Protein AF-A0AAD5SE31-F1 (afdb_monomer_lite)

pLDDT: mean 75.0, std 24.52, range [23.8, 98.38]

Foldseek 3Di:
DDDDDPVVPLLFPQDDDDPDPDPVLLVVVVVVLVVVQDPVLLDLCVLCPVLPPPADVVLVVVLVVLLVVLLVVVCVLPVVCSVLSVSLSSQLSVLSSLLVVLLVVLPDSVLNSLLSSFLLNSLLSSLLSSVLSCVSVVPPSDDSVNSCVVSVHQLLLNLLSLVCSLPSPDDDPPSSNSVSSVSSLVSLFAVNLQDPLSLVLLVLPPPPDPPVAPLVRSSDDRSSLLSSQRSVVVVVPVPDDDDDDSNCRSVVVSLVVSLVSLLSLLVQLCVVVVHDVQLSVQLSLLLVVCSNCCSPQVLRRNAGSVLSSLLSSQVSCVPPHPHDDSVSSVVSLVSGSPDDPCRAAFGDDDPPDGGHGSLVCSQPRVVVSSVVVVVVPPPDDDDDDDRDDDPDDDPDPPDPPDDPPPPPPDPPDDPDDDDDDDDDDDDDDDDDDDDDDDDDDDDDDDDDDDD

Radius of gyration: 29.25 Å; chains: 1; bounding box: 99×76×72 Å

Organism: NCBI:txid64517

Sequence (451 aa):
MPATPITARNLTARKTTVPAVKAEEFVMVQKKLDALLTPESDDVAKCVAPLGSDINKTVITAMNYRLQSTITSLSEMDKSQKATWTLASKLYNLIMENMLKAGQGRTSKKHLVLLISDGQFHRCLLASAFEIVRYAFEIRTVQFEQLRHLLDVRAFELCMIIELILKNEIWLPWIIVKRLTEIEERLLESEIWKDSTFYKFLESQGKEVDESRPPLARPTESAVATFYAEVAVMAEATKGGAPPRQGDKSLQLLCKRISRLANLRLKLLCQDLSLQPGVQEKAWSCIEWALTAESTHRLLCNRHIDVLIMCALYLAARMEGPPRTFSEITKQYRRQPQCLEDTFQHIFVEDGQPKVGLVKFYNIIFLPAIRPFLKQGQSSMENPLPPFAQEGPPISDKGFTSLQHRATHNLWRQNQNQSSTSATPLRLSTMTPTTKKLYAFESPLKARPIE

Secondary structure (DSSP, 8-state):
-PPPPGGGTTTTTTSSSPPPPPHHHHHHHHHHHHHH--GGGG-HHHHHGGGGGGS-HHHHHHHHHHHHHHHHHHHHH-GGGHHHHHHHHHHHHHHHHHHHHHHBTTB-HHHHHHHHH-HHHHHHHHHHHHHHHHHHTT--SS-HHHHHHHTT--HHHHHHHHHHHHHTT----HHHHHHHHHHHHHIIIIIGGG-HHHHHHHHHTTS---TTS-GGGSTT--HHHHHHHHHHHHHHGGG--PPPPTTTHHHHHHHHHHHHHHHHHHHHHHHHTT--HHHHHHHHHHHHHHHHTHHHH-SSTTS-HHHHHHHHHHHHHHHHSS---HHHHHHHHTTSTT--THHHHSB--STTSPPB-HHHHIIIIIHHHTHHHHHHT-SS--SPPPPPPP-SS----------SS-SSS-SSS--------------------------------------

Structure (mmCIF, N/CA/C/O backbone):
data_AF-A0AAD5SE31-F1
#
_entry.id   AF-A0AAD5SE31-F1
#
loop_
_atom_site.group_PDB
_atom_site.id
_atom_site.type_symbol
_atom_site.label_atom_id
_atom_site.label_alt_id
_atom_site.label_comp_id
_atom_site.label_asym_id
_atom_site.label_entity_id
_atom_site.label_seq_id
_atom_site.pdbx_PDB_ins_code
_atom_site.Cartn_x
_atom_site.Cartn_y
_atom_site.Cartn_z
_atom_site.occupancy
_atom_site.B_iso_or_equiv
_atom_site.auth_seq_id
_atom_site.auth_comp_id
_atom_site.auth_asym_id
_atom_site.auth_atom_id
_atom_site.pdbx_PDB_model_num
ATOM 1 N N . MET A 1 1 ? 6.102 28.803 14.236 1.00 25.19 1 MET A N 1
ATOM 2 C CA . MET A 1 1 ? 5.139 27.966 13.487 1.00 25.19 1 MET A CA 1
ATOM 3 C C . MET A 1 1 ? 5.821 27.472 12.213 1.00 25.19 1 MET A C 1
ATOM 5 O O . MET A 1 1 ? 5.900 28.248 11.269 1.00 25.19 1 MET A O 1
ATOM 9 N N . PRO A 1 2 ? 6.413 26.268 12.169 1.00 27.28 2 PRO A N 1
ATOM 10 C CA . PRO A 1 2 ? 6.992 25.768 10.928 1.00 27.28 2 PRO A CA 1
ATOM 11 C C . PRO A 1 2 ? 5.873 25.264 10.009 1.00 27.28 2 PRO A C 1
ATOM 13 O O . PRO A 1 2 ? 4.999 24.511 10.436 1.00 27.28 2 PRO A O 1
ATOM 16 N N . ALA A 1 3 ? 5.892 25.725 8.759 1.00 25.39 3 ALA A N 1
ATOM 17 C CA . ALA A 1 3 ? 4.927 25.377 7.728 1.00 25.39 3 ALA A CA 1
ATOM 18 C C . ALA A 1 3 ? 4.889 23.859 7.490 1.00 25.39 3 ALA A C 1
ATOM 20 O O . ALA A 1 3 ? 5.915 23.212 7.274 1.00 25.39 3 ALA A O 1
ATOM 21 N N . THR A 1 4 ? 3.686 23.295 7.527 1.00 29.00 4 THR A N 1
ATOM 22 C CA . THR A 1 4 ? 3.408 21.906 7.164 1.00 29.00 4 THR A CA 1
ATOM 23 C C . THR A 1 4 ? 3.806 21.686 5.700 1.00 29.00 4 THR A C 1
ATOM 25 O O . THR A 1 4 ? 3.362 22.454 4.842 1.00 29.00 4 THR A O 1
ATOM 28 N N . PRO A 1 5 ? 4.629 20.675 5.372 1.00 29.66 5 PRO A N 1
ATOM 29 C CA . PRO A 1 5 ? 5.019 20.432 3.992 1.00 29.66 5 PRO A CA 1
ATOM 30 C C . PRO A 1 5 ? 3.797 20.057 3.143 1.00 29.66 5 PRO A C 1
ATOM 32 O O . PRO A 1 5 ? 2.870 19.377 3.592 1.00 29.66 5 PRO A O 1
ATOM 35 N N . ILE A 1 6 ? 3.831 20.523 1.895 1.00 32.44 6 ILE A N 1
ATOM 36 C CA . ILE A 1 6 ? 2.787 20.477 0.855 1.00 32.44 6 ILE A CA 1
ATOM 37 C C . ILE A 1 6 ? 2.243 19.051 0.595 1.00 32.44 6 ILE A C 1
ATOM 39 O O . ILE A 1 6 ? 1.150 18.881 0.060 1.00 32.44 6 ILE A O 1
ATOM 43 N N . THR A 1 7 ? 2.940 18.018 1.070 1.00 33.19 7 THR A N 1
ATOM 44 C CA . THR A 1 7 ? 2.596 16.593 0.975 1.00 33.19 7 THR A CA 1
ATOM 45 C C . THR A 1 7 ? 1.312 16.187 1.708 1.00 33.19 7 THR A C 1
ATOM 47 O O . THR A 1 7 ? 0.696 15.198 1.329 1.00 33.19 7 THR A O 1
ATOM 50 N N . ALA A 1 8 ? 0.859 16.936 2.721 1.00 32.72 8 ALA A N 1
ATOM 51 C CA . ALA A 1 8 ? -0.341 16.568 3.486 1.00 32.72 8 ALA A CA 1
ATOM 52 C C . ALA A 1 8 ? -1.671 16.898 2.776 1.00 32.72 8 ALA A C 1
ATOM 54 O O . ALA A 1 8 ? -2.704 16.325 3.114 1.00 32.72 8 ALA A O 1
ATOM 55 N N . ARG A 1 9 ? -1.668 17.816 1.797 1.00 32.97 9 ARG A N 1
ATOM 56 C CA . ARG A 1 9 ? -2.901 18.309 1.151 1.00 32.97 9 ARG A CA 1
ATOM 57 C C . ARG A 1 9 ? -3.448 17.400 0.047 1.00 32.97 9 ARG A C 1
ATOM 59 O O . ARG A 1 9 ? -4.607 17.549 -0.314 1.00 32.97 9 ARG A O 1
ATOM 66 N N . ASN A 1 10 ? -2.651 16.456 -0.454 1.00 37.03 10 ASN A N 1
ATOM 67 C CA . ASN A 1 10 ? -3.007 15.642 -1.624 1.00 37.03 10 ASN A CA 1
ATOM 68 C C . ASN A 1 10 ? -3.499 14.221 -1.284 1.00 37.03 10 ASN A C 1
ATOM 70 O O . ASN A 1 10 ? -3.830 13.466 -2.193 1.00 37.03 10 ASN A O 1
ATOM 74 N N . LEU A 1 11 ? -3.605 13.877 0.004 1.00 39.34 11 LEU A N 1
ATOM 75 C CA . LEU A 1 11 ? -4.009 12.554 0.512 1.00 39.34 11 LEU A CA 1
ATOM 76 C C . LEU A 1 11 ? -5.533 12.285 0.438 1.00 39.34 11 LEU A C 1
ATOM 78 O O . LEU A 1 11 ? -6.025 11.318 1.002 1.00 39.34 11 LEU A O 1
ATOM 82 N N . THR A 1 12 ? -6.320 13.156 -0.206 1.00 38.03 12 THR A N 1
ATOM 83 C CA . THR A 1 12 ? -7.797 13.152 -0.097 1.00 38.03 12 THR A CA 1
ATOM 84 C C . THR A 1 12 ? -8.559 13.044 -1.424 1.00 38.03 12 THR A C 1
ATOM 86 O O . THR A 1 12 ? -9.780 13.189 -1.473 1.00 38.03 12 THR A O 1
ATOM 89 N N . ALA A 1 13 ? -7.897 12.739 -2.536 1.00 36.16 13 ALA A N 1
ATOM 90 C CA . ALA A 1 13 ? -8.471 12.947 -3.866 1.00 36.16 13 ALA A CA 1
ATOM 91 C C . ALA A 1 13 ? -9.142 11.714 -4.508 1.00 36.16 13 ALA A C 1
ATOM 93 O O . ALA A 1 13 ? -8.889 11.439 -5.683 1.00 36.16 13 ALA A O 1
ATOM 94 N N . ARG A 1 14 ? -10.018 10.983 -3.806 1.00 44.72 14 ARG A N 1
ATOM 95 C CA . ARG A 1 14 ? -10.738 9.837 -4.416 1.00 44.72 14 ARG A CA 1
ATOM 96 C C . ARG A 1 14 ? -12.271 9.902 -4.438 1.00 44.72 14 ARG A C 1
ATOM 98 O O . ARG A 1 14 ? -12.837 9.162 -5.232 1.00 44.72 14 ARG A O 1
ATOM 105 N N . LYS A 1 15 ? -12.934 10.846 -3.748 1.00 39.75 15 LYS A N 1
ATOM 106 C CA . LYS A 1 15 ? -14.238 11.424 -4.170 1.00 39.75 15 LYS A CA 1
ATOM 107 C C . LYS A 1 15 ? -14.768 12.480 -3.192 1.00 39.75 15 LYS A C 1
ATOM 109 O O . LYS A 1 15 ? -15.428 12.153 -2.223 1.00 39.75 15 LYS A O 1
ATOM 114 N N . THR A 1 16 ? -14.549 13.740 -3.550 1.00 37.06 16 THR A N 1
ATOM 115 C CA . THR A 1 16 ? -15.555 14.814 -3.641 1.00 37.06 16 THR A CA 1
ATOM 116 C C . THR A 1 16 ? -14.877 15.928 -4.441 1.00 37.06 16 THR A C 1
ATOM 118 O O . THR A 1 16 ? -13.797 16.374 -4.071 1.00 37.06 16 THR A O 1
ATOM 121 N N . THR A 1 17 ? -15.443 16.282 -5.599 1.00 40.69 17 THR A N 1
ATOM 122 C CA . THR A 1 17 ? -15.065 17.452 -6.425 1.00 40.69 17 THR A CA 1
ATOM 123 C C . THR A 1 17 ? -13.605 17.571 -6.893 1.00 40.69 17 THR A C 1
ATOM 125 O O . THR A 1 17 ? -13.098 18.681 -7.021 1.00 40.69 17 THR A O 1
ATOM 128 N N . VAL A 1 18 ? -12.918 16.470 -7.209 1.00 46.16 18 VAL A N 1
ATOM 129 C CA . VAL A 1 18 ? -11.724 16.563 -8.071 1.00 46.16 18 VAL A CA 1
ATOM 130 C C . VAL A 1 18 ? -12.223 16.457 -9.511 1.00 46.16 18 VAL A C 1
ATOM 132 O O . VAL A 1 18 ? -12.893 15.464 -9.812 1.00 46.16 18 VAL A O 1
ATOM 135 N N . PRO A 1 19 ? -11.971 17.451 -10.384 1.00 50.06 19 PRO A N 1
ATOM 136 C CA . PRO A 1 19 ? -12.303 17.335 -11.797 1.00 50.06 19 PRO A CA 1
ATOM 137 C C . PRO A 1 19 ? -11.753 16.012 -12.328 1.00 50.06 19 PRO A C 1
ATOM 139 O O . PRO A 1 19 ? -10.635 15.625 -11.977 1.00 50.06 19 PRO A O 1
ATOM 142 N N . ALA A 1 20 ? -12.538 15.300 -13.139 1.00 60.41 20 ALA A N 1
ATOM 143 C CA . ALA A 1 20 ? -11.993 14.179 -13.891 1.00 60.41 20 ALA A CA 1
ATOM 144 C C . ALA A 1 20 ? -10.733 14.674 -14.607 1.00 60.41 20 ALA A C 1
ATOM 146 O O . ALA A 1 20 ? -10.750 15.763 -15.190 1.00 60.41 20 ALA A O 1
ATOM 147 N N . VAL A 1 21 ? -9.638 13.920 -14.493 1.00 70.00 21 VAL A N 1
ATOM 148 C CA . VAL A 1 21 ? -8.381 14.313 -15.127 1.00 70.00 21 VAL A CA 1
ATOM 149 C C . VAL A 1 21 ? -8.661 14.460 -16.616 1.00 70.00 21 VAL A C 1
ATOM 151 O O . VAL A 1 21 ? -9.204 13.549 -17.244 1.00 70.00 21 VAL A O 1
ATOM 154 N N . LYS A 1 22 ? -8.372 15.644 -17.154 1.00 79.31 22 LYS A N 1
ATOM 155 C CA . LYS A 1 22 ? -8.658 15.957 -18.550 1.00 79.31 22 LYS A CA 1
ATOM 156 C C . LYS A 1 22 ? -7.795 15.076 -19.449 1.00 79.31 22 LYS A C 1
ATOM 158 O O . LYS A 1 22 ? -6.622 14.860 -19.158 1.00 79.31 22 LYS A O 1
ATOM 163 N N . ALA A 1 23 ? -8.349 14.635 -20.577 1.00 81.94 23 ALA A N 1
ATOM 164 C CA . ALA A 1 23 ? -7.611 13.855 -21.576 1.00 81.94 23 ALA A CA 1
ATOM 165 C C . ALA A 1 23 ? -6.316 14.562 -22.035 1.00 81.94 23 ALA A C 1
ATOM 167 O O . ALA A 1 23 ? -5.298 13.923 -22.279 1.00 81.94 23 ALA A O 1
ATOM 168 N N . GLU A 1 24 ? -6.330 15.896 -22.072 1.00 84.69 24 GLU A N 1
ATOM 169 C CA . GLU A 1 24 ? -5.172 16.743 -22.383 1.00 84.69 24 GLU A CA 1
ATOM 170 C C . GLU A 1 24 ? -3.978 16.507 -21.443 1.00 84.69 24 GLU A C 1
ATOM 172 O O . GLU A 1 24 ? -2.830 16.526 -21.890 1.00 84.69 24 GLU A O 1
ATOM 177 N N . GLU A 1 25 ? -4.231 16.249 -20.153 1.00 84.75 25 GLU A N 1
ATOM 178 C CA . GLU A 1 25 ? -3.172 15.971 -19.181 1.00 84.75 25 GLU A CA 1
ATOM 179 C C . GLU A 1 25 ? -2.492 14.638 -19.499 1.00 84.75 25 GLU A C 1
ATOM 181 O O . GLU A 1 25 ? -1.265 14.584 -19.543 1.00 84.75 25 GLU A O 1
ATOM 186 N N . PHE A 1 26 ? -3.257 13.586 -19.812 1.00 88.06 26 PHE A N 1
ATOM 187 C CA . PHE A 1 26 ? -2.698 12.291 -20.216 1.00 88.06 26 PHE A CA 1
ATOM 188 C C . PHE A 1 26 ? -1.838 12.406 -21.475 1.00 88.06 26 PHE A C 1
ATOM 190 O O . PHE A 1 26 ? -0.711 11.915 -21.488 1.00 88.06 26 PHE A O 1
ATOM 197 N N . VAL A 1 27 ? -2.309 13.128 -22.496 1.00 88.38 27 VAL A N 1
ATOM 198 C CA . VAL A 1 27 ? -1.545 13.352 -23.736 1.00 88.38 27 VAL A CA 1
ATOM 199 C C . VAL A 1 27 ? -0.228 14.084 -23.458 1.00 88.38 27 VAL A C 1
ATOM 201 O O . VAL A 1 27 ? 0.807 13.750 -24.039 1.00 88.38 27 VAL A O 1
ATOM 204 N N . MET A 1 28 ? -0.229 15.068 -22.555 1.00 87.38 28 MET A N 1
ATOM 205 C CA . MET A 1 28 ? 0.994 15.767 -22.150 1.00 87.38 28 MET A CA 1
ATOM 206 C C . MET A 1 28 ? 1.978 14.827 -21.443 1.00 87.38 28 MET A C 1
ATOM 208 O O . MET A 1 28 ? 3.180 14.875 -21.719 1.00 87.38 28 MET A O 1
ATOM 212 N N . VAL A 1 29 ? 1.478 13.961 -20.556 1.00 87.50 29 VAL A N 1
ATOM 213 C CA . VAL A 1 29 ? 2.302 12.960 -19.866 1.00 87.50 29 VAL A CA 1
ATOM 214 C C . VAL A 1 29 ? 2.903 11.963 -20.850 1.00 87.50 29 VAL A C 1
ATOM 216 O O . VAL A 1 29 ? 4.106 11.726 -20.785 1.00 87.50 29 VAL A O 1
ATOM 219 N N . GLN A 1 30 ? 2.107 11.429 -21.778 1.00 90.94 30 GLN A N 1
ATOM 220 C CA . GLN A 1 30 ? 2.557 10.479 -22.802 1.00 90.94 30 GLN A CA 1
ATOM 221 C C . GLN A 1 30 ? 3.690 11.071 -23.646 1.00 90.94 30 GLN A C 1
ATOM 223 O O . GLN A 1 30 ? 4.781 10.510 -23.684 1.00 90.94 30 GLN A O 1
ATOM 228 N N . LYS A 1 31 ? 3.488 12.272 -24.208 1.00 87.50 31 LYS A N 1
ATOM 229 C CA . LYS A 1 31 ? 4.516 12.962 -25.007 1.00 87.50 31 LYS A CA 1
ATOM 230 C C . LYS A 1 31 ? 5.811 13.181 -24.236 1.00 87.50 31 LYS A C 1
ATOM 232 O O . LYS A 1 31 ? 6.895 13.087 -24.804 1.00 87.50 31 LYS A O 1
ATOM 237 N N . LYS A 1 32 ? 5.713 13.512 -22.947 1.00 84.94 32 LYS A N 1
ATOM 238 C CA . LYS A 1 32 ? 6.902 13.748 -22.132 1.00 84.94 32 LYS A CA 1
ATOM 239 C C . LYS A 1 32 ? 7.591 12.451 -21.711 1.00 84.94 32 LYS A C 1
ATOM 241 O O . LYS A 1 32 ? 8.814 12.443 -21.656 1.00 84.94 32 LYS A O 1
ATOM 246 N N . LEU A 1 33 ? 6.849 11.372 -21.463 1.00 86.44 33 LEU A N 1
ATOM 247 C CA . LEU A 1 33 ? 7.434 10.040 -21.286 1.00 86.44 33 LEU A CA 1
ATOM 248 C C . LEU A 1 33 ? 8.202 9.626 -22.545 1.00 86.44 33 LEU A C 1
ATOM 250 O O . LEU A 1 33 ? 9.362 9.248 -22.431 1.00 86.44 33 LEU A O 1
ATOM 254 N N . ASP A 1 34 ? 7.621 9.804 -23.731 1.00 84.12 34 ASP A N 1
ATOM 255 C CA . ASP A 1 34 ? 8.306 9.514 -24.996 1.00 84.12 34 ASP A CA 1
ATOM 256 C C . ASP A 1 34 ? 9.565 10.376 -25.188 1.00 84.12 34 ASP A C 1
ATOM 258 O O . ASP A 1 34 ? 10.603 9.874 -25.613 1.00 84.12 34 ASP A O 1
ATOM 262 N N . ALA A 1 35 ? 9.511 11.663 -24.824 1.00 83.31 35 ALA A N 1
ATOM 263 C CA . ALA A 1 35 ? 10.648 12.578 -24.948 1.00 83.31 35 ALA A CA 1
ATOM 264 C C . ALA A 1 35 ? 11.783 12.305 -23.943 1.00 83.31 35 ALA A C 1
ATOM 266 O O . ALA A 1 35 ? 12.946 12.559 -24.251 1.00 83.31 35 ALA A O 1
ATOM 267 N N . LEU A 1 36 ? 11.461 11.823 -22.738 1.00 76.31 36 LEU A N 1
ATOM 268 C CA . LEU A 1 36 ? 12.449 11.515 -21.695 1.00 76.31 36 LEU A CA 1
ATOM 269 C C . LEU A 1 36 ? 13.219 10.219 -21.976 1.00 76.31 36 LEU A C 1
ATOM 271 O O . LEU A 1 36 ? 14.319 10.039 -21.459 1.00 76.31 36 LEU A O 1
ATOM 275 N N . LEU A 1 37 ? 12.646 9.315 -22.769 1.00 78.69 37 LEU A N 1
ATOM 276 C CA . LEU A 1 37 ? 13.158 7.963 -22.965 1.00 78.69 37 LEU A CA 1
ATOM 277 C C . LEU A 1 37 ? 13.982 7.883 -24.258 1.00 78.69 37 LEU A C 1
ATOM 279 O O . LEU A 1 37 ? 13.526 7.409 -25.301 1.00 78.69 37 LEU A O 1
ATOM 283 N N . THR A 1 38 ? 15.226 8.360 -24.168 1.00 68.25 38 THR A N 1
ATOM 284 C CA . THR A 1 38 ? 16.223 8.314 -25.250 1.00 68.25 38 THR A CA 1
ATOM 285 C C . THR A 1 38 ? 16.659 6.871 -25.567 1.00 68.25 38 THR A C 1
ATOM 287 O O . THR A 1 38 ? 16.514 5.988 -24.718 1.00 68.25 38 THR A O 1
ATOM 290 N N . PRO A 1 39 ? 17.257 6.599 -26.746 1.00 62.88 39 PRO A N 1
ATOM 291 C CA . PRO A 1 39 ? 17.854 5.291 -27.056 1.00 62.88 39 PRO A CA 1
ATOM 292 C C . PRO A 1 39 ? 18.946 4.857 -26.063 1.00 62.88 39 PRO A C 1
ATOM 294 O O . PRO A 1 39 ? 19.259 3.680 -25.946 1.00 62.88 39 PRO A O 1
ATOM 297 N N . GLU A 1 40 ? 19.539 5.795 -25.320 1.00 57.16 40 GLU A N 1
ATOM 298 C CA . GLU A 1 40 ? 20.521 5.482 -24.276 1.00 57.16 40 GLU A CA 1
ATOM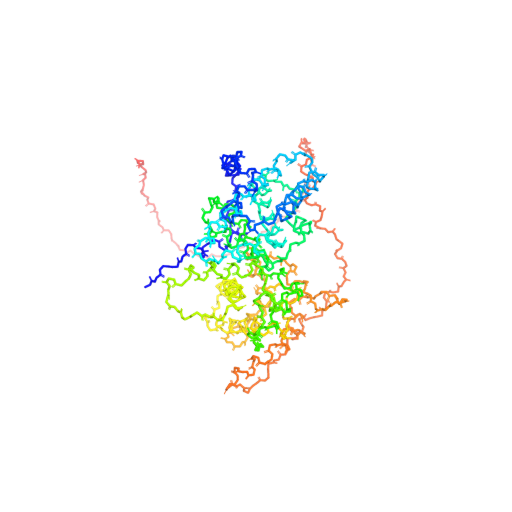 299 C C . GLU A 1 40 ? 19.888 4.806 -23.052 1.00 57.16 40 GLU A C 1
ATOM 301 O O . GLU A 1 40 ? 20.569 4.053 -22.361 1.00 57.16 40 GLU A O 1
ATOM 306 N N . SER A 1 41 ? 18.581 4.999 -22.837 1.00 61.16 41 SER A N 1
ATOM 307 C CA . SER A 1 41 ? 17.804 4.353 -21.767 1.00 61.16 41 SER A CA 1
ATOM 308 C C . SER A 1 41 ? 17.542 2.860 -22.025 1.00 61.16 41 SER A C 1
ATOM 310 O O . SER A 1 41 ? 16.986 2.176 -21.163 1.00 61.16 41 SER A O 1
ATOM 312 N N . ASP A 1 42 ? 17.918 2.338 -23.198 1.00 64.00 42 ASP A N 1
ATOM 313 C CA . ASP A 1 42 ? 17.772 0.919 -23.548 1.00 64.00 42 ASP A CA 1
ATOM 314 C C . ASP A 1 42 ? 18.869 0.036 -22.927 1.00 64.00 42 ASP A C 1
ATOM 316 O O . ASP A 1 42 ? 18.675 -1.171 -22.761 1.00 64.00 42 ASP A O 1
ATOM 320 N N . ASP A 1 43 ? 20.017 0.613 -22.555 1.00 71.06 43 ASP A N 1
ATOM 321 C CA . ASP A 1 43 ? 21.189 -0.165 -22.155 1.00 71.06 43 ASP A CA 1
ATOM 322 C C . ASP A 1 43 ? 21.314 -0.317 -20.631 1.00 71.06 43 ASP A C 1
ATOM 324 O O . ASP A 1 43 ? 21.936 0.486 -19.930 1.00 71.06 43 ASP A O 1
ATOM 328 N N . VAL A 1 44 ? 20.774 -1.428 -20.127 1.00 70.88 44 VAL A N 1
ATOM 329 C CA . VAL A 1 44 ? 20.888 -1.856 -18.724 1.00 70.88 44 VAL A CA 1
ATOM 330 C C . VAL A 1 44 ? 22.341 -1.887 -18.241 1.00 70.88 44 VAL A C 1
ATOM 332 O O . VAL A 1 44 ? 22.606 -1.582 -17.076 1.00 70.88 44 VAL A O 1
ATOM 335 N N . ALA A 1 45 ? 23.294 -2.238 -19.113 1.00 70.62 45 ALA A N 1
ATOM 336 C CA . ALA A 1 45 ? 24.702 -2.322 -18.741 1.00 70.62 45 ALA A CA 1
ATOM 337 C C . ALA A 1 45 ? 25.293 -0.934 -18.451 1.00 70.62 45 ALA A C 1
ATOM 339 O O . ALA A 1 45 ? 26.129 -0.807 -17.556 1.00 70.62 45 ALA A O 1
ATOM 340 N N . LYS A 1 46 ? 24.816 0.118 -19.131 1.00 73.12 46 LYS A N 1
ATOM 341 C CA . LYS A 1 46 ? 25.211 1.506 -18.840 1.00 73.12 46 LYS A CA 1
ATOM 342 C C . LYS A 1 46 ? 24.658 1.993 -17.508 1.00 73.12 46 LYS A C 1
ATOM 344 O O . LYS A 1 46 ? 25.407 2.600 -16.746 1.00 73.12 46 LYS A O 1
ATOM 349 N N . CYS A 1 47 ? 23.405 1.670 -17.178 1.00 70.81 47 CYS A N 1
ATOM 350 C CA . CYS A 1 47 ? 22.794 2.077 -15.904 1.00 70.81 47 CYS A CA 1
ATOM 351 C C . CYS A 1 47 ? 23.571 1.553 -14.687 1.00 70.81 47 CYS A C 1
ATOM 353 O O . CYS A 1 47 ? 23.596 2.189 -13.634 1.00 70.81 47 CYS A O 1
ATOM 355 N N . VAL A 1 48 ? 24.220 0.395 -14.833 1.00 76.38 48 VAL A N 1
ATOM 356 C CA . VAL A 1 48 ? 24.988 -0.246 -13.761 1.00 76.38 48 VAL A CA 1
ATOM 357 C C . VAL A 1 48 ? 26.505 -0.053 -13.886 1.00 76.38 48 VAL A C 1
ATOM 359 O O . VAL A 1 48 ? 27.243 -0.399 -12.963 1.00 76.38 48 VAL A O 1
ATOM 362 N N . ALA A 1 49 ? 26.982 0.571 -14.969 1.00 73.31 49 ALA A N 1
ATOM 363 C CA . ALA A 1 49 ? 28.398 0.856 -15.209 1.00 73.31 49 ALA A CA 1
ATOM 364 C C . ALA A 1 49 ? 29.106 1.620 -14.068 1.00 73.31 49 ALA A C 1
ATOM 366 O O . ALA A 1 49 ? 30.256 1.281 -13.775 1.00 73.31 49 ALA A O 1
ATOM 367 N N . PRO A 1 50 ? 28.464 2.573 -13.351 1.00 69.44 50 PRO A N 1
ATOM 368 C CA . PRO A 1 50 ? 29.093 3.255 -12.214 1.00 69.44 50 PRO A CA 1
ATOM 369 C C . PRO A 1 50 ? 29.495 2.326 -11.058 1.00 69.44 50 PRO A C 1
ATOM 371 O O . PRO A 1 50 ? 30.286 2.707 -10.197 1.00 69.44 50 PRO A O 1
ATOM 374 N N . LEU A 1 51 ? 28.960 1.104 -11.015 1.00 71.62 51 LEU A N 1
ATOM 375 C CA . LEU A 1 51 ? 29.293 0.102 -10.003 1.00 71.62 51 LEU A CA 1
ATOM 376 C C . LEU A 1 51 ? 30.487 -0.778 -10.419 1.00 71.62 51 LEU A C 1
ATOM 378 O O . LEU A 1 51 ? 30.980 -1.562 -9.609 1.00 71.62 51 LEU A O 1
ATOM 382 N N . GLY A 1 52 ? 31.040 -0.575 -11.619 1.00 66.50 52 GLY A N 1
ATOM 383 C CA . GLY A 1 52 ? 32.263 -1.219 -12.103 1.00 66.50 52 GLY A CA 1
ATOM 384 C C . GLY A 1 52 ? 32.117 -2.719 -12.387 1.00 66.50 52 GLY A C 1
ATOM 385 O O . GLY A 1 52 ? 31.015 -3.242 -12.533 1.00 66.50 52 GLY A O 1
ATOM 386 N N . SER A 1 53 ? 33.251 -3.425 -12.446 1.00 61.97 53 SER A N 1
ATOM 387 C CA . SER A 1 53 ? 33.349 -4.868 -12.737 1.00 61.97 53 SER A CA 1
ATOM 388 C C . SER A 1 53 ? 32.733 -5.794 -11.679 1.00 61.97 53 SER A C 1
ATOM 390 O O . SER A 1 53 ? 32.722 -7.007 -11.872 1.00 61.97 53 SER A O 1
ATOM 392 N N . ASP A 1 54 ? 32.239 -5.247 -10.565 1.00 61.31 54 ASP A N 1
ATOM 393 C CA . ASP A 1 54 ? 31.714 -6.018 -9.430 1.00 61.31 54 ASP A CA 1
ATOM 394 C C . ASP A 1 54 ? 30.328 -6.618 -9.709 1.00 61.31 54 ASP A C 1
ATOM 396 O O . ASP A 1 54 ? 29.859 -7.490 -8.975 1.00 61.31 54 ASP A O 1
ATOM 400 N N . ILE A 1 55 ? 29.659 -6.177 -10.778 1.00 69.56 55 ILE A N 1
ATOM 401 C CA . ILE A 1 55 ? 28.371 -6.733 -11.184 1.00 69.56 55 ILE A CA 1
ATOM 402 C C . ILE A 1 55 ? 28.603 -7.934 -12.087 1.00 69.56 55 ILE A C 1
ATOM 404 O O . ILE A 1 55 ? 29.062 -7.835 -13.225 1.00 69.56 55 ILE A O 1
ATOM 408 N N . ASN A 1 56 ? 28.235 -9.096 -11.559 1.00 71.31 56 ASN A N 1
ATOM 409 C CA . ASN A 1 56 ? 28.282 -10.351 -12.285 1.00 71.31 56 ASN A CA 1
ATOM 410 C C . ASN A 1 56 ? 27.376 -10.267 -13.529 1.00 71.31 56 ASN A C 1
ATOM 412 O O . ASN A 1 56 ? 26.202 -9.909 -13.419 1.00 71.31 56 ASN A O 1
ATOM 416 N N . LYS A 1 57 ? 27.890 -10.667 -14.701 1.00 78.69 57 LYS A N 1
ATOM 417 C CA . LYS A 1 57 ? 27.113 -10.778 -15.953 1.00 78.69 57 LYS A CA 1
ATOM 418 C C . LYS A 1 57 ? 25.793 -11.531 -15.749 1.00 78.69 57 LYS A C 1
ATOM 420 O O . LYS A 1 57 ? 24.786 -11.166 -16.339 1.00 78.69 57 LYS A O 1
ATOM 425 N N . THR A 1 58 ? 25.784 -12.510 -14.845 1.00 80.69 58 THR A N 1
ATOM 426 C CA . THR A 1 58 ? 24.598 -13.282 -14.443 1.00 80.69 58 THR A CA 1
ATOM 427 C C . THR A 1 58 ? 23.462 -12.399 -13.915 1.00 80.69 58 THR A C 1
ATOM 429 O O . THR A 1 58 ? 22.301 -12.652 -14.227 1.00 80.69 58 THR A O 1
ATOM 432 N N . VAL A 1 59 ? 23.776 -11.348 -13.150 1.00 82.88 59 VAL A N 1
ATOM 433 C CA . VAL A 1 59 ? 22.777 -10.411 -12.610 1.00 82.88 59 VAL A CA 1
ATOM 434 C C . VAL A 1 59 ? 22.138 -9.622 -13.748 1.00 82.88 59 VAL A C 1
ATOM 436 O O . VAL A 1 59 ? 20.916 -9.613 -13.867 1.00 82.88 59 VAL A O 1
ATOM 439 N N . ILE A 1 60 ? 22.950 -9.067 -14.652 1.00 84.06 60 ILE A N 1
ATOM 440 C CA . ILE A 1 60 ? 22.470 -8.338 -15.838 1.00 84.06 60 ILE A CA 1
ATOM 441 C C . ILE A 1 60 ? 21.615 -9.254 -16.727 1.00 84.06 60 ILE A C 1
ATOM 443 O O . ILE A 1 60 ? 20.529 -8.866 -17.158 1.00 84.06 60 ILE A O 1
ATOM 447 N N . THR A 1 61 ? 22.048 -10.497 -16.961 1.00 87.38 61 THR A N 1
ATOM 448 C CA . THR A 1 61 ? 21.264 -11.493 -17.705 1.00 87.38 61 THR A CA 1
ATOM 449 C C . THR A 1 61 ? 19.925 -11.775 -17.025 1.00 87.38 61 THR A C 1
ATOM 451 O O . THR A 1 61 ? 18.894 -11.783 -17.694 1.00 87.38 61 THR A O 1
ATOM 454 N N . ALA A 1 62 ? 19.904 -11.952 -15.702 1.00 88.62 62 ALA A N 1
ATOM 455 C CA . ALA A 1 62 ? 18.676 -12.205 -14.954 1.00 88.62 62 ALA A CA 1
ATOM 456 C C . ALA A 1 62 ? 17.728 -10.991 -14.941 1.00 88.62 62 ALA A C 1
ATOM 458 O O . ALA A 1 62 ? 16.508 -11.162 -14.950 1.00 88.62 62 ALA A O 1
ATOM 459 N N . MET A 1 63 ? 18.261 -9.768 -14.922 1.00 89.12 63 MET A N 1
ATOM 460 C CA . MET A 1 63 ? 17.482 -8.533 -15.063 1.00 89.12 63 MET A CA 1
ATOM 461 C C . MET A 1 63 ? 16.823 -8.457 -16.441 1.00 89.12 63 MET A C 1
ATOM 463 O O . MET A 1 63 ? 15.603 -8.322 -16.530 1.00 89.12 63 MET A O 1
ATOM 467 N N . ASN A 1 64 ? 17.615 -8.622 -17.504 1.00 88.69 64 ASN A N 1
ATOM 468 C CA . ASN A 1 64 ? 17.129 -8.607 -18.883 1.00 88.69 64 ASN A CA 1
ATOM 469 C C . ASN A 1 64 ? 16.092 -9.702 -19.131 1.00 88.69 64 ASN A C 1
ATOM 471 O O . ASN A 1 64 ? 15.067 -9.446 -19.756 1.00 88.69 64 ASN A O 1
ATOM 475 N N . TYR A 1 65 ? 16.318 -10.902 -18.592 1.00 91.69 65 TYR A N 1
ATOM 476 C CA . TYR A 1 65 ? 15.356 -11.993 -18.685 1.00 91.69 65 TYR A CA 1
ATOM 477 C C . TYR A 1 65 ? 14.007 -11.615 -18.061 1.00 91.69 65 TYR A C 1
ATOM 479 O O . TYR A 1 65 ? 12.986 -11.752 -18.725 1.00 91.69 65 TYR A O 1
ATOM 487 N N . ARG A 1 66 ? 13.991 -11.073 -16.832 1.00 92.19 66 ARG A N 1
ATOM 488 C CA . ARG A 1 66 ? 12.745 -10.638 -16.166 1.00 92.19 66 ARG A CA 1
ATOM 489 C C . ARG A 1 66 ? 12.026 -9.536 -16.938 1.00 92.19 66 ARG A C 1
ATOM 491 O O . ARG A 1 66 ? 10.802 -9.550 -17.039 1.00 92.19 66 ARG A O 1
ATOM 498 N N . LEU A 1 67 ? 12.782 -8.583 -17.474 1.00 92.00 67 LEU A N 1
ATOM 499 C CA . LEU A 1 67 ? 12.251 -7.489 -18.279 1.00 92.00 67 LEU A CA 1
ATOM 500 C C . LEU A 1 67 ? 11.544 -8.031 -19.531 1.00 92.00 67 LEU A C 1
ATOM 502 O O . LEU A 1 67 ? 10.367 -7.749 -19.754 1.00 92.00 67 LEU A O 1
ATOM 506 N N . GLN A 1 68 ? 12.237 -8.872 -20.303 1.00 92.06 68 GLN A N 1
ATOM 507 C CA . GLN A 1 68 ? 11.712 -9.444 -21.544 1.00 92.06 68 GLN A CA 1
ATOM 508 C C . GLN A 1 68 ? 10.572 -10.435 -21.300 1.00 92.06 68 GLN A C 1
ATOM 510 O O . GLN A 1 68 ? 9.591 -10.425 -22.045 1.00 92.06 68 GLN A O 1
ATOM 515 N N . SER A 1 69 ? 10.642 -11.247 -20.240 1.00 93.69 69 SER A N 1
ATOM 516 C CA . SER A 1 69 ? 9.550 -12.155 -19.876 1.00 93.69 69 SER A CA 1
ATOM 517 C C . SER A 1 69 ? 8.284 -11.374 -19.524 1.00 93.69 69 SER A C 1
ATOM 519 O O . SER A 1 69 ? 7.207 -11.721 -19.994 1.00 93.69 69 SER A O 1
ATOM 521 N N . THR A 1 70 ? 8.415 -10.271 -18.778 1.00 93.75 70 THR A N 1
ATOM 522 C CA . THR A 1 70 ? 7.284 -9.400 -18.415 1.00 93.75 70 THR A CA 1
ATOM 523 C C . THR A 1 70 ? 6.640 -8.777 -19.651 1.00 93.75 70 THR A C 1
ATOM 525 O O . THR A 1 70 ? 5.423 -8.848 -19.810 1.00 93.75 70 THR A O 1
ATOM 528 N N . ILE A 1 71 ? 7.443 -8.210 -20.560 1.00 92.44 71 ILE A N 1
ATOM 529 C CA . ILE A 1 71 ? 6.937 -7.642 -21.819 1.00 92.44 71 ILE A CA 1
ATOM 530 C C . ILE A 1 71 ? 6.228 -8.717 -22.641 1.00 92.44 71 ILE A C 1
ATOM 532 O O . ILE A 1 71 ? 5.157 -8.450 -23.182 1.00 92.44 71 ILE A O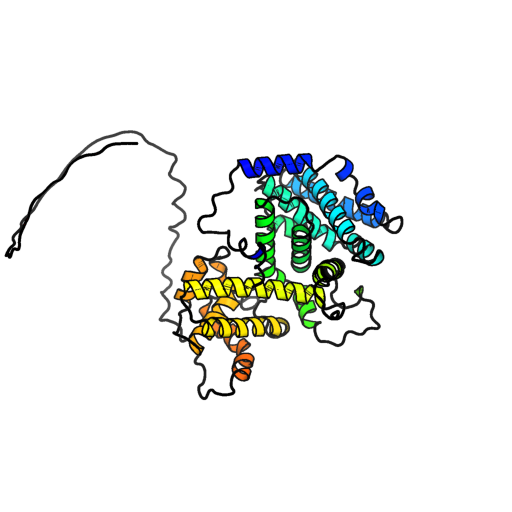 1
ATOM 536 N N . THR A 1 72 ? 6.808 -9.915 -22.735 1.00 93.88 72 THR A N 1
ATOM 537 C CA . THR A 1 72 ? 6.241 -11.026 -23.510 1.00 93.88 72 THR A CA 1
ATOM 538 C C . THR A 1 72 ? 4.878 -11.425 -22.956 1.00 93.88 72 THR A C 1
ATOM 540 O O . THR A 1 72 ? 3.898 -11.350 -23.691 1.00 93.88 72 THR A O 1
ATOM 543 N N . SER A 1 73 ? 4.777 -11.712 -21.654 1.00 93.38 73 SER A N 1
ATOM 544 C CA . SER A 1 73 ? 3.507 -12.083 -21.017 1.00 93.38 73 SER A CA 1
ATOM 545 C C . SER A 1 73 ? 2.438 -10.992 -21.142 1.00 93.38 73 SER A C 1
ATOM 547 O O . SER A 1 73 ? 1.286 -11.285 -21.447 1.00 93.38 73 SER A O 1
ATOM 549 N N . LEU A 1 74 ? 2.797 -9.715 -20.973 1.00 92.31 74 LEU A N 1
ATOM 550 C CA . LEU A 1 74 ? 1.840 -8.612 -21.127 1.00 92.31 74 LEU A CA 1
ATOM 551 C C . LEU A 1 74 ? 1.440 -8.370 -22.591 1.00 92.31 74 LEU A C 1
ATOM 553 O O . LEU A 1 74 ? 0.304 -7.988 -22.868 1.00 92.31 74 LEU A O 1
ATOM 557 N N . SER A 1 75 ? 2.349 -8.612 -23.537 1.00 91.31 75 SER A N 1
ATOM 558 C CA . SER A 1 75 ? 2.063 -8.507 -24.974 1.00 91.31 75 SER A CA 1
ATOM 559 C C . SER A 1 75 ? 1.222 -9.677 -25.484 1.00 91.31 75 SER A C 1
ATOM 561 O O . SER A 1 75 ? 0.502 -9.529 -26.467 1.00 91.31 75 SER A O 1
ATOM 563 N N . GLU A 1 76 ? 1.296 -10.841 -24.839 1.00 90.50 76 GLU A N 1
ATOM 564 C CA . GLU A 1 76 ? 0.395 -11.966 -25.105 1.00 90.50 76 GLU A CA 1
ATOM 565 C C . GLU A 1 76 ? -1.039 -11.647 -24.674 1.00 90.50 76 GLU A C 1
ATOM 567 O O . GLU A 1 76 ? -1.978 -12.006 -25.385 1.00 90.50 76 GLU A O 1
ATOM 572 N N . MET A 1 77 ? -1.206 -10.918 -23.563 1.00 87.06 77 MET A N 1
ATOM 573 C CA . MET A 1 77 ? -2.513 -10.428 -23.112 1.00 87.06 77 MET A CA 1
ATOM 574 C C . MET A 1 77 ? -3.080 -9.345 -24.040 1.00 87.06 77 MET A C 1
ATOM 576 O O . MET A 1 77 ? -4.281 -9.331 -24.301 1.00 87.06 77 MET A O 1
ATOM 580 N N . ASP A 1 78 ? -2.229 -8.445 -24.543 1.00 85.50 78 ASP A N 1
ATOM 581 C CA . ASP A 1 78 ? -2.630 -7.377 -25.461 1.00 85.50 78 ASP A CA 1
ATOM 582 C C . ASP A 1 78 ? -1.507 -7.018 -26.449 1.00 85.50 78 ASP A C 1
ATOM 584 O O . ASP A 1 78 ? -0.624 -6.196 -26.179 1.00 85.50 78 ASP A O 1
ATOM 588 N N . LYS A 1 79 ? -1.572 -7.619 -27.644 1.00 86.75 79 LYS A N 1
ATOM 589 C CA . LYS A 1 79 ? -0.565 -7.434 -28.702 1.00 86.75 79 LYS A CA 1
ATOM 590 C C . LYS A 1 79 ? -0.468 -5.987 -29.184 1.00 86.75 79 LYS A C 1
ATOM 592 O O . LYS A 1 79 ? 0.595 -5.583 -29.656 1.00 86.75 79 LYS A O 1
ATOM 597 N N . SER A 1 80 ? -1.550 -5.210 -29.066 1.00 87.94 80 SER A N 1
ATOM 598 C CA . SER A 1 80 ? -1.584 -3.815 -29.523 1.00 87.94 80 SER A CA 1
ATOM 599 C C . SER A 1 80 ? -0.675 -2.906 -28.691 1.00 87.94 80 SER A C 1
ATOM 601 O O . SER A 1 80 ? -0.192 -1.894 -29.192 1.00 87.94 80 SER A O 1
ATOM 603 N N . GLN A 1 81 ? -0.372 -3.302 -27.450 1.00 89.81 81 GLN A N 1
ATOM 604 C CA . GLN A 1 81 ? 0.368 -2.491 -26.481 1.00 89.81 81 GLN A CA 1
ATOM 605 C C . GLN A 1 81 ? 1.863 -2.822 -26.405 1.00 89.81 81 GLN A C 1
ATOM 607 O O . GLN A 1 81 ? 2.567 -2.285 -25.554 1.00 89.81 81 GLN A O 1
ATOM 612 N N . LYS A 1 82 ? 2.393 -3.671 -27.297 1.00 88.12 82 LYS A N 1
ATOM 613 C CA . LYS A 1 82 ? 3.806 -4.096 -27.264 1.00 88.12 82 LYS A CA 1
ATOM 614 C C . LYS A 1 82 ? 4.795 -2.919 -27.271 1.00 88.12 82 LYS A C 1
ATOM 616 O O . LYS A 1 82 ? 5.784 -2.938 -26.534 1.00 88.12 82 LYS A O 1
ATOM 621 N N . ALA A 1 83 ? 4.535 -1.887 -28.077 1.00 88.12 83 ALA A N 1
ATOM 622 C CA . ALA A 1 83 ? 5.368 -0.681 -28.108 1.00 88.12 83 ALA A CA 1
ATOM 623 C C . ALA A 1 83 ? 5.325 0.068 -26.763 1.00 88.12 83 ALA A C 1
ATOM 625 O O . ALA A 1 83 ? 6.366 0.443 -26.227 1.00 88.12 83 ALA A O 1
ATOM 626 N N . THR A 1 84 ? 4.139 0.183 -26.166 1.00 91.19 84 THR A N 1
ATOM 627 C CA . THR A 1 84 ? 3.917 0.800 -24.853 1.00 91.19 84 THR A CA 1
ATOM 628 C C . THR A 1 84 ? 4.618 0.026 -23.730 1.00 91.19 84 THR A C 1
ATOM 630 O O . THR A 1 84 ? 5.261 0.617 -22.866 1.00 91.19 84 THR A O 1
ATOM 633 N N . TRP A 1 85 ? 4.607 -1.310 -23.763 1.00 92.19 85 TRP A N 1
ATOM 634 C CA . TRP A 1 85 ? 5.372 -2.129 -22.811 1.00 92.19 85 TRP A CA 1
ATOM 635 C C . TRP A 1 85 ? 6.885 -2.009 -22.992 1.00 92.19 85 TRP A C 1
ATOM 637 O O . TRP A 1 85 ? 7.634 -2.054 -22.017 1.00 92.19 85 TRP A O 1
ATOM 647 N N . THR A 1 86 ? 7.343 -1.773 -24.221 1.00 89.75 86 THR A N 1
ATOM 648 C CA . THR A 1 86 ? 8.751 -1.444 -24.478 1.00 89.75 86 THR A CA 1
ATOM 649 C C . THR A 1 86 ? 9.108 -0.085 -23.867 1.00 89.75 86 THR A C 1
ATOM 651 O O . THR A 1 86 ? 10.157 0.046 -23.242 1.00 89.75 86 THR A O 1
ATOM 654 N N . LEU A 1 87 ? 8.218 0.909 -23.933 1.00 90.44 87 LEU A N 1
ATOM 655 C CA . LEU A 1 87 ? 8.406 2.194 -23.250 1.00 90.44 87 LEU A CA 1
ATOM 656 C C . LEU A 1 87 ? 8.537 2.029 -21.724 1.00 90.44 87 LEU A C 1
ATOM 658 O O . LEU A 1 87 ? 9.422 2.620 -21.106 1.00 90.44 87 LEU A O 1
ATOM 662 N N . ALA A 1 88 ? 7.714 1.169 -21.115 1.00 92.94 88 ALA A N 1
ATOM 663 C CA . ALA A 1 88 ? 7.798 0.853 -19.685 1.00 92.94 88 ALA A CA 1
ATOM 664 C C . ALA A 1 88 ? 9.152 0.248 -19.284 1.00 92.94 88 ALA A C 1
ATOM 666 O O . ALA A 1 88 ? 9.651 0.509 -18.188 1.00 92.94 88 ALA A O 1
ATOM 667 N N . SER A 1 89 ? 9.775 -0.513 -20.186 1.00 91.19 89 SER A N 1
ATOM 668 C CA . SER A 1 89 ? 11.099 -1.099 -19.969 1.00 91.19 89 SER A CA 1
ATOM 669 C C . SER A 1 89 ? 12.208 -0.042 -19.901 1.00 91.19 89 SER A C 1
ATOM 671 O O . SER A 1 89 ? 13.059 -0.089 -19.012 1.00 91.19 89 SER A O 1
ATOM 673 N N . LYS A 1 90 ? 12.130 0.981 -20.762 1.00 90.19 90 LYS A N 1
ATOM 674 C CA . LYS A 1 90 ? 13.026 2.145 -20.732 1.00 90.19 90 LYS A CA 1
ATOM 675 C C . LYS A 1 90 ? 12.834 2.951 -19.451 1.00 90.19 90 LYS A C 1
ATOM 677 O O . LYS A 1 90 ? 13.806 3.349 -18.815 1.00 90.19 90 LYS A O 1
ATOM 682 N N . LEU A 1 91 ? 11.579 3.153 -19.035 1.00 91.62 91 LEU A N 1
ATOM 683 C CA . LEU A 1 91 ? 11.275 3.841 -17.780 1.00 91.62 91 LEU A CA 1
ATOM 684 C C . LEU A 1 91 ? 11.826 3.077 -16.569 1.00 91.62 91 LEU A C 1
ATOM 686 O O . LEU A 1 91 ? 12.367 3.693 -15.655 1.00 91.62 91 LEU A O 1
ATOM 690 N N . TYR A 1 92 ? 11.737 1.747 -16.569 1.00 93.25 92 TYR A N 1
ATOM 691 C CA . TYR A 1 92 ? 12.347 0.906 -15.541 1.00 93.25 92 TYR A CA 1
ATOM 692 C C . TYR A 1 92 ? 13.862 1.162 -15.420 1.00 93.25 92 TYR A C 1
ATOM 694 O O . TYR A 1 92 ? 14.346 1.391 -14.308 1.00 93.25 92 TYR A O 1
ATOM 702 N N . ASN A 1 93 ? 14.590 1.211 -16.541 1.00 90.00 93 ASN A N 1
ATOM 703 C CA . ASN A 1 93 ? 16.029 1.499 -16.551 1.00 90.00 93 ASN A CA 1
ATOM 704 C C . ASN A 1 93 ? 16.336 2.897 -16.007 1.00 90.00 93 ASN A C 1
ATOM 706 O O . ASN A 1 93 ? 17.200 3.047 -15.142 1.00 90.00 93 ASN A O 1
ATOM 710 N N . LEU A 1 94 ? 15.574 3.903 -16.445 1.00 88.94 94 LEU A N 1
ATOM 711 C CA . LEU A 1 94 ? 15.732 5.286 -16.001 1.00 88.94 94 LEU A CA 1
ATOM 712 C C . LEU A 1 94 ? 15.499 5.441 -14.490 1.00 88.94 94 LEU A C 1
ATOM 714 O O . LEU A 1 94 ? 16.286 6.087 -13.797 1.00 88.94 94 LEU A O 1
ATOM 718 N N . ILE A 1 95 ? 14.424 4.847 -13.957 1.00 91.12 95 ILE A N 1
ATOM 719 C CA . ILE A 1 95 ? 14.139 4.911 -12.518 1.00 91.12 95 ILE A CA 1
ATOM 720 C C . ILE A 1 95 ? 15.245 4.193 -11.736 1.00 91.12 95 ILE A C 1
ATOM 722 O O . ILE A 1 95 ? 15.711 4.724 -10.726 1.00 91.12 95 ILE A O 1
ATOM 726 N N . MET A 1 96 ? 15.697 3.028 -12.208 1.00 91.00 96 MET A N 1
ATOM 727 C CA . MET A 1 96 ? 16.791 2.285 -11.582 1.00 91.00 96 MET A CA 1
ATOM 728 C C . MET A 1 96 ? 18.067 3.125 -11.516 1.00 91.00 96 MET A C 1
ATOM 730 O O . MET A 1 96 ? 18.643 3.276 -10.442 1.00 91.00 96 MET A O 1
ATOM 734 N N . GLU A 1 97 ? 18.493 3.702 -12.638 1.00 88.06 97 GLU A N 1
ATOM 735 C CA . GLU A 1 97 ? 19.693 4.535 -12.710 1.00 88.06 97 GLU A CA 1
ATOM 736 C C . GLU A 1 97 ? 19.617 5.712 -11.733 1.00 88.06 97 GLU A C 1
ATOM 738 O O . GLU A 1 97 ? 20.558 5.960 -10.976 1.00 88.06 97 GLU A O 1
ATOM 743 N N . ASN A 1 98 ? 18.473 6.395 -11.682 1.00 87.19 98 ASN A N 1
ATOM 744 C CA . ASN A 1 98 ? 18.261 7.495 -10.747 1.00 87.19 98 ASN A CA 1
ATOM 745 C C . ASN A 1 98 ? 18.305 7.024 -9.290 1.00 87.19 98 ASN A C 1
ATOM 747 O O . ASN A 1 98 ? 18.854 7.727 -8.442 1.00 87.19 98 ASN A O 1
ATOM 751 N N . MET A 1 99 ? 17.755 5.849 -8.966 1.00 89.00 99 MET A N 1
ATOM 752 C CA . MET A 1 99 ? 17.858 5.284 -7.614 1.00 89.00 99 MET A CA 1
ATOM 753 C C . MET A 1 99 ? 19.310 4.976 -7.248 1.00 89.00 99 MET A C 1
ATOM 755 O O . MET A 1 99 ? 19.753 5.325 -6.156 1.00 89.00 99 MET A O 1
ATOM 759 N N . LEU A 1 100 ? 20.078 4.384 -8.163 1.00 87.94 100 LEU A N 1
ATOM 760 C CA . LEU A 1 100 ? 21.491 4.086 -7.927 1.00 87.94 100 LEU A CA 1
ATOM 761 C C . LEU A 1 100 ? 22.310 5.364 -7.728 1.00 87.94 100 LEU A C 1
ATOM 763 O O . LEU A 1 100 ? 23.094 5.429 -6.782 1.00 87.94 100 LEU A O 1
ATOM 767 N N . LYS A 1 101 ? 22.080 6.401 -8.543 1.00 85.94 101 LYS A N 1
ATOM 768 C CA . LYS A 1 101 ? 22.685 7.733 -8.365 1.00 85.94 101 LYS A CA 1
ATOM 769 C C . LYS A 1 101 ? 22.310 8.355 -7.021 1.00 85.94 101 LYS A C 1
ATOM 771 O O . LYS A 1 101 ? 23.175 8.895 -6.342 1.00 85.94 101 LYS A O 1
ATOM 776 N N . ALA A 1 102 ? 21.056 8.232 -6.588 1.00 84.12 102 ALA A N 1
ATOM 777 C CA . ALA A 1 102 ? 20.631 8.706 -5.270 1.00 84.12 102 ALA A CA 1
ATOM 778 C C . ALA A 1 102 ? 21.306 7.944 -4.117 1.00 84.12 102 ALA A 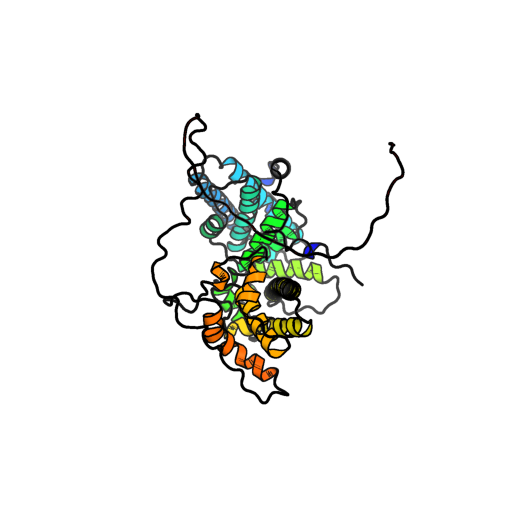C 1
ATOM 780 O O . ALA A 1 102 ? 21.535 8.511 -3.046 1.00 84.12 102 ALA A O 1
ATOM 781 N N . GLY A 1 103 ? 21.643 6.674 -4.342 1.00 84.12 103 GLY A N 1
ATOM 782 C CA . GLY A 1 103 ? 22.419 5.852 -3.421 1.00 84.12 103 GLY A CA 1
ATOM 783 C C . GLY A 1 103 ? 23.905 6.207 -3.358 1.00 84.12 103 GLY A C 1
ATOM 784 O O . GLY A 1 103 ? 24.532 6.003 -2.316 1.00 84.12 103 GLY A O 1
ATOM 785 N N . GLN A 1 104 ? 24.483 6.756 -4.432 1.00 83.19 104 GLN A N 1
ATOM 786 C CA . GLN A 1 104 ? 25.891 7.159 -4.458 1.00 83.19 104 GLN A CA 1
ATOM 787 C C . GLN A 1 104 ? 26.148 8.245 -3.404 1.00 83.19 104 GLN A C 1
ATOM 789 O O . GLN A 1 104 ? 25.509 9.293 -3.385 1.00 83.19 104 GLN A O 1
ATOM 794 N N . GLY A 1 105 ? 27.065 7.965 -2.477 1.00 77.88 105 GLY A N 1
ATOM 795 C CA . GLY A 1 105 ? 27.387 8.850 -1.352 1.00 77.88 105 GLY A CA 1
ATOM 796 C C . GLY A 1 105 ? 26.474 8.715 -0.126 1.00 77.88 105 GLY A C 1
ATOM 797 O O . GLY A 1 105 ? 26.820 9.241 0.927 1.00 77.88 105 GLY A O 1
ATOM 798 N N . ARG A 1 106 ? 25.352 7.984 -0.216 1.00 81.12 106 ARG A N 1
ATOM 799 C CA . ARG A 1 106 ? 24.457 7.690 0.928 1.00 81.12 106 ARG A CA 1
ATOM 800 C C . ARG A 1 106 ? 24.542 6.239 1.408 1.00 81.12 106 ARG A C 1
ATOM 802 O O . ARG A 1 106 ? 24.275 5.968 2.574 1.00 81.12 106 ARG A O 1
ATOM 809 N N . THR A 1 107 ? 24.943 5.338 0.517 1.00 82.25 107 THR A N 1
ATOM 810 C CA . THR A 1 107 ? 24.996 3.887 0.716 1.00 82.25 107 THR A CA 1
ATOM 811 C C . THR A 1 107 ? 26.352 3.337 0.259 1.00 82.25 107 THR A C 1
ATOM 813 O O . THR A 1 107 ? 27.001 3.890 -0.631 1.00 82.25 107 THR A O 1
ATOM 816 N N . SER A 1 108 ? 26.792 2.221 0.854 1.00 84.81 108 SER A N 1
ATOM 817 C CA . SER A 1 108 ? 28.035 1.547 0.452 1.00 84.81 108 SER A CA 1
ATOM 818 C C . SER A 1 108 ? 27.920 0.872 -0.925 1.00 84.81 108 SER A C 1
ATOM 820 O O . SER A 1 108 ? 26.875 0.328 -1.283 1.00 84.81 108 SER A O 1
ATOM 822 N N . LYS A 1 109 ? 29.025 0.801 -1.682 1.00 84.25 109 LYS A N 1
ATOM 823 C CA . LYS A 1 109 ? 29.058 0.104 -2.986 1.00 84.25 109 LYS A CA 1
ATOM 824 C C . LYS A 1 109 ? 28.563 -1.348 -2.888 1.00 84.25 109 LYS A C 1
ATOM 826 O O . LYS A 1 109 ? 27.816 -1.806 -3.746 1.00 84.25 109 LYS A O 1
ATOM 831 N N . LYS A 1 110 ? 28.916 -2.047 -1.801 1.00 84.56 110 LYS A N 1
ATOM 832 C CA . LYS A 1 110 ? 28.464 -3.417 -1.507 1.00 84.56 110 LYS A CA 1
ATOM 833 C C . LYS A 1 110 ? 26.937 -3.513 -1.419 1.00 84.56 110 LYS A C 1
ATOM 835 O O . LYS A 1 110 ? 26.354 -4.429 -1.986 1.00 84.56 110 LYS A O 1
ATOM 840 N N . HIS A 1 111 ? 26.291 -2.578 -0.727 1.00 85.44 111 HIS A N 1
ATOM 841 C CA . HIS A 1 111 ? 24.833 -2.548 -0.590 1.00 85.44 111 HIS A CA 1
ATOM 842 C C . HIS A 1 111 ? 24.130 -2.220 -1.916 1.00 85.44 111 HIS A C 1
ATOM 844 O O . HIS A 1 111 ? 23.095 -2.814 -2.203 1.00 85.44 111 HIS A O 1
ATOM 850 N N . LEU A 1 112 ? 24.715 -1.369 -2.770 1.00 87.38 112 LEU A N 1
ATOM 851 C CA . LEU A 1 112 ? 24.194 -1.138 -4.128 1.00 87.38 112 LEU A CA 1
ATOM 852 C C . LEU A 1 112 ? 24.264 -2.406 -4.992 1.00 87.38 112 LEU A C 1
ATOM 854 O O . LEU A 1 112 ? 23.302 -2.728 -5.685 1.00 87.38 112 LEU A O 1
ATOM 858 N N . VAL A 1 113 ? 25.364 -3.163 -4.918 1.00 86.94 113 VAL A N 1
ATOM 859 C CA . VAL A 1 113 ? 25.490 -4.449 -5.629 1.00 86.94 113 VAL A CA 1
ATOM 860 C C . VAL A 1 113 ? 24.465 -5.467 -5.118 1.00 86.94 113 VAL A C 1
ATOM 862 O O . VAL A 1 113 ? 23.864 -6.184 -5.918 1.00 86.94 113 VAL A O 1
ATOM 865 N N . LEU A 1 114 ? 24.214 -5.510 -3.806 1.00 87.94 114 LEU A N 1
ATOM 866 C CA . LEU A 1 114 ? 23.182 -6.367 -3.215 1.00 87.94 114 LEU A CA 1
ATOM 867 C C . LEU A 1 114 ? 21.772 -5.976 -3.668 1.00 87.94 114 LEU A C 1
ATOM 869 O O . LEU A 1 114 ? 20.986 -6.861 -3.985 1.00 87.94 114 LEU A O 1
ATOM 873 N N . LEU A 1 115 ? 21.472 -4.676 -3.751 1.00 90.38 115 LEU A N 1
ATOM 874 C CA . LEU A 1 115 ? 20.186 -4.172 -4.237 1.00 90.38 115 LEU A CA 1
ATOM 875 C C . LEU A 1 115 ? 19.917 -4.607 -5.682 1.00 90.38 115 LEU A C 1
ATOM 877 O O . LEU A 1 115 ? 18.843 -5.116 -5.976 1.00 90.38 115 LEU A O 1
ATOM 881 N N . ILE A 1 116 ? 20.901 -4.459 -6.571 1.00 90.12 116 ILE A N 1
ATOM 882 C CA . ILE A 1 116 ? 20.781 -4.881 -7.979 1.00 90.12 116 ILE A CA 1
ATOM 883 C C . ILE A 1 116 ? 20.787 -6.407 -8.113 1.00 90.12 116 ILE A C 1
ATOM 885 O O . ILE A 1 116 ? 20.286 -6.967 -9.076 1.00 90.12 116 ILE A O 1
ATOM 889 N N . SER A 1 117 ? 21.352 -7.127 -7.151 1.00 89.31 117 SER A N 1
ATOM 890 C CA . SER A 1 117 ? 21.262 -8.589 -7.153 1.00 89.31 117 SER A CA 1
ATOM 891 C C . SER A 1 117 ? 19.902 -9.085 -6.641 1.00 89.31 117 SER A C 1
ATOM 893 O O . SER A 1 117 ? 19.572 -10.260 -6.814 1.00 89.31 117 SER A O 1
ATOM 895 N N . ASP A 1 118 ? 19.100 -8.214 -6.019 1.00 91.06 118 ASP A N 1
ATOM 896 C CA . ASP A 1 118 ? 17.840 -8.581 -5.389 1.00 91.06 118 ASP A CA 1
ATOM 897 C C . ASP A 1 118 ? 16.702 -8.708 -6.412 1.00 91.06 118 ASP A C 1
ATOM 899 O O . ASP A 1 118 ? 16.307 -7.777 -7.115 1.00 91.06 118 ASP A O 1
ATOM 903 N N . GLY A 1 119 ? 16.120 -9.904 -6.490 1.00 92.12 119 GLY A N 1
ATOM 904 C CA . GLY A 1 119 ? 15.030 -10.167 -7.424 1.00 92.12 119 GLY A CA 1
ATOM 905 C C . GLY A 1 119 ? 13.735 -9.425 -7.082 1.00 92.12 119 GLY A C 1
ATOM 906 O O . GLY A 1 119 ? 12.939 -9.185 -7.986 1.00 92.12 119 GLY A O 1
ATOM 907 N N . GLN A 1 120 ? 13.493 -9.087 -5.813 1.00 92.62 120 GLN A N 1
ATOM 908 C CA . GLN A 1 120 ? 12.276 -8.397 -5.377 1.00 92.62 120 GLN A CA 1
ATOM 909 C C . GLN A 1 120 ? 12.356 -6.893 -5.657 1.00 92.62 120 GLN A C 1
ATOM 911 O O . GLN A 1 120 ? 11.354 -6.318 -6.080 1.00 92.62 120 GLN A O 1
ATOM 916 N N . PHE A 1 121 ? 13.546 -6.293 -5.566 1.00 94.75 121 PHE A N 1
ATOM 917 C CA . PHE A 1 121 ? 13.846 -4.952 -6.067 1.00 94.75 121 PHE A CA 1
ATOM 918 C C . PHE A 1 121 ? 13.398 -4.801 -7.523 1.00 94.75 121 PHE A C 1
ATOM 920 O O . PHE A 1 121 ? 12.558 -3.953 -7.828 1.00 94.75 121 PHE A O 1
ATOM 927 N N . HIS A 1 122 ? 13.873 -5.682 -8.409 1.00 94.62 122 HIS A N 1
ATOM 928 C CA . HIS A 1 122 ? 13.518 -5.619 -9.827 1.00 94.62 122 HIS A CA 1
ATOM 929 C C . HIS A 1 122 ? 12.028 -5.825 -10.076 1.00 94.62 122 HIS A C 1
ATOM 931 O O . HIS A 1 122 ? 11.446 -5.103 -10.878 1.00 94.62 122 HIS A O 1
ATOM 937 N N . ARG A 1 123 ? 11.387 -6.766 -9.376 1.00 96.12 123 ARG A N 1
ATOM 938 C CA . ARG A 1 123 ? 9.944 -7.007 -9.517 1.00 96.12 123 ARG A CA 1
ATOM 939 C C . ARG A 1 123 ? 9.112 -5.797 -9.080 1.00 96.12 123 ARG A C 1
ATOM 941 O O . ARG A 1 123 ? 8.209 -5.394 -9.808 1.00 96.12 123 ARG A O 1
ATOM 948 N N . CYS A 1 124 ? 9.444 -5.172 -7.949 1.00 97.06 124 CYS A N 1
ATOM 949 C CA . CYS A 1 124 ? 8.767 -3.959 -7.475 1.00 97.06 124 CYS A CA 1
ATOM 950 C C . CYS A 1 124 ? 8.988 -2.769 -8.418 1.00 97.06 124 CYS A C 1
ATOM 952 O O . CYS A 1 124 ? 8.063 -1.996 -8.683 1.00 97.06 124 CYS A O 1
ATOM 954 N N . LEU A 1 125 ? 10.210 -2.622 -8.937 1.00 96.12 125 LEU A N 1
ATOM 955 C CA . LEU A 1 125 ? 10.562 -1.543 -9.851 1.00 96.12 125 LEU A CA 1
ATOM 956 C C . LEU A 1 125 ? 9.879 -1.705 -11.214 1.00 96.12 125 LEU A C 1
ATOM 958 O O . LEU A 1 125 ? 9.341 -0.734 -11.741 1.00 96.12 125 LEU A O 1
ATOM 962 N N . LEU A 1 126 ? 9.828 -2.934 -11.743 1.00 96.62 126 LEU A N 1
ATOM 963 C CA . LEU A 1 126 ? 9.049 -3.283 -12.932 1.00 96.62 126 LEU A CA 1
ATOM 964 C C . LEU A 1 126 ? 7.570 -2.977 -12.717 1.00 96.62 126 LEU A C 1
ATOM 966 O O . LEU A 1 126 ? 6.985 -2.261 -13.521 1.00 96.62 126 LEU A O 1
ATOM 970 N N . ALA A 1 127 ? 6.978 -3.441 -11.614 1.00 97.62 127 ALA A N 1
ATOM 971 C CA . ALA A 1 127 ? 5.574 -3.172 -11.317 1.00 97.62 127 ALA A CA 1
ATOM 972 C C . ALA A 1 127 ? 5.278 -1.668 -11.269 1.00 97.62 127 ALA A C 1
ATOM 974 O O . ALA A 1 127 ? 4.268 -1.228 -11.807 1.00 97.62 127 ALA A O 1
ATOM 975 N N . SER A 1 128 ? 6.182 -0.877 -10.688 1.00 96.94 128 SER A N 1
ATOM 976 C CA . SER A 1 128 ? 6.036 0.578 -10.610 1.00 96.94 128 SER A CA 1
ATOM 977 C C . SER A 1 128 ? 6.167 1.245 -11.984 1.00 96.94 128 SER A C 1
ATOM 979 O O . SER A 1 128 ? 5.299 2.022 -12.370 1.00 96.94 128 SER A O 1
ATOM 981 N N . ALA A 1 129 ? 7.208 0.922 -12.757 1.00 95.69 129 ALA A N 1
ATOM 982 C CA . ALA A 1 129 ? 7.432 1.500 -14.085 1.00 95.69 129 ALA A CA 1
ATOM 983 C C . ALA A 1 129 ? 6.313 1.138 -15.075 1.00 95.69 129 ALA A C 1
ATOM 985 O O . ALA A 1 129 ? 5.800 1.998 -15.793 1.00 95.69 129 ALA A O 1
ATOM 986 N N . PHE A 1 130 ? 5.891 -0.127 -15.075 1.00 96.19 130 PHE A N 1
ATOM 987 C CA . PHE A 1 130 ? 4.810 -0.606 -15.931 1.00 96.19 130 PHE A CA 1
ATOM 988 C C . PHE A 1 130 ? 3.468 -0.024 -15.512 1.00 96.19 130 PHE A C 1
ATOM 990 O O . PHE A 1 130 ? 2.680 0.322 -16.383 1.00 96.19 130 PHE A O 1
ATOM 997 N N . GLU A 1 131 ? 3.214 0.166 -14.218 1.00 96.56 131 GLU A N 1
ATOM 998 C CA . GLU A 1 131 ? 2.000 0.834 -13.758 1.00 96.56 131 GLU A CA 1
ATOM 999 C C . GLU A 1 131 ? 1.950 2.310 -14.159 1.00 96.56 131 GLU A C 1
ATOM 1001 O O . GLU A 1 131 ? 0.892 2.784 -14.573 1.00 96.56 131 GLU A O 1
ATOM 1006 N N . ILE A 1 132 ? 3.076 3.030 -14.082 1.00 95.06 132 ILE A N 1
ATOM 1007 C CA . ILE A 1 132 ? 3.161 4.430 -14.526 1.00 95.06 132 ILE A CA 1
ATOM 1008 C C . ILE A 1 132 ? 2.768 4.533 -16.001 1.00 95.06 132 ILE A C 1
ATOM 1010 O O . ILE A 1 132 ? 1.907 5.340 -16.351 1.00 95.06 132 ILE A O 1
ATOM 1014 N N . VAL A 1 133 ? 3.356 3.692 -16.857 1.00 94.56 133 VAL A N 1
ATOM 1015 C CA . VAL A 1 133 ? 3.064 3.693 -18.295 1.00 94.56 133 VAL A CA 1
ATOM 1016 C C . VAL A 1 133 ? 1.646 3.204 -18.577 1.00 94.56 133 VAL A C 1
ATOM 1018 O O . VAL A 1 133 ? 0.905 3.872 -19.291 1.00 94.56 133 VAL A O 1
ATOM 1021 N N . ARG A 1 134 ? 1.215 2.095 -17.969 1.00 94.44 134 ARG A N 1
ATOM 1022 C CA . ARG A 1 134 ? -0.148 1.565 -18.112 1.00 94.44 134 ARG A CA 1
ATOM 1023 C C . ARG A 1 134 ? -1.194 2.620 -17.773 1.00 94.44 134 ARG A C 1
ATOM 1025 O O . ARG A 1 134 ? -2.177 2.762 -18.493 1.00 94.44 134 ARG A O 1
ATOM 1032 N N . TYR A 1 135 ? -0.986 3.355 -16.683 1.00 94.19 135 TYR A N 1
ATOM 1033 C CA . TYR A 1 135 ? -1.899 4.402 -16.252 1.00 94.19 135 TYR A CA 1
ATOM 1034 C C . TYR A 1 135 ? -1.832 5.639 -17.157 1.00 94.19 135 TYR A C 1
ATOM 1036 O O . TYR A 1 135 ? -2.879 6.155 -17.534 1.00 94.19 135 TYR A O 1
ATOM 1044 N N . ALA A 1 136 ? -0.635 6.077 -17.566 1.00 92.81 136 ALA A N 1
ATOM 1045 C CA . ALA A 1 136 ? -0.455 7.216 -18.471 1.00 92.81 136 ALA A CA 1
ATOM 1046 C C . ALA A 1 136 ? -1.057 6.985 -19.867 1.00 92.81 136 ALA A C 1
ATOM 1048 O O . ALA A 1 136 ? -1.606 7.911 -20.457 1.00 92.81 136 ALA A O 1
ATOM 1049 N N . PHE A 1 137 ? -0.967 5.761 -20.387 1.00 92.12 137 PHE A N 1
ATOM 1050 C CA . PHE A 1 137 ? -1.511 5.355 -21.689 1.00 92.12 137 PHE A CA 1
ATOM 1051 C C . PHE A 1 137 ? -2.928 4.775 -21.592 1.00 92.12 137 PHE A C 1
ATOM 1053 O O . PHE A 1 137 ? -3.446 4.240 -22.567 1.00 92.12 137 PHE A O 1
ATOM 1060 N N . GLU A 1 138 ? -3.556 4.872 -20.417 1.00 91.69 138 GLU A N 1
ATOM 1061 C CA . GLU A 1 138 ? -4.923 4.411 -20.162 1.00 91.69 138 GLU A CA 1
ATOM 1062 C C . GLU A 1 138 ? -5.183 2.951 -20.581 1.00 91.69 138 GLU A C 1
ATOM 1064 O O . GLU A 1 138 ? -6.286 2.588 -20.996 1.00 91.69 138 GLU A O 1
ATOM 1069 N N . ILE A 1 139 ? -4.185 2.077 -20.431 1.00 90.50 139 ILE A N 1
ATOM 1070 C CA . ILE A 1 139 ? -4.312 0.652 -20.745 1.00 90.50 139 ILE A CA 1
ATOM 1071 C C . ILE A 1 139 ? -5.213 -0.010 -19.694 1.00 90.50 139 ILE A C 1
ATOM 1073 O O . ILE A 1 139 ? -4.852 -0.135 -18.518 1.00 90.50 139 ILE A O 1
ATOM 1077 N N . ARG A 1 140 ? -6.401 -0.453 -20.122 1.00 89.75 140 ARG A N 1
ATOM 1078 C CA . ARG A 1 140 ? -7.417 -1.094 -19.258 1.00 89.75 140 ARG A CA 1
ATOM 1079 C C . ARG A 1 140 ? -7.453 -2.618 -19.361 1.00 89.75 140 ARG A C 1
ATOM 1081 O O . ARG A 1 140 ? -8.093 -3.250 -18.527 1.00 89.75 140 ARG A O 1
ATOM 1088 N N . THR A 1 141 ? -6.795 -3.190 -20.367 1.00 88.81 141 THR A N 1
ATOM 1089 C CA . THR A 1 141 ? -6.744 -4.641 -20.620 1.00 88.81 141 THR A CA 1
ATOM 1090 C C . THR A 1 141 ? -5.992 -5.399 -19.530 1.00 88.81 141 THR A C 1
ATOM 1092 O O . THR A 1 141 ? -6.321 -6.544 -19.238 1.00 88.81 141 THR A O 1
ATOM 1095 N N . VAL A 1 142 ? -5.039 -4.732 -18.880 1.00 89.81 142 VAL A N 1
ATOM 1096 C CA . VAL A 1 142 ? -4.306 -5.237 -17.721 1.00 89.81 142 VAL A CA 1
ATOM 1097 C C . VAL A 1 142 ? -4.604 -4.331 -16.529 1.00 89.81 142 VAL A C 1
ATOM 1099 O O . VAL A 1 142 ? -4.560 -3.106 -16.646 1.00 89.81 142 VAL A O 1
ATOM 1102 N N . GLN A 1 143 ? -4.915 -4.917 -15.376 1.00 91.56 143 GLN A N 1
ATOM 1103 C CA . GLN A 1 143 ? -5.065 -4.193 -14.111 1.00 91.56 143 GLN A CA 1
ATOM 1104 C C . GLN A 1 143 ? -3.784 -4.263 -13.276 1.00 91.56 143 GLN A C 1
ATOM 1106 O O . GLN A 1 143 ? -2.978 -5.184 -13.417 1.00 91.56 143 GLN A O 1
ATOM 1111 N N . PHE A 1 144 ? -3.607 -3.303 -12.367 1.00 93.69 144 PHE A N 1
ATOM 1112 C CA . PHE A 1 144 ? -2.426 -3.249 -11.503 1.00 93.69 144 PHE A CA 1
ATOM 1113 C C . PHE A 1 144 ? -2.276 -4.510 -10.643 1.00 93.69 144 PHE A C 1
ATOM 1115 O O . PHE A 1 144 ? -1.183 -5.046 -10.487 1.00 93.69 144 PHE A O 1
ATOM 1122 N N . GLU A 1 145 ? -3.382 -5.024 -10.114 1.00 91.94 145 GLU A N 1
ATOM 1123 C CA . GLU A 1 145 ? -3.392 -6.215 -9.276 1.00 91.94 145 GLU A CA 1
ATOM 1124 C C . GLU A 1 145 ? -2.944 -7.453 -10.073 1.00 91.94 145 GLU A C 1
ATOM 1126 O O . GLU A 1 145 ? -2.143 -8.240 -9.575 1.00 91.94 145 GLU A O 1
ATOM 1131 N N . GLN A 1 146 ? -3.352 -7.575 -11.343 1.00 91.25 146 GLN A N 1
ATOM 1132 C CA . GLN A 1 146 ? -2.872 -8.634 -12.241 1.00 91.25 146 GLN A CA 1
ATOM 1133 C C . GLN A 1 146 ? -1.370 -8.507 -12.516 1.00 91.25 146 GLN A C 1
ATOM 1135 O O . GLN A 1 146 ? -0.656 -9.504 -12.447 1.00 91.25 146 GLN A O 1
ATOM 1140 N N . LEU A 1 147 ? -0.878 -7.288 -12.768 1.00 94.31 147 LEU A N 1
ATOM 1141 C CA . LEU A 1 147 ? 0.552 -7.014 -12.946 1.00 94.31 147 LEU A CA 1
ATOM 1142 C C . LEU A 1 147 ? 1.359 -7.406 -11.697 1.00 94.31 147 LEU A C 1
ATOM 1144 O O . LEU A 1 147 ? 2.414 -8.029 -11.803 1.00 94.31 147 LEU A O 1
ATOM 1148 N N . ARG A 1 148 ? 0.843 -7.085 -10.508 1.00 94.81 148 ARG A N 1
ATOM 1149 C CA . ARG A 1 148 ? 1.464 -7.432 -9.225 1.00 94.81 148 ARG A CA 1
ATOM 1150 C C . ARG A 1 148 ? 1.532 -8.945 -9.006 1.00 94.81 148 ARG A C 1
ATOM 1152 O O . ARG A 1 148 ? 2.549 -9.430 -8.518 1.00 94.81 148 ARG A O 1
ATOM 1159 N N . HIS A 1 149 ? 0.475 -9.676 -9.369 1.00 93.75 149 HIS A N 1
ATOM 1160 C CA . HIS A 1 149 ? 0.443 -11.139 -9.290 1.00 93.75 149 HIS A CA 1
ATOM 1161 C C . HIS A 1 149 ? 1.373 -11.794 -10.315 1.00 93.75 149 HIS A C 1
ATOM 1163 O O . HIS A 1 149 ? 2.114 -12.701 -9.952 1.00 93.75 149 HIS A O 1
ATOM 1169 N N . LEU A 1 150 ? 1.393 -11.300 -11.558 1.00 94.44 150 LEU A N 1
ATOM 1170 C CA . LEU A 1 150 ? 2.303 -11.768 -12.610 1.00 94.44 150 LEU A CA 1
ATOM 1171 C C . LEU A 1 150 ? 3.770 -11.647 -12.178 1.00 94.44 150 LEU A C 1
ATOM 1173 O O . LEU A 1 150 ? 4.572 -12.545 -12.416 1.00 94.44 150 LEU A O 1
ATOM 1177 N N . LEU A 1 151 ? 4.110 -10.528 -11.540 1.00 95.00 151 LEU A N 1
ATOM 1178 C CA . LEU A 1 151 ? 5.461 -10.244 -11.077 1.00 95.00 151 LEU A CA 1
ATOM 1179 C C . LEU A 1 151 ? 5.762 -10.808 -9.685 1.00 95.00 151 LEU A C 1
ATOM 1181 O O . LEU A 1 151 ? 6.893 -10.653 -9.246 1.00 95.00 151 LEU A O 1
ATOM 1185 N N . ASP A 1 152 ? 4.813 -11.432 -8.981 1.00 94.62 152 ASP A N 1
ATOM 1186 C CA . ASP A 1 152 ? 5.004 -11.934 -7.609 1.00 94.62 152 ASP A CA 1
ATOM 1187 C C . ASP A 1 152 ? 5.690 -10.891 -6.692 1.00 94.62 152 ASP A C 1
ATOM 1189 O O . ASP A 1 152 ? 6.793 -11.081 -6.158 1.00 94.62 152 ASP A O 1
ATOM 1193 N N . VAL A 1 153 ? 5.061 -9.713 -6.617 1.00 94.56 153 VAL A N 1
ATOM 1194 C CA . VAL A 1 153 ? 5.569 -8.543 -5.889 1.00 94.56 153 VAL A CA 1
ATOM 1195 C C . VAL A 1 153 ? 5.082 -8.539 -4.448 1.00 94.56 153 VAL A C 1
ATOM 1197 O O . VAL A 1 153 ? 3.874 -8.529 -4.179 1.00 94.56 153 VAL A O 1
ATOM 1200 N N . ARG A 1 154 ? 6.038 -8.443 -3.521 1.00 92.88 154 ARG A N 1
ATOM 1201 C CA . ARG A 1 154 ? 5.761 -8.272 -2.094 1.00 92.88 154 ARG A CA 1
ATOM 1202 C C . ARG A 1 154 ? 5.355 -6.835 -1.777 1.00 92.88 154 ARG A C 1
ATOM 1204 O O . ARG A 1 154 ? 5.986 -5.874 -2.216 1.00 92.88 154 ARG A O 1
ATOM 1211 N N . ALA A 1 155 ? 4.280 -6.692 -1.002 1.00 93.19 155 ALA A N 1
ATOM 1212 C CA . ALA A 1 155 ? 3.697 -5.391 -0.676 1.00 93.19 155 ALA A CA 1
ATOM 1213 C C . ALA A 1 155 ? 4.652 -4.518 0.154 1.00 93.19 155 ALA A C 1
ATOM 1215 O O . ALA A 1 155 ? 4.736 -3.313 -0.071 1.00 93.19 155 ALA A O 1
ATOM 1216 N N . PHE A 1 156 ? 5.396 -5.138 1.075 1.00 91.00 156 PHE A N 1
ATOM 1217 C CA . PHE A 1 156 ? 6.341 -4.461 1.960 1.00 91.00 156 PHE A CA 1
ATOM 1218 C C . PHE A 1 156 ? 7.454 -3.738 1.182 1.00 91.00 156 PHE A C 1
ATOM 1220 O O . PHE A 1 156 ? 7.627 -2.528 1.338 1.00 91.00 156 PHE A O 1
ATOM 1227 N N . GLU A 1 157 ? 8.159 -4.435 0.286 1.00 92.69 157 GLU A N 1
ATOM 1228 C CA . GLU A 1 157 ? 9.186 -3.830 -0.570 1.00 92.69 157 GLU A CA 1
ATOM 1229 C C . GLU A 1 157 ? 8.600 -2.802 -1.543 1.00 92.69 157 GLU A C 1
ATOM 1231 O O . GLU A 1 157 ? 9.201 -1.749 -1.767 1.00 92.69 157 GLU A O 1
ATOM 1236 N N . LEU A 1 158 ? 7.410 -3.060 -2.089 1.00 95.94 158 LEU A N 1
ATOM 1237 C CA . LEU A 1 158 ? 6.772 -2.136 -3.020 1.00 95.94 158 LEU A CA 1
ATOM 1238 C C . LEU A 1 158 ? 6.439 -0.785 -2.363 1.00 95.94 158 LEU A C 1
ATOM 1240 O O . LEU A 1 158 ? 6.649 0.252 -2.991 1.00 95.94 158 LEU A O 1
ATOM 1244 N N . CYS A 1 159 ? 6.006 -0.767 -1.096 1.00 94.19 159 CYS A N 1
ATOM 1245 C CA . CYS A 1 159 ? 5.797 0.472 -0.334 1.00 94.19 159 CYS A CA 1
ATOM 1246 C C . CYS A 1 159 ? 7.058 1.342 -0.255 1.00 94.19 159 CYS A C 1
ATOM 1248 O O . CYS A 1 159 ? 6.963 2.572 -0.253 1.00 94.19 159 CYS A O 1
ATOM 1250 N N . MET A 1 160 ? 8.233 0.717 -0.155 1.00 92.31 160 MET A N 1
ATOM 1251 C CA . MET A 1 160 ? 9.514 1.423 -0.088 1.00 92.31 160 MET A CA 1
ATOM 1252 C C . MET A 1 160 ? 9.926 1.941 -1.459 1.00 92.31 160 MET A C 1
ATOM 1254 O O . MET A 1 160 ? 10.348 3.088 -1.583 1.00 92.31 160 MET A O 1
ATOM 1258 N N . ILE A 1 161 ? 9.763 1.118 -2.497 1.00 94.75 161 ILE A N 1
ATOM 1259 C CA . ILE A 1 161 ? 10.088 1.494 -3.874 1.00 94.75 161 ILE A CA 1
ATOM 1260 C C . ILE A 1 161 ? 9.219 2.655 -4.346 1.00 94.75 161 ILE A C 1
ATOM 1262 O O . ILE A 1 161 ? 9.762 3.616 -4.884 1.00 94.75 161 ILE A O 1
ATOM 1266 N N . ILE A 1 162 ? 7.908 2.626 -4.093 1.00 94.50 162 ILE A N 1
ATOM 1267 C CA . ILE A 1 162 ? 7.020 3.738 -4.450 1.00 94.50 162 ILE A CA 1
ATOM 1268 C C . ILE A 1 162 ? 7.452 5.027 -3.744 1.00 94.50 162 ILE A C 1
ATOM 1270 O O . ILE A 1 162 ? 7.580 6.063 -4.395 1.00 94.50 162 ILE A O 1
ATOM 1274 N N . GLU A 1 163 ? 7.751 4.975 -2.447 1.00 91.12 163 GLU A N 1
ATOM 1275 C CA . GLU A 1 163 ? 8.201 6.167 -1.728 1.00 91.12 163 GLU A CA 1
ATOM 1276 C C . GLU A 1 163 ? 9.542 6.692 -2.259 1.00 91.12 163 GLU A C 1
ATOM 1278 O O . GLU A 1 163 ? 9.712 7.904 -2.395 1.00 91.12 163 GLU A O 1
ATOM 1283 N N . LEU A 1 164 ? 10.486 5.806 -2.589 1.00 90.19 164 LEU A N 1
ATOM 1284 C CA . LEU A 1 164 ? 11.751 6.200 -3.211 1.00 90.19 164 LEU A CA 1
ATOM 1285 C C . LEU A 1 164 ? 11.510 6.868 -4.566 1.00 90.19 164 LEU A C 1
ATOM 1287 O O . LEU A 1 164 ? 12.094 7.915 -4.816 1.00 90.19 164 LEU A O 1
ATOM 1291 N N . ILE A 1 165 ? 10.620 6.330 -5.405 1.00 92.25 165 ILE A N 1
ATOM 1292 C CA . ILE A 1 165 ? 10.241 6.946 -6.689 1.00 92.25 165 ILE A CA 1
ATOM 1293 C C . ILE A 1 165 ? 9.678 8.352 -6.466 1.00 92.25 165 ILE A C 1
ATOM 1295 O O . ILE A 1 165 ? 10.103 9.296 -7.129 1.00 92.25 165 ILE A O 1
ATOM 1299 N N . LEU A 1 166 ? 8.757 8.499 -5.511 1.00 90.06 166 LEU A N 1
ATOM 1300 C CA . LEU A 1 166 ? 8.115 9.777 -5.199 1.00 90.06 166 LEU A CA 1
ATOM 1301 C C . LEU A 1 166 ? 9.091 10.814 -4.622 1.00 90.06 166 LEU A C 1
ATOM 1303 O O . LEU A 1 166 ? 8.870 12.012 -4.793 1.00 90.06 166 LEU A O 1
ATOM 1307 N N . LYS A 1 167 ? 10.159 10.376 -3.944 1.00 85.06 167 LYS A N 1
ATOM 1308 C CA . LYS A 1 167 ? 11.181 11.259 -3.358 1.00 85.06 167 LYS A CA 1
ATOM 1309 C C . LYS A 1 167 ? 12.341 11.582 -4.292 1.00 85.06 167 LYS A C 1
ATOM 1311 O O . LYS A 1 167 ? 12.978 12.608 -4.093 1.00 85.06 167 LYS A O 1
ATOM 1316 N N . ASN A 1 168 ? 12.648 10.732 -5.269 1.00 74.81 168 ASN A N 1
ATOM 1317 C CA . ASN A 1 168 ? 13.885 10.828 -6.050 1.00 74.81 168 ASN A CA 1
ATOM 1318 C C . ASN A 1 168 ? 13.843 11.857 -7.200 1.00 74.81 168 ASN A C 1
ATOM 1320 O O . ASN A 1 168 ? 14.560 11.697 -8.181 1.00 74.81 168 ASN A O 1
ATOM 1324 N N . GLU A 1 169 ? 12.972 12.869 -7.103 1.00 62.97 169 GLU A N 1
ATOM 1325 C CA . GLU A 1 169 ? 12.833 14.015 -8.025 1.00 62.97 169 GLU A CA 1
ATOM 1326 C C . GLU A 1 169 ? 12.859 13.687 -9.530 1.00 62.97 169 GLU A C 1
ATOM 1328 O O . GLU A 1 169 ? 13.108 14.553 -10.370 1.00 62.97 169 GLU A O 1
ATOM 1333 N N . ILE A 1 170 ? 12.529 12.450 -9.909 1.00 69.88 170 ILE A N 1
ATOM 1334 C CA . ILE A 1 170 ? 12.193 12.139 -11.293 1.00 69.88 170 ILE A CA 1
ATOM 1335 C C . ILE A 1 170 ? 10.999 13.026 -11.616 1.00 69.88 170 ILE A C 1
ATOM 1337 O O . ILE A 1 170 ? 10.066 13.129 -10.815 1.00 69.88 170 ILE A O 1
ATOM 1341 N N . TRP A 1 171 ? 11.024 13.707 -12.761 1.00 77.19 171 TRP A N 1
ATOM 1342 C CA . TRP A 1 171 ? 9.858 14.470 -13.173 1.00 77.19 171 TRP A CA 1
ATOM 1343 C C . TRP A 1 171 ? 8.650 13.524 -13.219 1.00 77.19 171 TRP A C 1
ATOM 1345 O O . TRP A 1 171 ? 8.589 12.624 -14.055 1.00 77.19 171 TRP A O 1
ATOM 1355 N N . LEU A 1 172 ? 7.703 13.720 -12.301 1.00 82.19 172 LEU A N 1
ATOM 1356 C CA . LEU A 1 172 ? 6.471 12.953 -12.214 1.00 82.19 172 LEU A CA 1
ATOM 1357 C C . LEU A 1 172 ? 5.292 13.928 -12.260 1.00 82.19 172 LEU A C 1
ATOM 1359 O O . LEU A 1 172 ? 5.138 14.760 -11.362 1.00 82.19 172 LEU A O 1
ATOM 1363 N N . PRO A 1 173 ? 4.441 13.844 -13.293 1.00 86.44 173 PRO A N 1
ATOM 1364 C CA . PRO A 1 173 ? 3.173 14.557 -13.325 1.00 86.44 173 PRO A CA 1
ATOM 1365 C C . PRO A 1 173 ? 2.353 14.287 -12.072 1.00 86.44 173 PRO A C 1
ATOM 1367 O O . PRO A 1 173 ? 2.339 13.162 -11.566 1.00 86.44 173 PRO A O 1
ATOM 1370 N N . TRP A 1 174 ? 1.574 15.277 -11.639 1.00 86.94 174 TRP A N 1
ATOM 1371 C CA . TRP A 1 174 ? 0.696 15.124 -10.480 1.00 86.94 174 TRP A CA 1
ATOM 1372 C C . TRP A 1 174 ? -0.244 13.918 -10.604 1.00 86.94 174 TRP A C 1
ATOM 1374 O O . TRP A 1 174 ? -0.453 13.208 -9.626 1.00 86.94 174 TRP A O 1
ATOM 1384 N N . ILE A 1 175 ? -0.750 13.628 -11.806 1.00 88.81 175 ILE A N 1
ATOM 1385 C CA . ILE A 1 175 ? -1.588 12.449 -12.041 1.00 88.81 175 ILE A CA 1
ATOM 1386 C C . ILE A 1 175 ? -0.866 11.129 -11.711 1.00 88.81 175 ILE A C 1
ATOM 1388 O O . ILE A 1 175 ? -1.470 10.222 -11.136 1.00 88.81 175 ILE A O 1
ATOM 1392 N N . ILE A 1 176 ? 0.427 11.026 -12.024 1.00 91.75 176 ILE A N 1
ATOM 1393 C CA . ILE A 1 176 ? 1.237 9.844 -11.716 1.00 91.75 176 ILE A CA 1
ATOM 1394 C C . ILE A 1 176 ? 1.550 9.789 -10.224 1.00 91.75 176 ILE A C 1
ATOM 1396 O O . ILE A 1 176 ? 1.387 8.736 -9.613 1.00 91.75 176 ILE A O 1
ATOM 1400 N N . VAL A 1 177 ? 1.920 10.924 -9.620 1.00 91.75 177 VAL A N 1
ATOM 1401 C CA . VAL A 1 177 ? 2.122 11.031 -8.166 1.00 91.75 177 VAL A CA 1
ATOM 1402 C C . VAL A 1 177 ? 0.875 10.560 -7.427 1.00 91.75 177 VAL A C 1
ATOM 1404 O O . VAL A 1 177 ? 0.958 9.668 -6.590 1.00 91.75 177 VAL A O 1
ATOM 1407 N N . LYS A 1 178 ? -0.296 11.080 -7.807 1.00 91.00 178 LYS A N 1
ATOM 1408 C CA . LYS A 1 178 ? -1.589 10.679 -7.253 1.00 91.00 178 LYS A CA 1
ATOM 1409 C C . LYS A 1 178 ? -1.808 9.173 -7.377 1.00 91.00 178 LYS A C 1
ATOM 1411 O O . LYS A 1 178 ? -2.198 8.542 -6.401 1.00 91.00 178 LYS A O 1
ATOM 1416 N N . ARG A 1 179 ? -1.544 8.586 -8.549 1.00 93.25 179 ARG A N 1
ATOM 1417 C CA . ARG A 1 179 ? -1.719 7.144 -8.768 1.00 93.25 179 ARG A CA 1
ATOM 1418 C C . ARG A 1 179 ? -0.798 6.299 -7.892 1.00 93.25 179 ARG A C 1
ATOM 1420 O O . ARG A 1 179 ? -1.247 5.302 -7.334 1.00 93.25 179 ARG A O 1
ATOM 1427 N N . LEU A 1 180 ? 0.465 6.688 -7.766 1.00 95.00 180 LEU A N 1
ATOM 1428 C CA . LEU A 1 180 ? 1.433 5.988 -6.928 1.00 95.00 180 LEU A CA 1
ATOM 1429 C C . LEU A 1 180 ? 1.078 6.108 -5.442 1.00 95.00 180 LEU A C 1
ATOM 1431 O O . LEU A 1 180 ? 1.077 5.096 -4.748 1.00 95.00 180 LEU A O 1
ATOM 1435 N N . THR A 1 181 ? 0.683 7.295 -4.971 1.00 93.31 181 THR A N 1
ATOM 1436 C CA . THR A 1 181 ? 0.167 7.493 -3.605 1.00 93.31 181 THR A CA 1
ATOM 1437 C C . THR A 1 181 ? -1.079 6.645 -3.350 1.00 93.31 181 THR A C 1
ATOM 1439 O O . THR A 1 181 ? -1.196 5.998 -2.319 1.00 93.31 181 THR A O 1
ATOM 1442 N N . GLU A 1 182 ? -1.991 6.565 -4.314 1.00 93.12 182 GLU A N 1
ATOM 1443 C CA . GLU A 1 182 ? -3.181 5.720 -4.225 1.00 93.12 182 GLU A CA 1
ATOM 1444 C C . GLU A 1 182 ? -2.874 4.219 -4.113 1.00 93.12 182 GLU A C 1
ATOM 1446 O O . GLU A 1 182 ? -3.631 3.480 -3.482 1.00 93.12 182 GLU A O 1
ATOM 1451 N N . ILE A 1 183 ? -1.820 3.749 -4.781 1.00 95.69 183 ILE A N 1
ATOM 1452 C CA . ILE A 1 183 ? -1.352 2.363 -4.671 1.00 95.69 183 ILE A CA 1
ATOM 1453 C C . ILE A 1 183 ? -0.692 2.157 -3.316 1.00 95.69 183 ILE A C 1
ATOM 1455 O O . ILE A 1 183 ? -0.995 1.193 -2.625 1.00 95.69 183 ILE A O 1
ATOM 1459 N N . GLU A 1 184 ? 0.172 3.083 -2.924 1.00 95.38 184 GLU A N 1
ATOM 1460 C CA . GLU A 1 184 ? 0.851 3.080 -1.641 1.00 95.38 184 GLU A CA 1
ATOM 1461 C C . GLU A 1 184 ? -0.134 2.996 -0.468 1.00 95.38 184 GLU A C 1
ATOM 1463 O O . GLU A 1 184 ? 0.017 2.140 0.400 1.00 95.38 184 GLU A O 1
ATOM 1468 N N . GLU A 1 185 ? -1.194 3.805 -0.474 1.00 94.69 185 GLU A N 1
ATOM 1469 C CA . GLU A 1 185 ? -2.251 3.736 0.536 1.00 94.69 185 GLU A CA 1
ATOM 1470 C C . GLU A 1 185 ? -2.936 2.366 0.567 1.00 94.69 185 GLU A C 1
ATOM 1472 O O . GLU A 1 185 ? -3.113 1.821 1.653 1.00 94.69 185 GLU A O 1
ATOM 1477 N N . ARG A 1 186 ? -3.247 1.766 -0.595 1.00 94.75 186 ARG A N 1
ATOM 1478 C CA . ARG A 1 186 ? -3.831 0.410 -0.676 1.00 94.75 186 ARG A CA 1
ATOM 1479 C C . ARG A 1 186 ? -2.925 -0.655 -0.069 1.00 94.75 186 ARG A C 1
ATOM 1481 O O . ARG A 1 186 ? -3.394 -1.583 0.599 1.00 94.75 186 ARG A O 1
ATOM 1488 N N . LEU A 1 187 ? -1.622 -0.524 -0.308 1.00 96.12 187 LEU A N 1
ATOM 1489 C CA . LEU A 1 187 ? -0.637 -1.443 0.241 1.00 96.12 187 LEU A CA 1
ATOM 1490 C C . LEU A 1 187 ? -0.595 -1.332 1.767 1.00 96.12 187 LEU A C 1
ATOM 1492 O O . LEU A 1 187 ? -0.686 -2.352 2.446 1.00 96.12 187 LEU A O 1
ATOM 1496 N N . LEU A 1 188 ? -0.521 -0.104 2.291 1.00 95.81 188 LEU A N 1
ATOM 1497 C CA . LEU A 1 188 ? -0.456 0.178 3.728 1.00 95.81 188 LEU A CA 1
ATOM 1498 C C . LEU A 1 188 ? -1.762 -0.131 4.468 1.00 95.81 188 LEU A C 1
ATOM 1500 O O . LEU A 1 188 ? -1.727 -0.499 5.640 1.00 95.81 188 LEU A O 1
ATOM 1504 N N . GLU A 1 189 ? -2.916 0.033 3.824 1.00 95.06 189 GLU A N 1
ATOM 1505 C CA . GLU A 1 189 ? -4.214 -0.163 4.470 1.00 95.06 189 GLU A CA 1
ATOM 1506 C C . GLU A 1 189 ? -4.652 -1.627 4.519 1.00 95.06 189 GLU A C 1
ATOM 1508 O O . GLU A 1 189 ? -5.437 -1.969 5.401 1.00 95.06 189 GLU A O 1
ATOM 1513 N N . SER A 1 190 ? -4.170 -2.486 3.607 1.00 94.75 190 SER A N 1
ATOM 1514 C CA . SER A 1 190 ? -4.674 -3.864 3.488 1.00 94.75 190 SER A CA 1
ATOM 1515 C C . SER A 1 190 ? -3.658 -4.917 3.028 1.00 94.75 190 SER A C 1
ATOM 1517 O O . SER A 1 190 ? -3.660 -6.017 3.575 1.00 94.75 190 SER A O 1
ATOM 1519 N N . GLU A 1 191 ? -2.794 -4.642 2.043 1.00 95.12 191 GLU A N 1
ATOM 1520 C CA . GLU A 1 191 ? -1.988 -5.712 1.424 1.00 95.12 191 GLU A CA 1
ATOM 1521 C C . GLU A 1 191 ? -0.822 -6.182 2.295 1.00 95.12 191 GLU A C 1
ATOM 1523 O O . GLU A 1 191 ? -0.570 -7.384 2.360 1.00 95.12 191 GLU A O 1
ATOM 1528 N N . ILE A 1 192 ? -0.130 -5.278 2.997 1.00 94.69 192 ILE A N 1
ATOM 1529 C CA . ILE A 1 192 ? 0.974 -5.672 3.893 1.00 94.69 192 ILE A CA 1
ATOM 1530 C C . ILE A 1 192 ? 0.496 -6.602 5.017 1.00 94.69 192 ILE A C 1
ATOM 1532 O O . ILE A 1 192 ? 1.236 -7.477 5.455 1.00 94.69 192 ILE A O 1
ATOM 1536 N N . TRP A 1 193 ? -0.766 -6.469 5.434 1.00 95.56 193 TRP A N 1
ATOM 1537 C CA . TRP A 1 193 ? -1.366 -7.249 6.518 1.00 95.56 193 TRP A CA 1
ATOM 1538 C C . TRP A 1 193 ? -1.839 -8.641 6.086 1.00 95.56 193 TRP A C 1
ATOM 1540 O O . TRP A 1 193 ? -2.345 -9.406 6.905 1.00 95.56 193 TRP A O 1
ATOM 1550 N N . LYS A 1 194 ? -1.692 -8.984 4.804 1.00 93.06 194 LYS A N 1
ATOM 1551 C CA . LYS A 1 194 ? -1.911 -10.343 4.282 1.00 93.06 194 LYS A CA 1
ATOM 1552 C C . LYS A 1 194 ? -0.609 -11.142 4.214 1.00 93.06 194 LYS A C 1
ATOM 1554 O O . LYS A 1 194 ? -0.629 -12.354 4.017 1.00 93.06 194 LYS A O 1
ATOM 1559 N N . ASP A 1 195 ? 0.535 -10.471 4.341 1.00 89.94 195 ASP A N 1
ATOM 1560 C CA . ASP A 1 195 ? 1.842 -11.075 4.124 1.00 89.94 195 ASP A CA 1
ATOM 1561 C C . ASP A 1 195 ? 2.389 -11.708 5.413 1.00 89.94 195 ASP A C 1
ATOM 1563 O O . ASP A 1 195 ? 2.779 -11.032 6.367 1.00 89.94 195 ASP A O 1
ATOM 1567 N N . SER A 1 196 ? 2.471 -13.039 5.435 1.00 87.12 196 SER A N 1
ATOM 1568 C CA . SER A 1 196 ? 3.061 -13.776 6.560 1.00 87.12 196 SER A CA 1
ATOM 1569 C C . SER A 1 196 ? 4.538 -13.433 6.803 1.00 87.12 196 SER A C 1
ATOM 1571 O O . SER A 1 196 ? 5.012 -13.522 7.937 1.00 87.12 196 SER A O 1
ATOM 1573 N N . THR A 1 197 ? 5.278 -13.023 5.766 1.00 85.69 197 THR A N 1
ATOM 1574 C CA . THR A 1 197 ? 6.682 -12.608 5.899 1.00 85.69 197 THR A CA 1
ATOM 1575 C C . THR A 1 197 ? 6.797 -11.277 6.630 1.00 85.69 197 THR A C 1
ATOM 1577 O O . THR A 1 197 ? 7.703 -11.111 7.447 1.00 85.69 197 THR A O 1
ATOM 1580 N N . PHE A 1 198 ? 5.826 -10.380 6.441 1.00 87.62 198 PHE A N 1
ATOM 1581 C CA . PHE A 1 198 ? 5.741 -9.133 7.193 1.00 87.62 198 PHE A CA 1
ATOM 1582 C C . PHE A 1 198 ? 5.489 -9.392 8.684 1.00 87.62 198 PHE A C 1
ATOM 1584 O O . PHE A 1 198 ? 6.156 -8.804 9.530 1.00 87.62 198 PHE A O 1
ATOM 1591 N N . TYR A 1 199 ? 4.621 -10.344 9.033 1.00 88.06 199 TYR A N 1
ATOM 1592 C CA . TYR A 1 199 ? 4.414 -10.717 10.438 1.00 88.06 199 TYR A CA 1
ATOM 1593 C C . TYR A 1 199 ? 5.646 -11.348 11.092 1.00 88.06 199 TYR A C 1
ATOM 1595 O O . TYR A 1 199 ? 5.973 -11.003 12.226 1.00 88.06 199 TYR A O 1
ATOM 1603 N N . LYS A 1 200 ? 6.381 -12.205 10.374 1.00 84.56 200 LYS A N 1
ATOM 1604 C CA . LYS A 1 200 ? 7.673 -12.725 10.858 1.00 84.56 200 LYS A CA 1
ATOM 1605 C C . LYS A 1 200 ? 8.662 -11.593 11.132 1.00 84.56 200 LYS A C 1
ATOM 1607 O O . LYS A 1 200 ? 9.399 -11.647 12.115 1.00 84.56 200 LYS A O 1
ATOM 1612 N N . PHE A 1 201 ? 8.645 -10.552 10.298 1.00 80.44 201 PHE A N 1
ATOM 1613 C CA . PHE A 1 201 ? 9.460 -9.367 10.525 1.00 80.44 201 PHE A CA 1
ATOM 1614 C C . PHE A 1 201 ? 9.021 -8.600 11.778 1.00 80.44 201 PHE A C 1
ATOM 1616 O O . PHE A 1 201 ? 9.869 -8.303 12.619 1.00 80.44 201 PHE A O 1
ATOM 1623 N N . LEU A 1 202 ? 7.716 -8.367 11.963 1.00 83.75 202 LEU A N 1
ATOM 1624 C CA . LEU A 1 202 ? 7.168 -7.733 13.171 1.00 83.75 202 LEU A CA 1
ATOM 1625 C C . LEU A 1 202 ? 7.533 -8.499 14.454 1.00 83.75 202 LEU A C 1
ATOM 1627 O O . LEU A 1 202 ? 7.873 -7.888 15.459 1.00 83.75 202 LEU A O 1
ATOM 1631 N N . GLU A 1 203 ? 7.500 -9.831 14.431 1.00 82.75 203 GLU A N 1
ATOM 1632 C CA . GLU A 1 203 ? 7.846 -10.689 15.578 1.00 82.75 203 GLU A CA 1
ATOM 1633 C C . GLU A 1 203 ? 9.351 -10.766 15.867 1.00 82.75 203 GLU A C 1
ATOM 1635 O O . GLU A 1 203 ? 9.765 -11.148 16.967 1.00 82.75 203 GLU A O 1
ATOM 1640 N N . SER A 1 204 ? 10.181 -10.452 14.872 1.00 73.38 204 SER A N 1
ATOM 1641 C CA . SER A 1 204 ? 11.634 -10.387 15.040 1.00 73.38 204 SER A CA 1
ATOM 1642 C C . SER A 1 204 ? 12.086 -9.119 15.773 1.00 73.38 204 SER A C 1
ATOM 1644 O O . SER A 1 204 ? 13.200 -9.082 16.294 1.00 73.38 204 SER A O 1
ATOM 1646 N N . GLN A 1 205 ? 11.218 -8.105 15.864 1.00 64.12 205 GLN A N 1
ATOM 1647 C CA . GLN A 1 205 ? 11.486 -6.861 16.582 1.00 64.12 205 GLN A CA 1
ATOM 1648 C C . GLN A 1 205 ? 11.536 -7.088 18.099 1.00 64.12 205 GLN A C 1
ATOM 1650 O O . GLN A 1 205 ? 10.692 -7.776 18.671 1.00 64.12 205 GLN A O 1
ATOM 1655 N N . GLY A 1 206 ? 12.529 -6.489 18.764 1.00 52.78 206 GLY A N 1
ATOM 1656 C CA . GLY A 1 206 ? 12.673 -6.534 20.226 1.00 52.78 206 GLY A CA 1
ATOM 1657 C C . GLY A 1 206 ? 13.355 -7.786 20.791 1.00 52.78 206 GLY A C 1
ATOM 1658 O O . GLY A 1 206 ? 13.581 -7.849 21.997 1.00 52.78 206 GLY A O 1
ATOM 1659 N N . LYS A 1 207 ? 13.734 -8.757 19.950 1.00 55.03 207 LYS A N 1
ATOM 1660 C CA . LYS A 1 207 ? 14.674 -9.823 20.334 1.00 55.03 207 LYS A CA 1
ATOM 1661 C C . LYS A 1 207 ? 16.099 -9.291 20.176 1.00 55.03 207 LYS A C 1
ATOM 1663 O O . LYS A 1 207 ? 16.374 -8.605 19.192 1.00 55.03 207 LYS A O 1
ATOM 1668 N N . GLU A 1 208 ? 16.987 -9.562 21.136 1.00 46.62 208 GLU A N 1
ATOM 1669 C CA . GLU A 1 208 ? 18.396 -9.160 21.031 1.00 46.62 208 GLU A CA 1
ATOM 1670 C C . GLU A 1 208 ? 18.966 -9.627 19.689 1.00 46.62 208 GLU A C 1
ATOM 1672 O O . GLU A 1 208 ? 18.921 -10.806 19.333 1.00 46.62 208 GLU A O 1
ATOM 1677 N N . VAL A 1 209 ? 19.436 -8.661 18.902 1.00 51.31 209 VAL A N 1
ATOM 1678 C CA . VAL A 1 209 ? 20.055 -8.922 17.612 1.00 51.31 209 VAL A CA 1
ATOM 1679 C C . VAL A 1 209 ? 21.441 -9.469 17.906 1.00 51.31 209 VAL A C 1
ATOM 1681 O O . VAL A 1 209 ? 22.288 -8.731 18.397 1.00 51.31 209 VAL A O 1
ATOM 1684 N N . ASP A 1 210 ? 21.674 -10.744 17.601 1.00 49.72 210 ASP A N 1
ATOM 1685 C CA . ASP A 1 210 ? 23.018 -11.318 17.612 1.00 49.72 210 ASP A CA 1
ATOM 1686 C C . ASP A 1 210 ? 23.912 -10.521 16.643 1.00 49.72 210 ASP A C 1
ATOM 1688 O O . ASP A 1 210 ? 23.799 -10.628 15.416 1.00 49.72 210 ASP A O 1
ATOM 1692 N N . GLU A 1 211 ? 24.763 -9.656 17.201 1.00 49.31 211 GLU A N 1
ATOM 1693 C CA . GLU A 1 211 ? 25.644 -8.757 16.451 1.00 49.31 211 GLU A CA 1
ATOM 1694 C C . GLU A 1 211 ? 26.711 -9.518 15.652 1.00 49.31 211 GLU A C 1
ATOM 1696 O O . GLU A 1 211 ? 27.251 -8.966 14.692 1.00 49.31 211 GLU A O 1
ATOM 1701 N N . SER A 1 212 ? 26.962 -10.793 15.97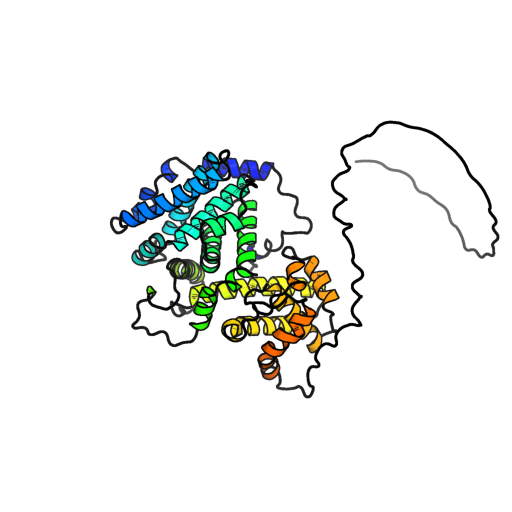6 1.00 48.31 212 SER A N 1
ATOM 1702 C CA . SER A 1 212 ? 27.877 -11.658 15.221 1.00 48.31 212 SER A CA 1
ATOM 1703 C C . SER A 1 212 ? 27.310 -12.088 13.860 1.00 48.31 212 SER A C 1
ATOM 1705 O O . SER A 1 212 ? 28.051 -12.529 12.975 1.00 48.31 212 SER A O 1
ATOM 1707 N N . ARG A 1 213 ? 25.998 -11.917 13.646 1.00 44.62 213 ARG A N 1
ATOM 1708 C CA . ARG A 1 213 ? 25.309 -12.303 12.413 1.00 44.62 213 ARG A CA 1
ATOM 1709 C C . ARG A 1 213 ? 25.397 -11.179 11.367 1.00 44.62 213 ARG A C 1
ATOM 1711 O O . ARG A 1 213 ? 24.996 -10.045 11.659 1.00 44.62 213 ARG A O 1
ATOM 1718 N N . PRO A 1 214 ? 25.864 -11.456 10.129 1.00 43.69 214 PRO A N 1
ATOM 1719 C CA . PRO A 1 214 ? 25.948 -10.432 9.090 1.00 43.69 214 PRO A CA 1
ATOM 1720 C C . PRO A 1 214 ? 24.568 -9.792 8.833 1.00 43.69 214 PRO A C 1
ATOM 1722 O O . PRO A 1 214 ? 23.563 -10.492 8.960 1.00 43.69 214 PRO A O 1
ATOM 1725 N N . PRO A 1 215 ? 24.482 -8.501 8.444 1.00 43.56 215 PRO A N 1
ATOM 1726 C CA . PRO A 1 215 ? 23.213 -7.772 8.297 1.00 43.56 215 PRO A CA 1
ATOM 1727 C C . PRO A 1 215 ? 22.150 -8.500 7.457 1.00 43.56 215 PRO A C 1
ATOM 1729 O O . PRO A 1 215 ? 20.987 -8.529 7.833 1.00 43.56 215 PRO A O 1
ATOM 1732 N N . LEU A 1 216 ? 22.570 -9.196 6.393 1.00 45.25 216 LEU A N 1
ATOM 1733 C CA . LEU A 1 216 ? 21.713 -10.013 5.514 1.00 45.25 216 LEU A CA 1
ATOM 1734 C C . LEU A 1 216 ? 21.269 -11.358 6.108 1.00 45.25 216 LEU A C 1
ATOM 1736 O O . LEU A 1 216 ? 20.357 -11.992 5.590 1.00 45.25 216 LEU A O 1
ATOM 1740 N N . ALA A 1 217 ? 21.952 -11.841 7.144 1.00 39.06 217 ALA A N 1
ATOM 1741 C CA . ALA A 1 217 ? 21.570 -13.051 7.857 1.00 39.06 217 ALA A CA 1
ATOM 1742 C C . ALA A 1 217 ? 20.632 -12.733 9.031 1.00 39.06 217 ALA A C 1
ATOM 1744 O O . ALA A 1 217 ? 20.053 -13.652 9.601 1.00 39.06 217 ALA A O 1
ATOM 1745 N N . ARG A 1 218 ? 20.420 -11.458 9.384 1.00 51.59 218 ARG A N 1
ATOM 1746 C CA . ARG A 1 218 ? 19.335 -11.083 10.300 1.00 51.59 218 ARG A CA 1
ATOM 1747 C C . ARG A 1 218 ? 18.000 -11.435 9.629 1.00 51.59 218 ARG A C 1
ATOM 1749 O O . ARG A 1 218 ? 17.901 -11.298 8.414 1.00 51.59 218 ARG A O 1
ATOM 1756 N N . PRO A 1 219 ? 16.987 -11.920 10.367 1.00 43.84 219 PRO A N 1
ATOM 1757 C CA . PRO A 1 219 ? 15.884 -12.678 9.771 1.00 43.84 219 PRO A CA 1
ATOM 1758 C C . PRO A 1 219 ? 15.070 -11.967 8.678 1.00 43.84 219 PRO A C 1
ATOM 1760 O O . PRO A 1 219 ? 14.336 -12.655 7.976 1.00 43.84 219 PRO A O 1
ATOM 1763 N N . THR A 1 220 ? 15.170 -10.640 8.514 1.00 51.38 220 THR A N 1
ATOM 1764 C CA . THR A 1 220 ? 14.312 -9.902 7.573 1.00 51.38 220 THR A CA 1
ATOM 1765 C C . THR A 1 220 ? 14.834 -8.495 7.238 1.00 51.38 220 THR A C 1
ATOM 1767 O O . THR A 1 220 ? 14.151 -7.505 7.457 1.00 51.38 220 THR A O 1
ATOM 1770 N N . GLU A 1 221 ? 16.030 -8.361 6.665 1.00 63.09 221 GLU A N 1
ATOM 1771 C CA . GLU A 1 221 ? 16.347 -7.143 5.900 1.00 63.09 221 GLU A CA 1
ATOM 1772 C C . GLU A 1 221 ? 16.632 -7.515 4.449 1.00 63.09 221 GLU A C 1
ATOM 1774 O O . GLU A 1 221 ? 17.708 -8.000 4.102 1.00 63.09 221 GLU A O 1
ATOM 1779 N N . SER A 1 222 ? 15.623 -7.330 3.592 1.00 81.56 222 SER A N 1
ATOM 1780 C CA . SER A 1 222 ? 15.833 -7.381 2.147 1.00 81.56 222 SER A CA 1
ATOM 1781 C C . SER A 1 222 ? 16.765 -6.243 1.735 1.00 81.56 222 SER A C 1
ATOM 1783 O O . SER A 1 222 ? 16.791 -5.186 2.370 1.00 81.56 222 SER A O 1
ATOM 1785 N N . ALA A 1 223 ? 17.514 -6.421 0.643 1.00 87.25 223 ALA A N 1
ATOM 1786 C CA . ALA A 1 223 ? 18.421 -5.378 0.161 1.00 87.25 223 ALA A CA 1
ATOM 1787 C C . ALA A 1 223 ? 17.687 -4.046 -0.108 1.00 87.25 223 ALA A C 1
ATOM 1789 O O . ALA A 1 223 ? 18.251 -2.972 0.098 1.00 87.25 223 ALA A O 1
ATOM 1790 N N . VAL A 1 224 ? 16.404 -4.123 -0.491 1.00 89.69 224 VAL A N 1
ATOM 1791 C CA . VAL A 1 224 ? 15.499 -2.973 -0.637 1.00 89.69 224 VAL A CA 1
ATOM 1792 C C . VAL A 1 224 ? 15.302 -2.236 0.686 1.00 89.69 224 VAL A C 1
ATOM 1794 O O . VAL A 1 224 ? 15.413 -1.014 0.714 1.00 89.69 224 VAL A O 1
ATOM 1797 N N . ALA A 1 225 ? 15.035 -2.957 1.778 1.00 87.56 225 ALA A N 1
ATOM 1798 C CA . ALA A 1 225 ? 14.799 -2.365 3.092 1.00 87.56 225 ALA A CA 1
ATOM 1799 C C . ALA A 1 225 ? 16.045 -1.665 3.644 1.00 87.56 225 ALA A C 1
ATOM 1801 O O . ALA A 1 225 ? 15.946 -0.534 4.127 1.00 87.56 225 ALA A O 1
ATOM 1802 N N . THR A 1 226 ? 17.216 -2.291 3.505 1.00 85.88 226 THR A N 1
ATOM 1803 C CA . THR A 1 226 ? 18.496 -1.685 3.895 1.00 85.88 226 THR A CA 1
ATOM 1804 C C . THR A 1 226 ? 18.779 -0.426 3.076 1.00 85.88 226 THR A C 1
ATOM 1806 O O . THR A 1 226 ? 19.054 0.629 3.646 1.00 85.88 226 THR A O 1
ATOM 1809 N N . PHE A 1 227 ? 18.648 -0.502 1.747 1.00 88.25 227 PHE A N 1
ATOM 1810 C CA . PHE A 1 227 ? 18.847 0.649 0.865 1.00 88.25 227 PHE A CA 1
ATOM 1811 C C . PHE A 1 227 ? 17.889 1.797 1.197 1.00 88.25 227 PHE A C 1
ATOM 1813 O O . PHE A 1 227 ? 18.305 2.947 1.341 1.00 88.25 227 PHE A O 1
ATOM 1820 N N . TYR A 1 228 ? 16.606 1.479 1.371 1.00 89.00 228 TYR A N 1
ATOM 1821 C CA . TYR A 1 228 ? 15.581 2.442 1.746 1.00 89.00 228 TYR A CA 1
ATOM 1822 C C . TYR A 1 228 ? 15.919 3.134 3.070 1.00 89.00 228 TYR A C 1
ATOM 1824 O O . TYR A 1 228 ? 15.865 4.361 3.142 1.00 89.00 228 TYR A O 1
ATOM 1832 N N . ALA A 1 229 ? 16.316 2.377 4.097 1.00 84.62 229 ALA A N 1
ATOM 1833 C CA . ALA A 1 229 ? 16.711 2.941 5.382 1.00 84.62 229 ALA A CA 1
ATOM 1834 C C . ALA A 1 229 ? 17.914 3.884 5.250 1.00 84.62 229 ALA A C 1
ATOM 1836 O O . ALA A 1 229 ? 17.884 4.981 5.798 1.00 84.62 229 ALA A O 1
ATOM 1837 N N . GLU A 1 230 ? 18.957 3.500 4.517 1.00 84.12 230 GLU A N 1
ATOM 1838 C CA . GLU A 1 230 ? 20.160 4.325 4.351 1.00 84.12 230 GLU A CA 1
ATOM 1839 C C . GLU A 1 230 ? 19.867 5.628 3.594 1.00 84.12 230 GLU A C 1
ATOM 1841 O O . GLU A 1 230 ? 20.221 6.717 4.059 1.00 84.12 230 GLU A O 1
ATOM 1846 N N . VAL A 1 231 ? 19.140 5.540 2.478 1.00 82.81 231 VAL A N 1
ATOM 1847 C CA . VAL A 1 231 ? 18.789 6.706 1.657 1.00 82.81 231 VAL A CA 1
ATOM 1848 C C . VAL A 1 231 ? 17.795 7.624 2.376 1.00 82.81 231 VAL A C 1
ATOM 1850 O O . VAL A 1 231 ? 17.967 8.845 2.357 1.00 82.81 231 VAL A O 1
ATOM 1853 N N . ALA A 1 232 ? 16.784 7.070 3.053 1.00 77.69 232 ALA A N 1
ATOM 1854 C CA . ALA A 1 232 ? 15.783 7.857 3.773 1.00 77.69 232 ALA A CA 1
ATOM 1855 C C . ALA A 1 232 ? 16.349 8.515 5.043 1.00 77.69 232 ALA A C 1
ATOM 1857 O O . ALA A 1 232 ? 16.013 9.661 5.338 1.00 77.69 232 ALA A O 1
ATOM 1858 N N . VAL A 1 233 ? 17.224 7.828 5.785 1.00 67.81 233 VAL A N 1
ATOM 1859 C CA . VAL A 1 233 ? 17.796 8.345 7.040 1.00 67.81 233 VAL A CA 1
ATOM 1860 C C . VAL A 1 233 ? 18.826 9.433 6.774 1.00 67.81 233 VAL A C 1
ATOM 1862 O O . VAL A 1 233 ? 18.813 10.437 7.477 1.00 67.81 233 VAL A O 1
ATOM 1865 N N . MET A 1 234 ? 19.671 9.304 5.745 1.00 61.28 234 MET A N 1
ATOM 1866 C CA . MET A 1 234 ? 20.598 10.384 5.374 1.00 61.28 234 MET A CA 1
ATOM 1867 C C . MET A 1 234 ? 19.857 11.654 4.926 1.00 61.28 234 MET A C 1
ATOM 1869 O O . MET A 1 234 ? 20.356 12.759 5.127 1.00 61.28 234 MET A O 1
ATOM 1873 N N . ALA A 1 235 ? 18.640 11.521 4.386 1.00 59.00 235 ALA A N 1
ATOM 1874 C CA . ALA A 1 235 ? 17.774 12.665 4.106 1.00 59.00 235 ALA A CA 1
ATOM 1875 C C . ALA A 1 235 ? 17.196 13.309 5.388 1.00 59.00 235 ALA A C 1
ATOM 1877 O O . ALA A 1 235 ? 17.039 14.528 5.429 1.00 59.00 235 ALA A O 1
ATOM 1878 N N . GLU A 1 236 ? 16.912 12.530 6.444 1.00 55.81 236 GLU A N 1
ATOM 1879 C CA . GLU A 1 236 ? 16.410 13.035 7.739 1.00 55.81 236 GLU A CA 1
ATOM 1880 C C . GLU A 1 236 ? 17.531 13.504 8.706 1.00 55.81 236 GLU A C 1
ATOM 1882 O O . GLU A 1 236 ? 17.283 14.358 9.560 1.00 55.81 236 GLU A O 1
ATOM 1887 N N . ALA A 1 237 ? 18.773 13.019 8.561 1.00 53.28 237 ALA A N 1
ATOM 1888 C CA . ALA A 1 237 ? 19.921 13.307 9.440 1.00 53.28 237 ALA A CA 1
ATOM 1889 C C . ALA A 1 237 ? 20.425 14.765 9.394 1.00 53.28 237 ALA A C 1
ATOM 1891 O O . ALA A 1 237 ? 21.192 15.187 10.258 1.00 53.28 237 ALA A O 1
ATOM 1892 N N . THR A 1 238 ? 19.919 15.580 8.468 1.00 50.91 238 THR A N 1
ATOM 1893 C CA . THR A 1 238 ? 20.070 17.046 8.500 1.00 50.91 238 THR A CA 1
ATOM 1894 C C . THR A 1 238 ? 19.337 17.710 9.681 1.00 50.91 238 THR A C 1
ATOM 1896 O O . THR A 1 238 ? 19.443 18.922 9.855 1.00 50.91 238 THR A O 1
ATOM 1899 N N . LYS A 1 239 ? 18.622 16.944 10.525 1.00 46.88 239 LYS A N 1
ATOM 1900 C CA . LYS A 1 239 ? 17.878 17.432 11.704 1.00 46.88 239 LYS A CA 1
ATOM 1901 C C . LYS A 1 239 ? 18.331 16.864 13.060 1.00 46.88 239 LYS A C 1
ATOM 1903 O O . LYS A 1 239 ? 17.512 16.779 13.966 1.00 46.88 239 LYS A O 1
ATOM 1908 N N . GLY A 1 240 ? 19.612 16.516 13.212 1.00 38.91 240 GLY A N 1
ATOM 1909 C CA . GLY A 1 240 ? 20.268 16.336 14.519 1.00 38.91 240 GLY A CA 1
ATOM 1910 C C . GLY A 1 240 ? 19.584 15.345 15.474 1.00 38.91 240 GLY A C 1
ATOM 1911 O O . GLY A 1 240 ? 18.878 15.747 16.393 1.00 38.91 240 GLY A O 1
ATOM 1912 N N . GLY A 1 241 ? 19.833 14.048 15.292 1.00 46.03 241 GLY A N 1
ATOM 1913 C CA . GLY A 1 241 ? 19.419 12.997 16.226 1.00 46.03 241 GLY A CA 1
ATOM 1914 C C . GLY A 1 241 ? 20.379 11.806 16.188 1.00 46.03 241 GLY A C 1
ATOM 1915 O O . GLY A 1 241 ? 20.975 11.529 15.147 1.00 46.03 241 GLY A O 1
ATOM 1916 N N . ALA A 1 242 ? 20.552 11.125 17.327 1.00 42.38 242 ALA A N 1
ATOM 1917 C CA . ALA A 1 242 ? 21.433 9.961 17.460 1.00 42.38 242 ALA A CA 1
ATOM 1918 C C . ALA A 1 242 ? 20.998 8.808 16.527 1.00 42.38 242 ALA A C 1
ATOM 1920 O O . ALA A 1 242 ? 19.795 8.601 16.344 1.00 42.38 242 ALA A O 1
ATOM 1921 N N . PRO A 1 243 ? 21.936 8.041 15.936 1.00 44.84 243 PRO A N 1
ATOM 1922 C CA . PRO A 1 243 ? 21.595 7.012 14.963 1.00 44.84 243 PRO A CA 1
ATOM 1923 C C . PRO A 1 243 ? 20.908 5.811 15.643 1.00 44.84 243 PRO A C 1
ATOM 1925 O O . PRO A 1 243 ? 21.498 5.193 16.528 1.00 44.84 243 PRO A O 1
ATOM 1928 N N . PRO A 1 244 ? 19.694 5.416 15.209 1.00 46.47 244 P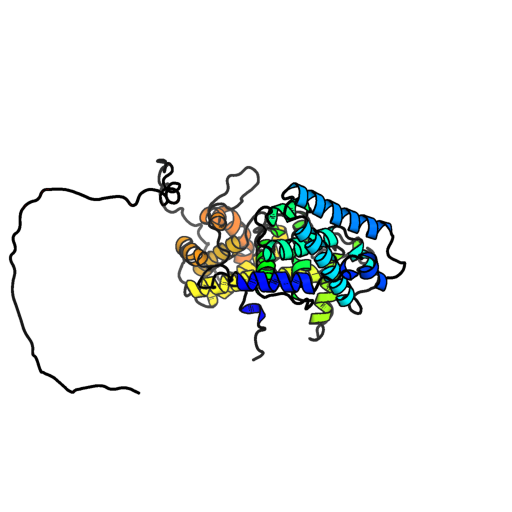RO A N 1
ATOM 1929 C CA . PRO A 1 244 ? 19.069 4.172 15.661 1.00 46.47 244 PRO A CA 1
ATOM 1930 C C . PRO A 1 244 ? 19.850 2.939 15.175 1.00 46.47 244 PRO A C 1
ATOM 1932 O O . PRO A 1 244 ? 20.596 3.023 14.190 1.00 46.47 244 PRO A O 1
ATOM 1935 N N . ARG A 1 245 ? 19.634 1.779 15.813 1.00 51.50 245 ARG A N 1
ATOM 1936 C CA . ARG A 1 245 ? 20.193 0.481 15.386 1.00 51.50 245 ARG A CA 1
ATOM 1937 C C . ARG A 1 245 ? 19.827 0.187 13.925 1.00 51.50 245 ARG A C 1
ATOM 1939 O O . ARG A 1 245 ? 18.726 0.480 13.469 1.00 51.50 245 ARG A O 1
ATOM 1946 N N . GLN A 1 246 ? 20.782 -0.364 13.180 1.00 50.91 246 GLN A N 1
ATOM 1947 C CA . GLN A 1 246 ? 20.779 -0.411 11.711 1.00 50.91 246 GLN A CA 1
ATOM 1948 C C . GLN A 1 246 ? 19.706 -1.333 11.089 1.00 50.91 246 GLN A C 1
ATOM 1950 O O . GLN A 1 246 ? 19.544 -1.267 9.882 1.00 50.91 246 GLN A O 1
ATOM 1955 N N . GLY A 1 247 ? 18.962 -2.110 11.897 1.00 49.81 247 GLY A N 1
ATOM 1956 C CA . GLY A 1 247 ? 17.958 -3.093 11.449 1.00 49.81 247 GLY A CA 1
ATOM 1957 C C . GLY A 1 247 ? 16.476 -2.700 11.593 1.00 49.81 247 GLY A C 1
ATOM 1958 O O . GLY A 1 247 ? 15.606 -3.299 10.971 1.00 49.81 247 GLY A O 1
ATOM 1959 N N . ASP A 1 248 ? 16.163 -1.689 12.411 1.00 62.81 248 ASP A N 1
ATOM 1960 C CA . ASP A 1 248 ? 14.765 -1.354 12.747 1.00 62.81 248 ASP A CA 1
ATOM 1961 C C . ASP A 1 248 ? 14.250 -0.131 11.971 1.00 62.81 248 ASP A C 1
ATOM 1963 O O . ASP A 1 248 ? 13.075 0.223 12.037 1.00 62.81 248 ASP A O 1
ATOM 1967 N N . LYS A 1 249 ? 15.120 0.553 11.218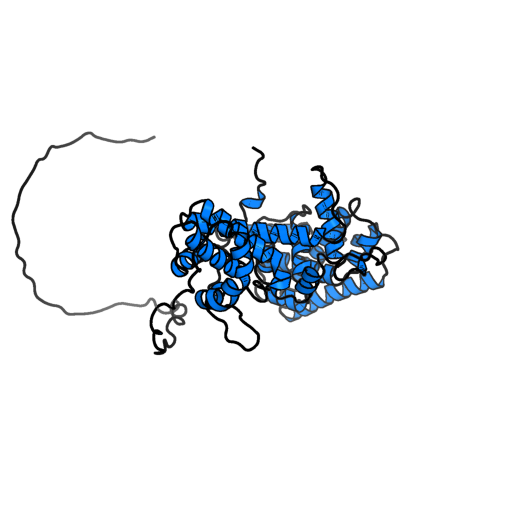 1.00 77.00 249 LYS A N 1
ATOM 1968 C CA . LYS A 1 249 ? 14.799 1.864 10.630 1.00 77.00 249 LYS A CA 1
ATOM 1969 C C . LYS A 1 249 ? 13.767 1.774 9.513 1.00 77.00 249 LYS A C 1
ATOM 1971 O O . LYS A 1 249 ? 12.857 2.596 9.465 1.00 77.00 249 LYS A O 1
ATOM 1976 N N . SER A 1 250 ? 13.899 0.796 8.619 1.00 81.75 250 SER A N 1
ATOM 1977 C CA . SER A 1 250 ? 12.987 0.617 7.481 1.00 81.75 250 SER A CA 1
ATOM 1978 C C . SER A 1 250 ? 11.559 0.330 7.958 1.00 81.75 250 SER A C 1
ATOM 1980 O O . SER A 1 250 ? 10.608 0.968 7.500 1.00 81.75 250 SER A O 1
ATOM 1982 N N . LEU A 1 251 ? 11.421 -0.548 8.955 1.00 82.94 251 LEU A N 1
ATOM 1983 C CA . LEU A 1 251 ? 10.151 -0.845 9.604 1.00 82.94 251 LEU A CA 1
ATOM 1984 C C . LEU A 1 251 ? 9.603 0.352 10.371 1.00 82.94 251 LEU A C 1
ATOM 1986 O O . LEU A 1 251 ? 8.435 0.678 10.208 1.00 82.94 251 LEU A O 1
ATOM 1990 N N . GLN A 1 252 ? 10.422 1.036 11.175 1.00 83.00 252 GLN A N 1
ATOM 1991 C CA . GLN A 1 252 ? 9.991 2.224 11.918 1.00 83.00 252 GLN A CA 1
ATOM 1992 C C . GLN A 1 252 ? 9.466 3.316 10.982 1.00 83.00 252 GLN A C 1
ATOM 1994 O O . GLN A 1 252 ? 8.432 3.927 11.260 1.00 83.00 252 GLN A O 1
ATOM 1999 N N . LEU A 1 253 ? 10.142 3.547 9.854 1.00 85.00 253 LEU A N 1
ATOM 2000 C CA . LEU A 1 253 ? 9.691 4.479 8.824 1.00 85.00 253 LEU A CA 1
ATOM 2001 C C . LEU A 1 253 ? 8.355 4.034 8.215 1.00 85.00 253 LEU A C 1
ATOM 2003 O O . LEU A 1 253 ? 7.452 4.862 8.072 1.00 85.00 253 LEU A O 1
ATOM 2007 N N . LEU A 1 254 ? 8.184 2.740 7.929 1.00 88.56 254 LEU A N 1
ATOM 2008 C CA . LEU A 1 254 ? 6.914 2.201 7.441 1.00 88.56 254 LEU A CA 1
ATOM 2009 C C . LEU A 1 254 ? 5.794 2.338 8.486 1.00 88.56 254 LEU A C 1
ATOM 2011 O O . LEU A 1 254 ? 4.730 2.864 8.172 1.00 88.56 254 LEU A O 1
ATOM 2015 N N . CYS A 1 255 ? 6.038 1.958 9.740 1.00 89.12 255 CYS A N 1
ATOM 2016 C CA . CYS A 1 255 ? 5.097 2.112 10.851 1.00 89.12 255 CYS A CA 1
ATOM 2017 C C . CYS A 1 255 ? 4.704 3.579 11.048 1.00 89.12 255 CYS A C 1
ATOM 2019 O O . CYS A 1 255 ? 3.525 3.887 11.187 1.00 89.12 255 CYS A O 1
ATOM 2021 N N . LYS A 1 256 ? 5.651 4.520 10.948 1.00 89.44 256 LYS A N 1
ATOM 2022 C CA . LYS A 1 256 ? 5.374 5.966 10.976 1.00 89.44 256 LYS A CA 1
ATOM 2023 C C . LYS A 1 256 ? 4.437 6.386 9.842 1.00 89.44 256 LYS A C 1
ATOM 2025 O O . LYS A 1 256 ? 3.597 7.265 10.040 1.00 89.44 256 LYS A O 1
ATOM 2030 N N . ARG A 1 257 ? 4.557 5.782 8.657 1.00 91.75 257 ARG A N 1
ATOM 2031 C CA . ARG A 1 257 ? 3.669 6.040 7.510 1.00 91.75 257 ARG A CA 1
ATOM 2032 C C . ARG A 1 257 ? 2.276 5.445 7.718 1.00 91.75 257 ARG A C 1
ATOM 2034 O O . ARG A 1 257 ? 1.301 6.164 7.516 1.00 91.75 257 ARG A O 1
ATOM 2041 N N . ILE A 1 258 ? 2.183 4.210 8.210 1.00 94.81 258 ILE A N 1
ATOM 2042 C CA . ILE A 1 258 ? 0.922 3.561 8.611 1.00 94.81 258 ILE A CA 1
ATOM 2043 C C . ILE A 1 258 ? 0.197 4.420 9.657 1.00 94.81 258 ILE A C 1
ATOM 2045 O O . ILE A 1 258 ? -0.966 4.782 9.479 1.00 94.81 258 ILE A O 1
ATOM 2049 N N . SER A 1 259 ? 0.915 4.840 10.699 1.00 94.50 259 SER A N 1
ATOM 2050 C CA . SER A 1 259 ? 0.410 5.716 11.757 1.00 94.50 259 SER A CA 1
ATOM 2051 C C . SER A 1 259 ? -0.079 7.060 11.219 1.00 94.50 259 SER A C 1
ATOM 2053 O O . SER A 1 259 ? -1.145 7.537 11.604 1.00 94.50 259 SER A O 1
ATOM 2055 N N . ARG A 1 260 ? 0.659 7.679 10.290 1.00 94.19 260 ARG A N 1
ATOM 2056 C CA . ARG A 1 260 ? 0.239 8.931 9.640 1.00 94.19 260 ARG A CA 1
ATOM 2057 C C . ARG A 1 260 ? -1.048 8.759 8.836 1.00 94.19 260 ARG A C 1
ATOM 2059 O O . ARG A 1 260 ? -1.928 9.610 8.958 1.00 94.19 260 ARG A O 1
ATOM 2066 N N . LEU A 1 261 ? -1.162 7.677 8.063 1.00 95.75 261 LEU A N 1
ATOM 2067 C CA . LEU A 1 261 ? -2.360 7.355 7.287 1.00 95.75 261 LEU A CA 1
ATOM 2068 C C . LEU A 1 261 ? -3.575 7.175 8.207 1.00 95.75 261 LEU A C 1
ATOM 2070 O O . LEU A 1 261 ? -4.605 7.820 8.007 1.00 95.75 261 LEU A O 1
ATOM 2074 N N . ALA A 1 262 ? -3.427 6.368 9.261 1.00 97.19 262 ALA A N 1
ATOM 2075 C CA . ALA A 1 262 ? -4.488 6.119 10.230 1.00 97.19 262 ALA A CA 1
ATOM 2076 C C . ALA A 1 262 ? -4.919 7.395 10.967 1.00 97.19 262 ALA A C 1
ATOM 2078 O O . ALA A 1 262 ? -6.112 7.678 11.071 1.00 97.19 262 ALA A O 1
ATOM 2079 N N . ASN A 1 263 ? -3.961 8.205 11.431 1.00 95.81 263 ASN A N 1
ATOM 2080 C CA . ASN A 1 263 ? -4.245 9.453 12.142 1.00 95.81 263 ASN A CA 1
ATOM 2081 C C . ASN A 1 263 ? -4.962 10.471 11.245 1.00 95.81 263 ASN A C 1
ATOM 2083 O O . ASN A 1 263 ? -5.895 11.139 11.685 1.00 95.81 263 ASN A O 1
ATOM 2087 N N . LEU A 1 264 ? -4.561 10.586 9.974 1.00 95.75 264 LEU A N 1
ATOM 2088 C CA . LEU A 1 264 ? -5.248 11.455 9.018 1.00 95.75 264 LEU A CA 1
ATOM 2089 C C . LEU A 1 264 ? -6.717 11.042 8.855 1.00 95.75 264 LEU A C 1
ATOM 2091 O O . LEU A 1 264 ? -7.607 11.880 8.990 1.00 95.75 264 LEU A O 1
ATOM 2095 N N . ARG A 1 265 ? -6.973 9.755 8.609 1.00 97.12 265 ARG A N 1
ATOM 2096 C CA . ARG A 1 265 ? -8.331 9.223 8.415 1.00 97.12 265 ARG A CA 1
ATOM 2097 C C . ARG A 1 265 ? -9.186 9.353 9.674 1.00 97.12 265 ARG A C 1
ATOM 2099 O O . ARG A 1 265 ? -10.350 9.742 9.572 1.00 97.12 265 ARG A O 1
ATOM 2106 N N . LEU A 1 266 ? -8.601 9.111 10.851 1.00 97.62 266 LEU A N 1
ATOM 2107 C CA . LEU A 1 266 ? -9.242 9.339 12.147 1.00 97.62 266 LEU A CA 1
ATOM 2108 C C . LEU A 1 266 ? -9.646 10.807 12.318 1.00 97.62 266 LEU A C 1
ATOM 2110 O O . LEU A 1 266 ? -10.794 11.085 12.651 1.00 97.62 266 LEU A O 1
ATOM 2114 N N . LYS A 1 267 ? -8.727 11.748 12.066 1.00 96.06 267 LYS A N 1
ATOM 2115 C CA . LYS A 1 267 ? -8.997 13.192 12.171 1.00 96.06 267 LYS A CA 1
ATOM 2116 C C . LYS A 1 267 ? -10.159 13.618 11.284 1.00 96.06 267 LYS A C 1
ATOM 2118 O O . LYS A 1 267 ? -11.030 14.345 11.751 1.00 96.06 267 LYS A O 1
ATOM 2123 N N . LEU A 1 268 ? -10.193 13.137 10.041 1.00 95.50 268 LEU A N 1
ATOM 2124 C CA . LEU A 1 268 ? -11.291 13.416 9.116 1.00 95.50 268 LEU A CA 1
ATOM 2125 C C . LEU A 1 268 ? -12.628 12.864 9.643 1.00 95.50 268 LEU A C 1
ATOM 2127 O O . LEU A 1 268 ? -13.611 13.599 9.672 1.00 95.50 268 LEU A O 1
ATOM 2131 N N . LEU A 1 269 ? -12.665 11.624 10.155 1.00 96.12 269 LEU A N 1
ATOM 2132 C CA . LEU A 1 269 ? -13.882 11.076 10.779 1.00 96.12 269 LEU A CA 1
ATOM 2133 C C . LEU A 1 269 ? -14.330 11.889 11.999 1.00 96.12 269 LEU A C 1
ATOM 2135 O O . LEU A 1 269 ? -15.520 12.158 12.150 1.00 96.12 269 LEU A O 1
ATOM 2139 N N . CYS A 1 270 ? -13.399 12.277 12.872 1.00 95.94 270 CYS A N 1
ATOM 2140 C CA . CYS A 1 270 ? -13.713 13.070 14.059 1.00 95.94 270 CYS A CA 1
ATOM 2141 C C . CYS A 1 270 ? -14.290 14.442 13.695 1.00 95.94 270 CYS A C 1
ATOM 2143 O O . CYS A 1 270 ? -15.244 14.882 14.337 1.00 95.94 270 CYS A O 1
ATOM 2145 N N . GLN A 1 271 ? -13.756 15.087 12.654 1.00 94.62 271 GLN A N 1
ATOM 2146 C CA . GLN A 1 271 ? -14.278 16.349 12.123 1.00 94.62 271 GLN A CA 1
ATOM 2147 C C . GLN A 1 271 ? -15.700 16.174 11.574 1.00 94.62 271 GLN A C 1
ATOM 2149 O O . GLN A 1 271 ? -16.609 16.893 11.993 1.00 94.62 271 GLN A O 1
ATOM 2154 N N . ASP A 1 272 ? -15.924 15.166 10.728 1.00 94.25 272 ASP A N 1
ATOM 2155 C CA . ASP A 1 272 ? -17.233 14.889 10.119 1.00 94.25 272 ASP A CA 1
ATOM 2156 C C . ASP A 1 272 ? -18.308 14.478 11.144 1.00 94.25 272 ASP A C 1
ATOM 2158 O O . ASP A 1 272 ? -19.504 14.698 10.929 1.00 94.25 272 ASP A O 1
ATOM 2162 N N . LEU A 1 273 ? -17.899 13.886 12.271 1.00 94.19 273 LEU A N 1
ATOM 2163 C CA . LEU A 1 273 ? -18.767 13.508 13.395 1.00 94.19 273 LEU A CA 1
ATOM 2164 C C . LEU A 1 273 ? -18.868 14.590 14.484 1.00 94.19 273 LEU A C 1
ATOM 2166 O O . LEU A 1 273 ? -19.572 14.378 15.479 1.00 94.19 273 LEU A O 1
ATOM 2170 N N . SER A 1 274 ? -18.181 15.727 14.317 1.00 94.12 274 SER A N 1
ATOM 2171 C CA . SER A 1 274 ? -18.122 16.822 15.299 1.00 94.12 274 SER A CA 1
ATOM 2172 C C . SER A 1 274 ? -17.745 16.334 16.708 1.00 94.12 274 SER A C 1
ATOM 2174 O O . SER A 1 274 ? -18.423 16.635 17.692 1.00 94.12 274 SER A O 1
ATOM 2176 N N . LEU A 1 275 ? -16.702 15.505 16.795 1.00 92.94 275 LEU A N 1
ATOM 2177 C CA . LEU A 1 275 ? -16.220 14.924 18.049 1.00 92.94 275 LEU A CA 1
ATOM 2178 C C . LEU A 1 275 ? -15.197 15.827 18.741 1.00 92.94 275 LEU A C 1
ATOM 2180 O O . LEU A 1 275 ? -14.431 16.540 18.096 1.00 92.94 275 LEU A O 1
ATOM 2184 N N . GLN A 1 276 ? -15.179 15.764 20.073 1.00 91.94 276 GLN A N 1
ATOM 2185 C CA . GLN A 1 276 ? -14.254 16.539 20.897 1.00 91.94 276 GLN A CA 1
ATOM 2186 C C . GLN A 1 276 ? -12.809 16.024 20.763 1.00 91.94 276 GLN A C 1
ATOM 2188 O O . GLN A 1 276 ? -12.615 14.819 20.559 1.00 91.94 276 GLN A O 1
ATOM 2193 N N . PRO A 1 277 ? -11.790 16.887 20.952 1.00 93.12 277 PRO A N 1
ATOM 2194 C CA . PRO A 1 277 ? -10.383 16.487 20.870 1.00 93.12 277 PRO A CA 1
ATOM 2195 C C . PRO A 1 277 ? -10.021 15.297 21.771 1.00 93.12 277 PRO A C 1
ATOM 2197 O O . PRO A 1 277 ? -9.308 14.405 21.321 1.00 93.12 277 PRO A O 1
ATOM 2200 N N . GLY A 1 278 ? -10.592 15.211 22.980 1.00 93.44 278 GLY A N 1
ATOM 2201 C CA . GLY A 1 278 ? -10.347 14.092 23.902 1.00 93.44 278 GLY A CA 1
ATOM 2202 C C . GLY A 1 278 ? -10.766 12.724 23.343 1.00 93.44 278 GLY A C 1
ATOM 2203 O O . GLY A 1 278 ? -10.057 11.735 23.519 1.00 93.44 278 GLY A O 1
ATOM 2204 N N . VAL A 1 279 ? -11.858 12.664 22.569 1.00 94.19 279 VAL A N 1
ATOM 2205 C CA . VAL A 1 279 ? -12.282 11.427 21.885 1.00 94.19 279 VAL A CA 1
ATOM 2206 C C . VAL A 1 279 ? -11.271 11.039 20.807 1.00 94.19 279 VAL A C 1
ATOM 2208 O O . VAL A 1 279 ? -10.930 9.864 20.671 1.00 94.19 279 VAL A O 1
ATOM 2211 N N . GLN A 1 280 ? -10.766 12.016 20.050 1.00 95.44 280 GLN A N 1
ATOM 2212 C CA . GLN A 1 280 ? -9.752 11.775 19.025 1.00 95.44 280 GLN A CA 1
ATOM 2213 C C . GLN A 1 280 ? -8.436 11.284 19.641 1.00 95.44 280 GLN A C 1
ATOM 2215 O O . GLN A 1 280 ? -7.847 10.340 19.121 1.00 95.44 280 GLN A O 1
ATOM 2220 N N . GLU A 1 281 ? -7.981 11.897 20.734 1.00 94.75 281 GLU A N 1
ATOM 2221 C CA . GLU A 1 281 ? -6.768 11.488 21.449 1.00 94.75 281 GLU A CA 1
ATOM 2222 C C . GLU A 1 281 ? -6.901 10.065 21.989 1.00 94.75 281 GLU A C 1
ATOM 2224 O O . GLU A 1 281 ? -6.032 9.231 21.741 1.00 94.75 281 GLU A O 1
ATOM 2229 N N . LYS A 1 282 ? -8.035 9.738 22.618 1.00 94.62 282 LYS A N 1
ATOM 2230 C CA . LYS A 1 282 ? -8.294 8.386 23.121 1.00 94.62 282 LYS A CA 1
ATOM 2231 C C . LYS A 1 282 ? -8.362 7.344 22.005 1.00 94.62 282 LYS A C 1
ATOM 2233 O O . LYS A 1 282 ? -7.800 6.255 22.142 1.00 94.62 282 LYS A O 1
ATOM 2238 N N . ALA A 1 283 ? -9.031 7.669 20.897 1.00 96.81 283 ALA A N 1
ATOM 2239 C CA . ALA A 1 283 ? -9.083 6.804 19.721 1.00 96.81 283 ALA A CA 1
ATOM 2240 C C . ALA A 1 283 ? -7.681 6.596 19.135 1.00 96.81 283 ALA A C 1
ATOM 2242 O O . ALA A 1 283 ? -7.327 5.472 18.784 1.00 96.81 283 ALA A O 1
ATOM 2243 N N . TRP A 1 284 ? -6.868 7.654 19.082 1.00 97.06 284 TRP A N 1
ATOM 2244 C CA . TRP A 1 284 ? -5.488 7.575 18.621 1.00 97.06 284 TRP A CA 1
ATOM 2245 C C . TRP A 1 284 ? -4.629 6.682 19.520 1.00 97.06 284 TRP A C 1
ATOM 2247 O O . TRP A 1 284 ? -3.982 5.780 18.999 1.00 97.06 284 TRP A O 1
ATOM 2257 N N . SER A 1 285 ? -4.680 6.846 20.847 1.00 95.31 285 SER A N 1
ATOM 2258 C CA . SER A 1 285 ? -3.947 5.977 21.783 1.00 95.31 285 SER A CA 1
ATOM 2259 C C . SER A 1 285 ? -4.334 4.502 21.634 1.00 95.31 285 SER A C 1
ATOM 2261 O O . SER A 1 285 ? -3.482 3.624 21.720 1.00 95.31 285 SER A O 1
ATOM 2263 N N . CYS A 1 286 ? -5.613 4.222 21.369 1.00 95.75 286 CYS A N 1
ATOM 2264 C CA . CYS A 1 286 ? -6.102 2.869 21.104 1.00 95.75 286 CYS A CA 1
ATOM 2265 C C . CYS A 1 286 ? -5.525 2.292 19.795 1.00 95.75 286 CYS A C 1
ATOM 2267 O O . CYS A 1 286 ? -5.059 1.153 19.775 1.00 95.75 286 CYS A O 1
ATOM 2269 N N . ILE A 1 287 ? -5.505 3.083 18.715 1.00 96.75 287 ILE A N 1
ATOM 2270 C CA . ILE A 1 287 ? -4.907 2.687 17.428 1.00 96.75 287 ILE A CA 1
ATOM 2271 C C . ILE A 1 287 ? -3.399 2.469 17.575 1.00 96.75 287 ILE A C 1
ATOM 2273 O O . ILE A 1 287 ? -2.880 1.468 17.093 1.00 96.75 287 ILE A O 1
ATOM 2277 N N . GLU A 1 288 ? -2.694 3.379 18.244 1.00 93.81 288 GLU A N 1
ATOM 2278 C CA . GLU A 1 288 ? -1.248 3.295 18.463 1.00 93.81 288 GLU A CA 1
ATOM 2279 C C . GLU A 1 288 ? -0.871 2.052 19.275 1.00 93.81 288 GLU A C 1
ATOM 2281 O O . GLU A 1 288 ? 0.052 1.321 18.901 1.00 93.81 288 GLU A O 1
ATOM 2286 N N . TRP A 1 289 ? -1.633 1.757 20.332 1.00 93.69 289 TRP A N 1
ATOM 2287 C CA . TRP A 1 289 ? -1.476 0.518 21.086 1.00 93.69 289 TRP A CA 1
ATOM 2288 C C . TRP A 1 289 ? -1.707 -0.709 20.201 1.00 93.69 289 TRP A C 1
ATOM 2290 O O . TRP A 1 289 ? -0.881 -1.618 20.198 1.00 93.69 289 TRP A O 1
ATOM 2300 N N . ALA A 1 290 ? -2.786 -0.725 19.411 1.00 93.88 290 ALA A N 1
ATOM 2301 C CA . ALA A 1 290 ? -3.117 -1.852 18.540 1.00 93.88 290 ALA A CA 1
ATOM 2302 C C . ALA A 1 290 ? -2.040 -2.101 17.473 1.00 93.88 290 ALA A C 1
ATOM 2304 O O . ALA A 1 290 ? -1.660 -3.247 17.257 1.00 93.88 290 ALA A O 1
ATOM 2305 N N . LEU A 1 291 ? -1.502 -1.040 16.861 1.00 92.62 291 LEU A N 1
ATOM 2306 C CA . LEU A 1 291 ? -0.395 -1.131 15.903 1.00 92.62 291 LEU A CA 1
ATOM 2307 C C . LEU A 1 291 ? 0.887 -1.658 16.560 1.00 92.62 291 LEU A C 1
ATOM 2309 O O . LEU A 1 291 ? 1.583 -2.484 15.975 1.00 92.62 291 LEU A O 1
ATOM 2313 N N . THR A 1 292 ? 1.187 -1.217 17.783 1.00 89.25 292 THR A N 1
ATOM 2314 C CA . THR A 1 292 ? 2.362 -1.682 18.542 1.00 89.25 292 THR A CA 1
ATOM 2315 C C . THR A 1 292 ? 2.217 -3.146 18.965 1.00 89.25 292 THR A C 1
ATOM 2317 O O . THR A 1 292 ? 3.182 -3.906 18.946 1.00 89.25 292 THR A O 1
ATOM 2320 N N . ALA A 1 293 ? 1.000 -3.561 19.317 1.00 89.44 293 ALA A N 1
ATOM 2321 C CA . ALA A 1 293 ? 0.677 -4.914 19.752 1.00 89.44 293 ALA A CA 1
ATOM 2322 C C . ALA A 1 293 ? 0.328 -5.868 18.590 1.00 89.44 293 ALA A C 1
ATOM 2324 O O . ALA A 1 293 ? -0.077 -7.009 18.830 1.00 89.44 293 ALA A O 1
ATOM 2325 N N . GLU A 1 294 ? 0.489 -5.443 17.334 1.00 90.75 294 GLU A N 1
ATOM 2326 C CA . GLU A 1 294 ? 0.006 -6.179 16.158 1.00 90.75 294 GLU A CA 1
ATOM 2327 C C . GLU A 1 294 ? 0.699 -7.538 15.965 1.00 90.75 294 GLU A C 1
ATOM 2329 O O . GLU A 1 294 ? 0.060 -8.494 15.523 1.00 90.75 294 GLU A O 1
ATOM 2334 N N . SER A 1 295 ? 1.965 -7.676 16.379 1.00 86.50 295 SER A N 1
ATOM 2335 C CA . SER A 1 295 ? 2.695 -8.957 16.360 1.00 86.50 295 SER A CA 1
ATOM 2336 C C . SER A 1 295 ? 2.053 -10.038 17.239 1.00 86.50 295 SER A C 1
ATOM 2338 O O . SER A 1 295 ? 2.229 -11.227 16.981 1.00 86.50 295 SER A O 1
ATOM 2340 N N . THR A 1 296 ? 1.286 -9.640 18.258 1.00 87.00 296 THR A N 1
ATOM 2341 C CA . THR A 1 296 ? 0.660 -10.552 19.228 1.00 87.00 296 THR A CA 1
ATOM 2342 C C . THR A 1 296 ? -0.849 -10.671 19.035 1.00 87.00 296 THR A C 1
ATOM 2344 O O . THR A 1 296 ? -1.381 -11.776 19.105 1.00 87.00 296 THR A O 1
ATOM 2347 N N . HIS A 1 297 ? -1.543 -9.564 18.756 1.00 89.12 297 HIS A N 1
ATOM 2348 C CA . HIS A 1 297 ? -3.010 -9.529 18.698 1.00 89.12 297 HIS A CA 1
ATOM 2349 C C . HIS A 1 297 ? -3.577 -9.662 17.279 1.00 89.12 297 HIS A C 1
ATOM 2351 O O . HIS A 1 297 ? -4.759 -9.976 17.135 1.00 89.12 297 HIS A O 1
ATOM 2357 N N . ARG A 1 298 ? -2.754 -9.450 16.239 1.00 93.56 298 ARG A N 1
ATOM 2358 C CA . ARG A 1 298 ? -3.104 -9.639 14.819 1.00 93.56 298 ARG A CA 1
ATOM 2359 C C . ARG A 1 298 ? -4.456 -9.025 14.428 1.00 93.56 298 ARG A C 1
ATOM 2361 O O . ARG A 1 298 ? -5.283 -9.660 13.760 1.00 93.56 298 ARG A O 1
ATOM 2368 N N . LEU A 1 299 ? -4.717 -7.795 14.872 1.00 95.19 299 LEU A N 1
ATOM 2369 C CA . LEU A 1 299 ? -5.980 -7.108 14.608 1.00 95.19 299 LEU A CA 1
ATOM 2370 C C . LEU A 1 299 ? -6.119 -6.726 13.136 1.00 95.19 299 LEU A C 1
ATOM 2372 O O . LEU A 1 299 ? -7.247 -6.670 12.644 1.00 95.19 299 LEU A O 1
ATOM 2376 N N . LEU A 1 300 ? -5.010 -6.543 12.423 1.00 96.69 300 LEU A N 1
ATOM 2377 C CA . LEU A 1 300 ? -4.990 -6.179 11.008 1.00 96.69 300 LEU A CA 1
ATOM 2378 C C . LEU A 1 300 ? -4.804 -7.375 10.070 1.00 96.69 300 LEU A C 1
ATOM 2380 O O . LEU A 1 300 ? -5.017 -7.221 8.871 1.00 96.69 300 LEU A O 1
ATOM 2384 N N . CYS A 1 301 ? -4.492 -8.567 10.587 1.00 95.88 301 CYS A N 1
ATOM 2385 C CA . CYS A 1 301 ? -4.220 -9.747 9.762 1.00 95.88 301 CYS A CA 1
ATOM 2386 C C . CYS A 1 301 ? -5.406 -10.079 8.849 1.00 95.88 301 CYS A C 1
ATOM 2388 O O . CYS A 1 301 ? -6.509 -10.339 9.335 1.00 95.88 301 CYS A O 1
ATOM 2390 N N . ASN A 1 302 ? -5.177 -10.048 7.531 1.00 96.06 302 ASN A N 1
ATOM 2391 C CA . ASN A 1 302 ? -6.201 -10.191 6.486 1.00 96.06 302 ASN A CA 1
ATOM 2392 C C . ASN A 1 302 ? -7.370 -9.188 6.591 1.00 96.06 302 ASN A C 1
ATOM 2394 O O . ASN A 1 302 ? -8.481 -9.455 6.121 1.00 96.06 302 ASN A O 1
ATOM 2398 N N . ARG A 1 303 ? -7.141 -8.025 7.205 1.00 96.81 303 ARG A N 1
ATOM 2399 C CA . ARG A 1 303 ? -8.140 -6.974 7.426 1.00 96.81 303 ARG A CA 1
ATOM 2400 C C . ARG A 1 303 ? -7.622 -5.620 6.953 1.00 96.81 303 ARG A C 1
ATOM 2402 O O . ARG A 1 303 ? -6.468 -5.447 6.578 1.00 96.81 303 ARG A O 1
ATOM 2409 N N . HIS A 1 304 ? -8.536 -4.661 6.932 1.00 97.38 304 HIS A N 1
ATOM 2410 C CA . HIS A 1 304 ? -8.280 -3.298 6.497 1.00 97.38 304 HIS A CA 1
ATOM 2411 C C . HIS A 1 304 ? -8.075 -2.379 7.708 1.00 97.38 304 HIS A C 1
ATOM 2413 O O . HIS A 1 304 ? -8.834 -2.465 8.676 1.00 97.38 304 HIS A O 1
ATOM 2419 N N . ILE A 1 305 ? -7.123 -1.445 7.641 1.00 97.81 305 ILE A N 1
ATOM 2420 C CA . ILE A 1 305 ? -6.811 -0.526 8.751 1.00 97.81 305 ILE A CA 1
ATOM 2421 C C . ILE A 1 305 ? -8.018 0.306 9.201 1.00 97.81 305 ILE A C 1
ATOM 2423 O O . ILE A 1 305 ? -8.216 0.529 10.390 1.00 97.81 305 ILE A O 1
ATOM 2427 N N . ASP A 1 306 ? -8.884 0.708 8.273 1.00 98.12 306 ASP A N 1
ATOM 2428 C CA . ASP A 1 306 ? -10.086 1.481 8.606 1.00 98.12 306 ASP A CA 1
ATOM 2429 C C . ASP A 1 306 ? -11.074 0.721 9.515 1.00 98.12 306 ASP A C 1
ATOM 2431 O O . ASP A 1 306 ? -11.815 1.362 10.259 1.00 98.12 306 ASP A O 1
ATOM 2435 N N . VAL A 1 307 ? -11.053 -0.621 9.543 1.00 97.88 307 VAL A N 1
ATOM 2436 C CA . VAL A 1 307 ? -11.815 -1.411 10.531 1.00 97.88 307 VAL A CA 1
ATOM 2437 C C . VAL A 1 307 ? -11.323 -1.098 11.944 1.00 97.88 307 VAL A C 1
ATOM 2439 O O . VAL A 1 307 ? -12.129 -0.808 12.828 1.00 97.88 307 VAL A O 1
ATOM 2442 N N . LEU A 1 308 ? -10.000 -1.090 12.139 1.00 98.12 308 LEU A N 1
ATOM 2443 C CA . LEU A 1 308 ? -9.369 -0.712 13.402 1.00 98.12 308 LEU A CA 1
ATOM 2444 C C . LEU A 1 308 ? -9.718 0.737 13.775 1.00 98.12 308 LEU A C 1
ATOM 2446 O O . LEU A 1 308 ? -10.108 0.988 14.914 1.00 98.12 308 LEU A O 1
ATOM 2450 N N . ILE A 1 309 ? -9.651 1.670 12.819 1.00 98.38 309 ILE A N 1
ATOM 2451 C CA . ILE A 1 309 ? -9.982 3.088 13.049 1.00 98.38 309 ILE A CA 1
ATOM 2452 C C . ILE A 1 309 ? -11.436 3.243 13.514 1.00 98.38 309 ILE A C 1
ATOM 2454 O O . ILE A 1 309 ? -11.692 3.910 14.516 1.00 98.38 309 ILE A O 1
ATOM 2458 N N . MET A 1 310 ? -12.393 2.609 12.828 1.00 98.31 310 MET A N 1
ATOM 2459 C CA . MET A 1 310 ? -13.813 2.692 13.186 1.00 98.31 310 MET A CA 1
ATOM 2460 C C . MET A 1 310 ? -14.109 2.045 14.547 1.00 98.31 310 MET A C 1
ATOM 2462 O O . MET A 1 310 ? -14.873 2.606 15.334 1.00 98.31 310 MET A O 1
ATOM 2466 N N . CYS A 1 311 ? -13.493 0.899 14.859 1.00 98.38 311 CYS A N 1
ATOM 2467 C CA . CYS A 1 311 ? -13.634 0.242 16.161 1.00 98.38 311 CYS A CA 1
ATOM 2468 C C . CYS A 1 311 ? -13.030 1.067 17.308 1.00 98.38 311 CYS A C 1
ATOM 2470 O O . CYS A 1 311 ? -13.660 1.207 18.360 1.00 98.38 311 CYS A O 1
ATOM 2472 N N . ALA A 1 312 ? -11.842 1.642 17.105 1.00 97.69 312 ALA A N 1
ATOM 2473 C CA . ALA A 1 312 ? -11.183 2.496 18.089 1.00 97.69 312 ALA A CA 1
ATOM 2474 C C . ALA A 1 312 ? -11.971 3.788 18.340 1.00 97.69 312 ALA A C 1
ATOM 2476 O O . ALA A 1 312 ? -12.153 4.181 19.492 1.00 97.69 312 ALA A O 1
ATOM 2477 N N . LEU A 1 313 ? -12.498 4.409 17.279 1.00 97.56 313 LEU A N 1
ATOM 2478 C CA . LEU A 1 313 ? -13.332 5.604 17.380 1.00 97.56 313 LEU A CA 1
ATOM 2479 C C . LEU A 1 313 ? -14.636 5.334 18.135 1.00 97.56 313 LEU A C 1
ATOM 2481 O O . LEU A 1 313 ? -15.014 6.114 19.007 1.00 97.56 313 LEU A O 1
ATOM 2485 N N . TYR A 1 314 ? -15.300 4.216 17.836 1.00 96.94 314 TYR A N 1
ATOM 2486 C CA . TYR A 1 314 ? -16.500 3.790 18.554 1.00 96.94 314 TYR A CA 1
ATOM 2487 C C . TYR A 1 314 ? -16.227 3.590 20.053 1.00 96.94 314 TYR A C 1
ATOM 2489 O O . TYR A 1 314 ? -16.970 4.101 20.892 1.00 96.94 314 TYR A O 1
ATOM 2497 N N . LEU A 1 315 ? -15.142 2.887 20.397 1.00 96.06 315 LEU A N 1
ATOM 2498 C CA . LEU A 1 315 ? -14.744 2.666 21.788 1.00 96.06 315 LEU A CA 1
ATOM 2499 C C . LEU A 1 315 ? -14.446 3.990 22.505 1.00 96.06 315 LEU A C 1
ATOM 2501 O O . LEU A 1 315 ? -14.973 4.228 23.587 1.00 96.06 315 LEU A O 1
ATOM 2505 N N . ALA A 1 316 ? -13.653 4.867 21.890 1.00 94.81 316 ALA A N 1
ATOM 2506 C CA . ALA A 1 316 ? -13.291 6.158 22.463 1.00 94.81 316 ALA A CA 1
ATOM 2507 C C . ALA A 1 316 ? -14.507 7.069 22.681 1.00 94.81 316 ALA A C 1
ATOM 2509 O O . ALA A 1 316 ? -14.632 7.681 23.740 1.00 94.81 316 ALA A O 1
ATOM 2510 N N . ALA A 1 317 ? -15.434 7.117 21.718 1.00 93.94 317 ALA A N 1
ATOM 2511 C CA . ALA A 1 317 ? -16.660 7.901 21.837 1.00 93.94 317 ALA A CA 1
ATOM 2512 C C . ALA A 1 317 ? -17.540 7.424 23.001 1.00 93.94 317 ALA A C 1
ATOM 2514 O O . ALA A 1 317 ? -18.200 8.241 23.626 1.00 93.94 317 ALA A O 1
ATOM 2515 N N . ARG A 1 318 ? -17.525 6.125 23.329 1.00 90.69 318 ARG A N 1
ATOM 2516 C CA . ARG A 1 318 ? -18.226 5.589 24.508 1.00 90.69 318 ARG A CA 1
ATOM 2517 C C . ARG A 1 318 ? -17.537 5.900 25.836 1.00 90.69 318 ARG A C 1
ATOM 2519 O O . ARG A 1 318 ? -18.205 5.850 26.862 1.00 90.69 318 ARG A O 1
ATOM 2526 N N . MET A 1 319 ? -16.227 6.143 25.829 1.00 88.12 319 MET A N 1
ATOM 2527 C CA . MET A 1 319 ? -15.446 6.376 27.048 1.00 88.12 319 MET A CA 1
ATOM 2528 C C . MET A 1 319 ? -15.379 7.855 27.434 1.00 88.12 319 MET A C 1
ATOM 2530 O O . MET A 1 319 ? -15.523 8.176 28.605 1.00 88.12 319 MET A O 1
ATOM 2534 N N . GLU A 1 320 ? -15.147 8.738 26.462 1.00 85.75 320 GLU A N 1
ATOM 2535 C CA . GLU A 1 320 ? -14.745 10.134 26.710 1.00 85.75 320 GLU A CA 1
ATOM 2536 C C . GLU A 1 320 ? -15.729 11.155 26.103 1.00 85.75 320 GLU A C 1
ATOM 2538 O O . GLU A 1 320 ? -15.471 12.358 26.111 1.00 85.75 320 GLU A O 1
ATOM 2543 N N . GLY A 1 321 ? -16.840 10.710 25.504 1.00 81.44 321 GLY A N 1
ATOM 2544 C CA . GLY A 1 321 ? -17.718 11.591 24.733 1.00 81.44 321 GLY A CA 1
ATOM 2545 C C . GLY A 1 321 ? -19.161 11.107 24.588 1.00 81.44 321 GLY A C 1
ATOM 2546 O O . GLY A 1 321 ? -19.579 10.151 25.242 1.00 81.44 321 GLY A O 1
ATOM 2547 N N . PRO A 1 322 ? -19.961 11.788 23.743 1.00 84.06 322 PRO A N 1
ATOM 2548 C CA . PRO A 1 322 ? -21.302 11.329 23.424 1.00 84.06 322 PRO A CA 1
ATOM 2549 C C . PRO A 1 322 ? -21.220 10.005 22.647 1.00 84.06 322 PRO A C 1
ATOM 2551 O O . PRO A 1 322 ? -20.447 9.912 21.683 1.00 84.06 322 PRO A O 1
ATOM 2554 N N . PRO A 1 323 ? -22.023 8.992 23.018 1.00 86.50 323 PRO A N 1
ATOM 2555 C CA . PRO A 1 323 ? -21.982 7.698 22.359 1.00 86.50 323 PRO A CA 1
ATOM 2556 C C . PRO A 1 323 ? -22.338 7.851 20.879 1.00 86.50 323 PRO A C 1
ATOM 2558 O O . PRO A 1 323 ? -23.306 8.522 20.521 1.00 86.50 323 PRO A O 1
ATOM 2561 N N . ARG A 1 324 ? -21.544 7.211 20.018 1.00 91.12 324 ARG A N 1
ATOM 2562 C CA . ARG A 1 324 ? -21.786 7.126 18.574 1.00 91.12 324 ARG A CA 1
ATOM 2563 C C . ARG A 1 324 ? -22.143 5.705 18.186 1.00 91.12 324 ARG A C 1
ATOM 2565 O O . ARG A 1 324 ? -21.590 4.755 18.739 1.00 91.12 324 ARG A O 1
ATOM 2572 N N . THR A 1 325 ? -23.035 5.549 17.217 1.00 94.62 325 THR A N 1
ATOM 2573 C CA . THR A 1 325 ? -23.350 4.227 16.655 1.00 94.62 325 THR A CA 1
ATOM 2574 C C . THR A 1 325 ? -22.397 3.880 15.511 1.00 94.62 325 THR A C 1
ATOM 2576 O O . THR A 1 325 ? -21.858 4.756 14.831 1.00 94.62 325 THR A O 1
ATOM 2579 N N . PHE A 1 326 ? -22.221 2.586 15.228 1.00 96.06 326 PHE A N 1
ATOM 2580 C CA . PHE A 1 326 ? -21.495 2.163 14.025 1.00 96.06 326 PHE A CA 1
ATOM 2581 C C . PHE A 1 326 ? -22.173 2.646 12.733 1.00 96.06 326 PHE A C 1
ATOM 2583 O O . PHE A 1 326 ? -21.491 2.908 11.743 1.00 96.06 326 PHE A O 1
ATOM 2590 N N . SER A 1 327 ? -23.497 2.824 12.738 1.00 96.12 327 SER A N 1
ATOM 2591 C CA . SER A 1 327 ? -24.232 3.393 11.603 1.00 96.12 327 SER A CA 1
ATOM 2592 C C . SER A 1 327 ? -23.808 4.841 11.323 1.00 96.12 327 SER A C 1
ATOM 2594 O O . SER A 1 327 ? -23.487 5.188 10.187 1.00 96.12 327 SER A O 1
ATOM 2596 N N . GLU A 1 328 ? -23.693 5.674 12.362 1.00 95.88 328 GLU A N 1
ATOM 2597 C CA . GLU A 1 328 ? -23.202 7.053 12.231 1.00 95.88 328 GLU A CA 1
ATOM 2598 C C . GLU A 1 328 ? -21.751 7.106 11.743 1.00 95.88 328 GLU A C 1
ATOM 2600 O O . GLU A 1 328 ? -21.434 7.871 10.830 1.00 95.88 328 GLU A O 1
ATOM 2605 N N . ILE A 1 329 ? -20.880 6.267 12.312 1.00 97.25 329 ILE A N 1
ATOM 2606 C CA . ILE A 1 329 ? -19.463 6.211 11.932 1.00 97.25 329 ILE A CA 1
ATOM 2607 C C . ILE A 1 329 ? -19.320 5.769 10.472 1.00 97.25 329 ILE A C 1
ATOM 2609 O O . ILE A 1 329 ? -18.667 6.451 9.684 1.00 97.25 329 ILE A O 1
ATOM 2613 N N . THR A 1 330 ? -19.977 4.675 10.072 1.00 96.62 330 THR A N 1
ATOM 2614 C CA . THR A 1 330 ? -19.913 4.177 8.686 1.00 96.62 330 THR A CA 1
ATOM 2615 C C . THR A 1 330 ? -20.563 5.142 7.693 1.00 96.62 330 THR A C 1
ATOM 2617 O O . THR A 1 330 ? -20.160 5.199 6.532 1.00 96.62 330 THR A O 1
ATOM 2620 N N . LYS A 1 331 ? -21.558 5.937 8.110 1.00 96.31 331 LYS A N 1
ATOM 2621 C CA . LYS A 1 331 ? -22.140 6.998 7.275 1.00 96.31 331 LYS A CA 1
ATOM 2622 C C . LYS A 1 331 ? -21.107 8.065 6.915 1.00 96.31 331 LYS A C 1
ATOM 2624 O O . LYS A 1 331 ? -21.068 8.475 5.757 1.00 96.31 331 LYS A O 1
ATOM 2629 N N . GLN A 1 332 ? -20.274 8.493 7.865 1.00 95.56 332 GLN A N 1
ATOM 2630 C CA . GLN A 1 332 ? -19.197 9.449 7.576 1.00 95.56 332 GLN A CA 1
ATOM 2631 C C . GLN A 1 332 ? -18.022 8.789 6.862 1.00 95.56 332 GLN A C 1
ATOM 2633 O O . GLN A 1 332 ? -17.481 9.359 5.922 1.00 95.56 332 GLN A O 1
ATOM 2638 N N . TYR A 1 333 ? -17.696 7.543 7.209 1.00 95.94 333 TYR A N 1
ATOM 2639 C CA . TYR A 1 333 ? -16.674 6.772 6.505 1.00 95.94 333 TYR A CA 1
ATOM 2640 C C . TYR A 1 333 ? -16.938 6.670 4.997 1.00 95.94 333 TYR A C 1
ATOM 2642 O O . TYR A 1 333 ? -16.013 6.837 4.211 1.00 95.94 333 TYR A O 1
ATOM 2650 N N . ARG A 1 334 ? -18.203 6.529 4.572 1.00 94.50 334 ARG A N 1
ATOM 2651 C CA . ARG A 1 334 ? -18.597 6.536 3.147 1.00 94.50 334 ARG A CA 1
ATOM 2652 C C . ARG A 1 334 ? -18.230 7.806 2.377 1.00 94.50 334 ARG A C 1
ATOM 2654 O O . ARG A 1 334 ? -18.235 7.783 1.149 1.00 94.50 334 ARG A O 1
ATOM 2661 N N . ARG A 1 335 ? -17.933 8.910 3.066 1.00 90.75 335 ARG A N 1
ATOM 2662 C CA . ARG A 1 335 ? -17.463 10.160 2.450 1.00 90.75 335 ARG A CA 1
ATOM 2663 C C . ARG A 1 335 ? -15.953 10.178 2.243 1.00 90.75 335 ARG A C 1
ATOM 2665 O O . ARG A 1 335 ? -15.453 11.042 1.531 1.00 90.75 335 ARG A O 1
ATOM 2672 N N . GLN A 1 336 ? -15.226 9.241 2.849 1.00 89.88 336 GLN A N 1
ATOM 2673 C CA . GLN A 1 336 ? -13.789 9.158 2.680 1.00 89.88 336 GLN A CA 1
ATOM 2674 C C . GLN A 1 336 ? -13.420 8.542 1.326 1.00 89.88 336 GLN A C 1
ATOM 2676 O O . GLN A 1 336 ? -14.075 7.608 0.857 1.00 89.88 336 GLN A O 1
ATOM 2681 N N . PRO A 1 337 ? -12.349 9.042 0.694 1.00 85.81 337 PRO A N 1
ATOM 2682 C CA . PRO A 1 337 ? -11.957 8.657 -0.656 1.00 85.81 337 PRO A CA 1
ATOM 2683 C C . PRO A 1 337 ? -11.683 7.156 -0.829 1.00 85.81 337 PRO A C 1
ATOM 2685 O O . PRO A 1 337 ? -12.020 6.570 -1.857 1.00 85.81 337 PRO A O 1
ATOM 2688 N N . GLN A 1 338 ? -11.065 6.527 0.161 1.00 87.69 338 GLN A N 1
ATOM 2689 C CA . GLN A 1 338 ? -10.704 5.114 0.118 1.00 87.69 338 GLN A CA 1
ATOM 2690 C C . GLN A 1 338 ? -11.866 4.166 0.446 1.00 87.69 338 GLN A C 1
ATOM 2692 O O . GLN A 1 338 ? -11.669 2.956 0.416 1.00 87.69 338 GLN A O 1
ATOM 2697 N N . CYS A 1 339 ? -13.049 4.680 0.802 1.00 91.69 339 CYS A N 1
ATOM 2698 C CA . CYS A 1 339 ? -14.128 3.845 1.316 1.00 91.69 339 CYS A CA 1
ATOM 2699 C C . CYS A 1 339 ? -14.533 2.747 0.325 1.00 91.69 339 CYS A C 1
ATOM 2701 O O . CYS A 1 339 ? -14.934 3.016 -0.810 1.00 91.69 339 CYS A O 1
ATOM 2703 N N . LEU A 1 340 ? -14.534 1.511 0.821 1.00 90.19 340 LEU A N 1
ATOM 2704 C CA . LEU A 1 340 ? -15.154 0.349 0.197 1.00 90.19 340 LEU A CA 1
ATOM 2705 C C . LEU A 1 340 ? -16.177 -0.223 1.180 1.00 90.19 340 LEU A C 1
ATOM 2707 O O . LEU A 1 340 ? -15.872 -0.391 2.358 1.00 90.19 340 LEU A O 1
ATOM 2711 N N . GLU A 1 341 ? -17.394 -0.524 0.723 1.00 89.31 341 GLU A N 1
ATOM 2712 C CA . GLU A 1 341 ? -18.422 -1.071 1.623 1.00 89.31 341 GLU A CA 1
ATOM 2713 C C . GLU A 1 341 ? -18.033 -2.443 2.191 1.00 89.31 341 GLU A C 1
ATOM 2715 O O . GLU A 1 341 ? -18.302 -2.730 3.359 1.00 89.31 341 GLU A O 1
ATOM 2720 N N . ASP A 1 342 ? -17.309 -3.244 1.400 1.00 91.50 342 ASP A N 1
ATOM 2721 C CA . ASP A 1 342 ? -16.774 -4.546 1.812 1.00 91.50 342 ASP A CA 1
ATOM 2722 C C . ASP A 1 342 ? -15.928 -4.448 3.094 1.00 91.50 342 ASP A C 1
ATOM 2724 O O . ASP A 1 342 ? -15.987 -5.341 3.937 1.00 91.50 342 ASP A O 1
ATOM 2728 N N . THR A 1 343 ? -15.237 -3.316 3.302 1.00 93.12 343 THR A N 1
ATOM 2729 C CA . THR A 1 343 ? -14.362 -3.060 4.455 1.00 93.12 343 THR A CA 1
ATOM 2730 C C . THR A 1 343 ? -15.067 -3.241 5.797 1.00 93.12 343 THR A C 1
ATOM 2732 O O . THR A 1 343 ? -14.455 -3.744 6.733 1.00 93.12 343 THR A O 1
ATOM 2735 N N . PHE A 1 344 ? -16.335 -2.841 5.923 1.00 94.12 344 PHE A N 1
ATOM 2736 C CA . PHE A 1 344 ? -17.087 -2.944 7.185 1.00 94.12 344 PHE A CA 1
ATOM 2737 C C . PHE A 1 344 ? -18.255 -3.936 7.131 1.00 94.12 344 PHE A C 1
ATOM 2739 O O . PHE A 1 344 ? -18.862 -4.216 8.169 1.00 94.12 344 PHE A O 1
ATOM 2746 N N . GLN A 1 345 ? -18.573 -4.471 5.951 1.00 94.25 345 GLN A N 1
ATOM 2747 C CA . GLN A 1 345 ? -19.609 -5.490 5.772 1.00 94.25 345 GLN A CA 1
ATOM 2748 C C . GLN A 1 345 ? -19.046 -6.915 5.842 1.00 94.25 345 GLN A C 1
ATOM 2750 O O . GLN A 1 345 ? -19.686 -7.785 6.433 1.00 94.25 345 GLN A O 1
ATOM 2755 N N . HIS A 1 346 ? -17.845 -7.148 5.302 1.00 95.81 346 HIS A N 1
ATOM 2756 C CA . HIS A 1 346 ? -17.252 -8.479 5.176 1.00 95.81 346 HIS A CA 1
ATOM 2757 C C . HIS A 1 346 ? -15.820 -8.501 5.726 1.00 95.81 346 HIS A C 1
ATOM 2759 O O . HIS A 1 346 ? -14.825 -8.514 5.001 1.00 95.81 346 HIS A O 1
ATOM 2765 N N . ILE A 1 347 ? -15.716 -8.563 7.048 1.00 97.06 347 ILE A N 1
ATOM 2766 C CA . ILE A 1 347 ? -14.449 -8.589 7.775 1.00 97.06 347 ILE A CA 1
ATOM 2767 C C . ILE A 1 347 ? -14.031 -10.036 8.029 1.00 97.06 347 ILE A C 1
ATOM 2769 O O . ILE A 1 347 ? -14.828 -10.863 8.478 1.00 97.06 347 ILE A O 1
ATOM 2773 N N . PHE A 1 348 ? -12.763 -10.333 7.750 1.00 96.19 348 PHE A N 1
ATOM 2774 C CA . PHE A 1 348 ? -12.159 -11.634 8.015 1.00 96.19 348 PHE A CA 1
ATOM 2775 C C . PHE A 1 348 ? -12.165 -11.962 9.516 1.00 96.19 348 PHE A C 1
ATOM 2777 O O . PHE A 1 348 ? -11.825 -11.115 10.345 1.00 96.19 348 PHE A O 1
ATOM 2784 N N . VAL A 1 349 ? -12.523 -13.196 9.869 1.00 93.94 349 VAL A N 1
ATOM 2785 C CA . VAL A 1 349 ? -12.465 -13.702 11.250 1.00 93.94 349 VAL A CA 1
ATOM 2786 C C . VAL A 1 349 ? -11.303 -14.674 11.364 1.00 93.94 349 VAL A C 1
ATOM 2788 O O . VAL A 1 349 ? -10.301 -14.339 11.991 1.00 93.94 349 VAL A O 1
ATOM 2791 N N . GLU A 1 350 ? -11.441 -15.818 10.701 1.00 91.75 350 GLU A N 1
ATOM 2792 C CA . GLU A 1 350 ? -10.498 -16.930 10.660 1.00 91.75 350 GLU A CA 1
ATOM 2793 C C . GLU A 1 350 ? -10.743 -17.736 9.374 1.00 91.75 350 GLU A C 1
ATOM 2795 O O . GLU A 1 350 ? -11.803 -17.614 8.747 1.00 91.75 350 GLU A O 1
ATOM 2800 N N . ASP A 1 351 ? -9.770 -18.553 8.977 1.00 87.94 351 ASP A N 1
ATOM 2801 C CA . ASP A 1 351 ? -9.881 -19.413 7.804 1.00 87.94 351 ASP A CA 1
ATOM 2802 C C . ASP A 1 351 ? -11.036 -20.417 7.947 1.00 87.94 351 ASP A C 1
ATOM 2804 O O . ASP A 1 351 ? -11.239 -21.043 8.986 1.00 87.94 351 ASP A O 1
ATOM 2808 N N . GLY A 1 352 ? -11.832 -20.553 6.885 1.00 87.19 352 GLY A N 1
ATOM 2809 C CA . GLY A 1 352 ? -13.008 -21.431 6.858 1.00 87.19 352 GLY A CA 1
ATOM 2810 C C . GLY A 1 352 ? -14.266 -20.860 7.525 1.00 87.19 352 GLY A C 1
ATOM 2811 O O . GLY A 1 352 ? -15.332 -21.460 7.397 1.00 87.19 352 GLY A O 1
ATOM 2812 N N . GLN A 1 353 ? -14.189 -19.697 8.180 1.00 88.81 353 GLN A N 1
ATOM 2813 C CA . GLN A 1 353 ? -15.355 -19.016 8.750 1.00 88.81 353 GLN A CA 1
ATOM 2814 C C . GLN A 1 353 ? -15.936 -17.974 7.781 1.00 88.81 353 GLN A C 1
ATOM 2816 O O . GLN A 1 353 ? -15.190 -17.319 7.044 1.00 88.81 353 GLN A O 1
ATOM 2821 N N . PRO A 1 354 ? -17.268 -17.762 7.780 1.00 92.81 354 PRO A N 1
ATOM 2822 C CA . PRO A 1 354 ? -17.861 -16.685 7.004 1.00 92.81 354 PRO A CA 1
ATOM 2823 C C . PRO A 1 354 ? -17.376 -15.328 7.524 1.00 92.81 354 PRO A C 1
ATOM 2825 O O . PRO A 1 354 ? -17.272 -15.097 8.732 1.00 92.81 354 PRO A O 1
ATOM 2828 N N . LYS A 1 355 ? -17.119 -14.406 6.593 1.00 94.94 355 LYS A N 1
ATOM 2829 C CA . LYS A 1 355 ? -16.817 -13.010 6.922 1.00 94.94 355 LYS A CA 1
ATOM 2830 C C . LYS A 1 355 ? -17.991 -12.371 7.676 1.00 94.94 355 LYS A C 1
ATOM 2832 O O . LYS A 1 355 ? -19.148 -12.735 7.466 1.00 94.94 355 LYS A O 1
ATOM 2837 N N . VAL A 1 356 ? -17.698 -11.408 8.550 1.00 96.56 356 VAL A N 1
ATOM 2838 C CA . VAL A 1 356 ? -18.693 -10.782 9.440 1.00 96.56 356 VAL A CA 1
ATOM 2839 C C . VAL A 1 356 ? -18.727 -9.262 9.310 1.00 96.56 356 VAL A C 1
ATOM 2841 O O . VAL A 1 356 ? -17.733 -8.640 8.953 1.00 96.56 356 VAL A O 1
ATOM 2844 N N . GLY A 1 357 ? -19.852 -8.646 9.675 1.00 96.69 357 GLY A N 1
ATOM 2845 C CA . GLY A 1 357 ? -19.961 -7.188 9.749 1.00 96.69 357 GLY A CA 1
ATOM 2846 C C . GLY A 1 357 ? -19.223 -6.571 10.945 1.00 96.69 357 GLY A C 1
ATOM 2847 O O . GLY A 1 357 ? -18.928 -7.241 11.941 1.00 96.69 357 GLY A O 1
ATOM 2848 N N . LEU A 1 358 ? -18.997 -5.258 10.869 1.00 97.06 358 LEU A N 1
ATOM 2849 C CA . LEU A 1 358 ? -18.227 -4.454 11.830 1.00 97.06 358 LEU A CA 1
ATOM 2850 C C . LEU A 1 358 ? -18.639 -4.630 13.294 1.00 97.06 358 LEU A C 1
ATOM 2852 O O . LEU A 1 358 ? -17.778 -4.777 14.156 1.00 97.06 358 LEU A O 1
ATOM 2856 N N . VAL A 1 359 ? -19.942 -4.673 13.582 1.00 96.38 359 VAL A N 1
ATOM 2857 C CA . VAL A 1 359 ? -20.455 -4.845 14.953 1.00 96.38 359 VAL A CA 1
ATOM 2858 C C . VAL A 1 359 ? -20.049 -6.203 15.530 1.00 96.38 359 VAL A C 1
ATOM 2860 O O . VAL A 1 359 ? -19.606 -6.303 16.674 1.00 96.38 359 VAL A O 1
ATOM 2863 N N . LYS A 1 360 ? -20.177 -7.266 14.727 1.00 96.19 360 LYS A N 1
ATOM 2864 C CA . LYS A 1 360 ? -19.824 -8.620 15.152 1.00 96.19 360 LYS A CA 1
ATOM 2865 C C . LYS A 1 360 ? -18.313 -8.732 15.333 1.00 96.19 360 LYS A C 1
ATOM 2867 O O . LYS A 1 360 ? -17.893 -9.187 16.390 1.00 96.19 360 LYS A O 1
ATOM 2872 N N . PHE A 1 361 ? -17.521 -8.232 14.379 1.00 97.38 361 PHE A N 1
ATOM 2873 C CA . PHE A 1 361 ? -16.061 -8.141 14.504 1.00 97.38 361 PHE A CA 1
ATOM 2874 C C . PHE A 1 361 ? -15.633 -7.407 15.785 1.00 97.38 361 PHE A C 1
ATOM 2876 O O . PHE A 1 361 ? -14.781 -7.904 16.526 1.00 97.38 361 PHE A O 1
ATOM 2883 N N . TYR A 1 362 ? -16.263 -6.263 16.075 1.00 97.31 362 TYR A N 1
ATOM 2884 C CA . TYR A 1 362 ? -15.970 -5.469 17.264 1.00 97.31 362 TYR A CA 1
ATOM 2885 C C . TYR A 1 362 ? -16.126 -6.292 18.548 1.00 97.31 362 TYR A C 1
ATOM 2887 O O . TYR A 1 362 ? -15.226 -6.325 19.384 1.00 97.31 362 TYR A O 1
ATOM 2895 N N . ASN A 1 363 ? -17.255 -6.987 18.686 1.00 95.25 363 ASN A N 1
ATOM 2896 C CA . ASN A 1 363 ? -17.571 -7.743 19.893 1.00 95.25 363 ASN A CA 1
ATOM 2897 C C . ASN A 1 363 ? -16.709 -9.003 20.061 1.00 95.25 363 ASN A C 1
ATOM 2899 O O . ASN A 1 363 ? -16.327 -9.318 21.187 1.00 95.25 363 ASN A O 1
ATOM 2903 N N . ILE A 1 364 ? -16.428 -9.733 18.974 1.00 94.94 364 ILE A N 1
ATOM 2904 C CA . ILE A 1 364 ? -15.803 -11.066 19.064 1.00 94.94 364 ILE A CA 1
ATOM 2905 C C . ILE A 1 364 ? -14.276 -11.046 18.945 1.00 94.94 364 ILE A C 1
ATOM 2907 O O . ILE A 1 364 ? -13.632 -11.933 19.493 1.00 94.94 364 ILE A O 1
ATOM 2911 N N . ILE A 1 365 ? -13.694 -10.062 18.249 1.00 95.94 365 ILE A N 1
ATOM 2912 C CA . ILE A 1 365 ? -12.240 -9.978 18.018 1.00 95.94 365 ILE A CA 1
ATOM 2913 C C . ILE A 1 365 ? -11.656 -8.723 18.660 1.00 95.94 365 ILE A C 1
ATOM 2915 O O . ILE A 1 365 ? -10.775 -8.824 19.512 1.00 95.94 365 ILE A O 1
ATOM 2919 N N . PHE A 1 366 ? -12.147 -7.539 18.283 1.00 97.06 366 PHE A N 1
ATOM 2920 C CA . PHE A 1 366 ? -11.513 -6.282 18.686 1.00 97.06 366 PHE A CA 1
ATOM 2921 C C . PHE A 1 366 ? -11.568 -6.053 20.200 1.00 97.06 366 PHE A C 1
ATOM 2923 O O . PHE A 1 366 ? -10.543 -5.795 20.828 1.00 97.06 366 PHE A O 1
ATOM 2930 N N . LEU A 1 367 ? -12.755 -6.158 20.804 1.00 94.56 367 LEU A N 1
ATOM 2931 C CA . LEU A 1 367 ? -12.942 -5.861 22.220 1.00 94.56 367 LEU A CA 1
ATOM 2932 C C . LEU A 1 367 ? -12.174 -6.837 23.129 1.00 94.56 367 LEU A C 1
ATOM 2934 O O . LEU A 1 367 ? -11.530 -6.358 24.060 1.00 94.56 367 LEU A O 1
ATOM 2938 N N . PRO A 1 368 ? -12.168 -8.167 22.890 1.00 94.31 368 PRO A N 1
ATOM 2939 C CA . PRO A 1 368 ? -11.301 -9.082 23.630 1.00 94.31 368 PRO A CA 1
ATOM 2940 C C . PRO A 1 368 ? -9.813 -8.746 23.500 1.00 94.31 368 PRO A C 1
ATOM 2942 O O . PRO A 1 368 ? -9.111 -8.760 24.512 1.00 94.31 368 PRO A O 1
ATOM 2945 N N . ALA A 1 369 ? -9.354 -8.397 22.294 1.00 94.44 369 ALA A N 1
ATOM 2946 C CA . ALA A 1 369 ? -7.957 -8.067 22.032 1.00 94.44 369 ALA A CA 1
ATOM 2947 C C . ALA A 1 369 ? -7.511 -6.759 22.706 1.00 94.44 369 ALA A C 1
ATOM 2949 O O . ALA A 1 369 ? -6.396 -6.686 23.202 1.00 94.44 369 ALA A O 1
ATOM 2950 N N . ILE A 1 370 ? -8.375 -5.740 22.786 1.00 93.81 370 ILE A N 1
ATOM 2951 C CA . ILE A 1 370 ? -8.033 -4.421 23.351 1.00 93.81 370 ILE A CA 1
ATOM 2952 C C . ILE A 1 370 ? -8.117 -4.368 24.893 1.00 93.81 370 ILE A C 1
ATOM 2954 O O . ILE A 1 370 ? -7.815 -3.347 25.511 1.00 93.81 370 ILE A O 1
ATOM 2958 N N . ARG A 1 371 ? -8.516 -5.459 25.565 1.00 91.62 371 ARG A N 1
ATOM 2959 C CA . ARG A 1 371 ? -8.627 -5.509 27.040 1.00 91.62 371 ARG A CA 1
ATOM 2960 C C . ARG A 1 371 ? -7.353 -5.100 27.793 1.00 91.62 371 ARG A C 1
ATOM 2962 O O . ARG A 1 371 ? -7.498 -4.419 28.808 1.00 91.62 371 ARG A O 1
ATOM 2969 N N . PRO A 1 372 ? -6.129 -5.481 27.377 1.00 90.50 372 PRO A N 1
ATOM 2970 C CA . PRO A 1 372 ? -4.924 -5.073 28.095 1.00 90.50 372 PRO A CA 1
ATOM 2971 C C . PRO A 1 372 ? -4.703 -3.553 28.064 1.00 90.50 372 PRO A C 1
ATOM 2973 O O . PRO A 1 372 ? -4.360 -2.977 29.093 1.00 90.50 372 PRO A O 1
ATOM 2976 N N . PHE A 1 373 ? -4.985 -2.892 26.936 1.00 88.50 373 PHE A N 1
ATOM 2977 C CA . PHE A 1 373 ? -4.966 -1.427 26.822 1.00 88.50 373 PHE A CA 1
ATOM 2978 C C . PHE A 1 373 ? -5.936 -0.763 27.803 1.00 88.50 373 PHE A C 1
ATOM 2980 O O . PHE A 1 373 ? -5.577 0.183 28.502 1.00 88.50 373 PHE A O 1
ATOM 2987 N N . LEU A 1 374 ? -7.154 -1.302 27.910 1.00 88.38 374 LEU A N 1
ATOM 2988 C CA . LEU A 1 374 ? -8.170 -0.779 28.824 1.00 88.38 374 LEU A CA 1
ATOM 2989 C C . LEU A 1 374 ? -7.720 -0.846 30.288 1.00 88.38 374 LEU A C 1
ATOM 2991 O O . LEU A 1 374 ? -7.971 0.092 31.035 1.00 88.38 374 LEU A O 1
ATOM 2995 N N . LYS A 1 375 ? -7.009 -1.909 30.684 1.00 83.75 375 LYS A N 1
ATOM 2996 C CA . LYS A 1 375 ? -6.460 -2.058 32.042 1.00 83.75 375 LYS A CA 1
ATOM 2997 C C . LYS A 1 375 ? -5.314 -1.085 32.331 1.00 83.75 375 LYS A C 1
ATOM 2999 O O . LYS A 1 375 ? -5.206 -0.598 33.447 1.00 83.75 375 LYS A O 1
ATOM 3004 N N . GLN A 1 376 ? -4.470 -0.784 31.343 1.00 71.75 376 GLN A N 1
ATOM 3005 C CA . GLN A 1 376 ? -3.351 0.158 31.507 1.00 71.75 376 GLN A CA 1
ATOM 3006 C C . GLN A 1 376 ? -3.821 1.608 31.698 1.00 71.75 376 GLN A C 1
ATOM 3008 O O . GLN A 1 376 ? -3.148 2.387 32.364 1.00 71.75 376 GLN A O 1
ATOM 3013 N N . GLY A 1 377 ? -4.989 1.965 31.156 1.00 59.50 377 GLY A N 1
ATOM 3014 C CA . GLY A 1 377 ? -5.619 3.273 31.362 1.00 59.50 377 GLY A CA 1
ATOM 3015 C C . GLY A 1 377 ? -6.440 3.402 32.652 1.00 59.50 377 GLY A C 1
ATOM 3016 O O . GLY A 1 377 ? -7.010 4.464 32.891 1.00 59.50 377 GLY A O 1
ATOM 3017 N N . GLN A 1 378 ? -6.541 2.345 33.468 1.00 52.72 378 GLN A N 1
ATOM 3018 C CA . GLN A 1 378 ? -7.325 2.323 34.705 1.00 52.72 378 GLN A CA 1
ATOM 3019 C C . GLN A 1 378 ? -6.445 2.612 35.930 1.00 52.72 378 GLN A C 1
ATOM 3021 O O . GLN A 1 378 ? -6.106 1.715 36.693 1.00 52.72 378 GLN A O 1
ATOM 3026 N N . SER A 1 379 ? -6.125 3.888 36.164 1.00 45.31 379 SER A N 1
ATOM 3027 C CA . SER A 1 379 ? -5.901 4.395 37.530 1.00 45.31 379 SER A CA 1
ATOM 3028 C C . SER A 1 379 ? -7.200 4.910 38.173 1.00 45.31 379 SER A C 1
ATOM 3030 O O . SER A 1 379 ? -7.211 5.259 39.350 1.00 45.31 379 SER A O 1
ATOM 3032 N N . SER A 1 380 ? -8.322 4.943 37.440 1.00 38.25 380 SER A N 1
ATOM 3033 C CA . SER A 1 380 ? -9.641 5.337 37.959 1.00 38.25 380 SER A CA 1
ATOM 3034 C C . SER A 1 380 ? -10.771 4.783 37.078 1.00 38.25 380 SER A C 1
ATOM 3036 O O . SER A 1 380 ? -11.196 5.450 36.144 1.00 38.25 380 SER A O 1
ATOM 3038 N N . MET A 1 381 ? -11.260 3.563 37.322 1.00 41.06 381 MET A N 1
ATOM 3039 C CA . MET A 1 381 ? -12.603 3.160 36.867 1.00 41.06 381 MET A CA 1
ATOM 3040 C C . MET A 1 381 ? -13.093 1.918 37.624 1.00 41.06 381 MET A C 1
ATOM 3042 O O . MET A 1 381 ? -12.731 0.788 37.302 1.00 41.06 381 MET A O 1
ATOM 3046 N N . GLU A 1 382 ? -13.979 2.136 38.591 1.00 33.19 382 GLU A N 1
ATOM 3047 C CA . GLU A 1 382 ? -14.984 1.158 39.008 1.00 33.19 382 GLU A CA 1
ATOM 3048 C C . GLU A 1 382 ? -16.138 1.226 37.996 1.00 33.19 382 GLU A C 1
ATOM 3050 O O . GLU A 1 382 ? -17.039 2.039 38.152 1.00 33.19 382 GLU A O 1
ATOM 3055 N N . ASN A 1 383 ? -16.075 0.468 36.896 1.00 39.56 383 ASN A N 1
ATOM 3056 C CA . ASN A 1 383 ? -17.262 -0.032 36.180 1.00 39.56 383 ASN A CA 1
ATOM 3057 C C . ASN A 1 383 ? -16.854 -0.975 35.028 1.00 39.56 383 ASN A C 1
ATOM 3059 O O . ASN A 1 383 ? -15.994 -0.621 34.215 1.00 39.56 383 ASN A O 1
ATOM 3063 N N . PRO A 1 384 ? -17.462 -2.169 34.903 1.00 44.56 384 PRO A N 1
ATOM 3064 C CA . PRO A 1 384 ? -17.193 -3.071 33.789 1.00 44.56 384 PRO A CA 1
ATOM 3065 C C . PRO A 1 384 ? -17.776 -2.518 32.478 1.00 44.56 384 PRO A C 1
ATOM 3067 O O . PRO A 1 384 ? -18.945 -2.146 32.411 1.00 44.56 384 PRO A O 1
ATOM 3070 N N . LEU A 1 385 ? -16.970 -2.495 31.411 1.00 54.03 385 LEU A N 1
ATOM 3071 C CA . LEU A 1 385 ? -17.421 -2.151 30.056 1.00 54.03 385 LEU A CA 1
ATOM 3072 C C . LEU A 1 385 ? -18.412 -3.216 29.543 1.00 54.03 385 LEU A C 1
ATOM 3074 O O . LEU A 1 385 ? -18.016 -4.378 29.412 1.00 54.03 385 LEU A O 1
ATOM 3078 N N . PRO A 1 386 ? -19.671 -2.865 29.210 1.00 48.03 386 PRO A N 1
ATOM 3079 C CA . PRO A 1 386 ? -20.642 -3.855 28.768 1.00 48.03 386 PRO A CA 1
ATOM 3080 C C . PRO A 1 386 ? -20.506 -4.160 27.260 1.00 48.03 386 PRO A C 1
ATOM 3082 O O . PRO A 1 386 ? -20.329 -3.224 26.459 1.00 48.03 386 PRO A O 1
ATOM 3085 N N . PRO A 1 387 ? -20.614 -5.446 26.856 1.00 52.00 387 PRO A N 1
ATOM 3086 C CA . PRO A 1 387 ? -20.695 -5.848 25.451 1.00 52.00 387 PRO A CA 1
ATOM 3087 C C . PRO A 1 387 ? -21.902 -5.197 24.761 1.00 52.00 387 PRO A C 1
ATOM 3089 O O . PRO A 1 387 ? -22.915 -4.907 25.397 1.00 52.00 387 PRO A O 1
ATOM 3092 N N . PHE A 1 388 ? -21.797 -4.946 23.453 1.00 54.50 388 PHE A N 1
ATOM 3093 C CA . PHE A 1 388 ? -22.911 -4.383 22.688 1.00 54.50 388 PHE A CA 1
ATOM 3094 C C . PHE A 1 388 ? -24.004 -5.446 22.492 1.00 54.50 388 PHE A C 1
ATOM 3096 O O . PHE A 1 388 ? -23.735 -6.500 21.912 1.00 54.50 388 PHE A O 1
ATOM 3103 N N . ALA A 1 389 ? -25.226 -5.169 22.961 1.00 45.97 389 ALA A N 1
ATOM 3104 C CA . ALA A 1 389 ? -26.403 -5.981 22.661 1.00 45.97 389 ALA A CA 1
ATOM 3105 C C . ALA A 1 389 ? -26.735 -5.857 21.166 1.00 45.97 389 ALA A C 1
ATOM 3107 O O . ALA A 1 389 ? -26.781 -4.750 20.636 1.00 45.97 389 ALA A O 1
ATOM 3108 N N . GLN A 1 390 ? -26.927 -6.989 20.482 1.00 46.75 390 GLN A N 1
ATOM 3109 C CA . GLN A 1 390 ? -27.349 -7.013 19.080 1.00 46.75 390 GLN A CA 1
ATOM 3110 C C . GLN A 1 390 ? -28.634 -6.185 18.917 1.00 46.75 390 GLN A C 1
ATOM 3112 O O . GLN A 1 390 ? -29.592 -6.377 19.665 1.00 46.75 390 GLN A O 1
ATOM 3117 N N . GLU A 1 391 ? -28.654 -5.253 17.964 1.00 40.34 391 GLU A N 1
ATOM 3118 C CA . GLU A 1 391 ? -29.881 -4.547 17.593 1.00 40.34 391 GLU A CA 1
ATOM 3119 C C . GLU A 1 391 ? -30.880 -5.548 16.994 1.00 40.34 391 GLU A C 1
ATOM 3121 O O . GLU A 1 391 ? -30.666 -6.004 15.878 1.00 40.34 391 GLU A O 1
ATOM 3126 N N . GLY A 1 392 ? -31.961 -5.850 17.727 1.00 36.59 392 GLY A N 1
ATOM 3127 C CA . GLY A 1 392 ? -33.239 -6.373 17.212 1.00 36.59 392 GLY A CA 1
ATOM 3128 C C . GLY A 1 392 ? -33.228 -7.735 16.491 1.00 36.59 392 GLY A C 1
ATOM 3129 O O . GLY A 1 392 ? -32.179 -8.274 16.155 1.00 36.59 392 GLY A O 1
ATOM 3130 N N . PRO A 1 393 ? -34.407 -8.351 16.266 1.00 29.94 393 PRO A N 1
ATOM 3131 C CA . PRO A 1 393 ? -34.484 -9.646 15.599 1.00 29.94 393 PRO A CA 1
ATOM 3132 C C . PRO A 1 393 ? -34.038 -9.522 14.132 1.00 29.94 393 PRO A C 1
ATOM 3134 O O . PRO A 1 393 ? -34.168 -8.447 13.538 1.00 29.94 393 PRO A O 1
ATOM 3137 N N . PRO A 1 394 ? -33.534 -10.615 13.530 1.00 31.28 394 PRO A N 1
ATOM 3138 C CA . PRO A 1 394 ? -33.071 -10.603 12.153 1.00 31.28 394 PRO A CA 1
ATOM 3139 C C . PRO A 1 394 ? -34.231 -10.181 11.256 1.00 31.28 394 PRO A C 1
ATOM 3141 O O . PRO A 1 394 ? -35.325 -10.744 11.339 1.00 31.28 394 PRO A O 1
ATOM 3144 N N . ILE A 1 395 ? -33.998 -9.201 10.382 1.00 33.97 395 ILE A N 1
ATOM 3145 C CA . ILE A 1 395 ? -34.874 -9.010 9.229 1.00 33.97 395 ILE A CA 1
ATOM 3146 C C . ILE A 1 395 ? -34.783 -10.323 8.457 1.00 33.97 395 ILE A C 1
ATOM 3148 O O . ILE A 1 395 ? -33.740 -10.651 7.896 1.00 33.97 395 ILE A O 1
ATOM 3152 N N . SER A 1 396 ? -35.850 -11.114 8.553 1.00 30.06 396 SER A N 1
ATOM 3153 C CA . SER A 1 396 ? -35.956 -12.437 7.963 1.00 30.06 396 SER A CA 1
ATOM 3154 C C . SER A 1 396 ? -35.547 -12.399 6.499 1.00 30.06 396 SER A C 1
ATOM 3156 O O . SER A 1 396 ? -36.021 -11.530 5.761 1.00 30.06 396 SER A O 1
ATOM 3158 N N . ASP A 1 397 ? -34.769 -13.400 6.093 1.00 35.53 397 ASP A N 1
ATOM 3159 C CA . ASP A 1 397 ? -34.642 -13.861 4.717 1.00 35.53 397 ASP A CA 1
ATOM 3160 C C . ASP A 1 397 ? -36.032 -14.008 4.078 1.00 35.53 397 ASP A C 1
ATOM 3162 O O . ASP A 1 397 ? -36.700 -15.039 4.154 1.00 35.53 397 ASP A O 1
ATOM 3166 N N . LYS A 1 398 ? -36.483 -12.944 3.425 1.00 29.97 398 LYS A N 1
ATOM 3167 C CA . LYS A 1 398 ? -37.353 -13.030 2.263 1.00 29.97 398 LYS A CA 1
ATOM 3168 C C . LYS A 1 398 ? -36.566 -12.388 1.145 1.00 29.97 398 LYS A C 1
ATOM 3170 O O . LYS A 1 398 ? -36.305 -11.188 1.173 1.00 29.97 398 LYS A O 1
ATOM 3175 N N . GLY A 1 399 ? -36.109 -13.243 0.234 1.00 32.97 399 GLY A N 1
ATOM 3176 C CA . GLY A 1 399 ? -35.160 -12.907 -0.809 1.00 32.97 399 GLY A CA 1
ATOM 3177 C C . GLY A 1 399 ? -35.483 -11.587 -1.495 1.00 32.97 399 GLY A C 1
ATOM 3178 O O . GLY A 1 399 ? -36.516 -11.444 -2.146 1.00 32.97 399 GLY A O 1
ATOM 3179 N N . PHE A 1 400 ? -34.543 -10.650 -1.419 1.00 25.45 400 PHE A N 1
ATOM 3180 C CA . PHE A 1 400 ? -34.413 -9.644 -2.457 1.00 25.45 400 PHE A CA 1
ATOM 3181 C C . PHE A 1 400 ? -33.728 -10.312 -3.644 1.00 25.45 400 PHE A C 1
ATOM 3183 O O . PHE A 1 400 ? -32.517 -10.240 -3.846 1.00 25.45 400 PHE A O 1
ATOM 3190 N N . THR A 1 401 ? -34.536 -10.999 -4.445 1.00 29.41 401 THR A N 1
ATOM 3191 C CA . THR A 1 401 ? -34.198 -11.234 -5.840 1.00 29.41 401 THR A CA 1
ATOM 3192 C C . THR A 1 401 ? -33.892 -9.881 -6.482 1.00 29.41 401 THR A C 1
ATOM 3194 O O . THR A 1 401 ? -34.782 -9.050 -6.642 1.00 29.41 401 THR A O 1
ATOM 3197 N N . SER A 1 402 ? -32.622 -9.661 -6.826 1.00 41.66 402 SER A N 1
ATOM 3198 C CA . SER A 1 402 ? -32.200 -9.064 -8.097 1.00 41.66 402 SER A CA 1
ATOM 3199 C C . SER A 1 402 ? -33.123 -7.964 -8.662 1.00 41.66 402 SER A C 1
ATOM 3201 O O . SER A 1 402 ? -33.898 -8.223 -9.579 1.00 41.66 402 SER A O 1
ATOM 3203 N N . LEU A 1 403 ? -32.978 -6.715 -8.207 1.00 29.73 403 LEU A N 1
ATOM 3204 C CA . LEU A 1 403 ? -33.524 -5.540 -8.911 1.00 29.73 403 LEU A CA 1
ATOM 3205 C C . LEU A 1 403 ? -32.621 -4.293 -8.787 1.00 29.73 403 LEU A C 1
ATOM 3207 O O . LEU A 1 403 ? -33.093 -3.188 -8.558 1.00 29.73 403 LEU A O 1
ATOM 3211 N N . GLN A 1 404 ? -31.306 -4.444 -8.990 1.00 31.00 404 GLN A N 1
ATOM 3212 C CA . GLN A 1 404 ? -30.424 -3.315 -9.364 1.00 31.00 404 GLN A CA 1
ATOM 3213 C C . GLN A 1 404 ? -29.470 -3.636 -10.532 1.00 31.00 404 GLN A C 1
ATOM 3215 O O . GLN A 1 404 ? -28.567 -2.866 -10.837 1.00 31.00 404 GLN A O 1
ATOM 3220 N N . HIS A 1 405 ? -29.722 -4.725 -11.268 1.00 30.17 405 HIS A N 1
ATOM 3221 C CA . HIS A 1 405 ? -28.989 -5.084 -12.491 1.00 30.17 405 HIS A CA 1
ATOM 3222 C C . HIS A 1 405 ? -29.763 -4.780 -13.790 1.00 30.17 405 HIS A C 1
ATOM 3224 O O . HIS A 1 405 ? -29.615 -5.473 -14.792 1.00 30.17 405 HIS A O 1
ATOM 3230 N N . ARG A 1 406 ? -30.611 -3.737 -13.804 1.00 28.33 406 ARG A N 1
ATOM 3231 C CA . ARG A 1 406 ? -31.340 -3.331 -15.025 1.00 28.33 406 ARG A CA 1
ATOM 3232 C C . ARG A 1 406 ? -31.505 -1.819 -15.220 1.00 28.33 406 ARG A C 1
ATOM 3234 O O . ARG A 1 406 ? -32.502 -1.380 -15.779 1.00 28.33 406 ARG A O 1
ATOM 3241 N N . ALA A 1 407 ? -30.518 -1.025 -14.802 1.00 29.53 407 ALA A N 1
ATOM 3242 C CA . ALA A 1 407 ? -30.509 0.429 -15.018 1.00 29.53 407 ALA A CA 1
ATOM 3243 C C . ALA A 1 407 ? -29.391 0.927 -15.960 1.00 29.53 407 ALA A C 1
ATOM 3245 O O . ALA A 1 407 ? -29.079 2.112 -15.964 1.00 29.53 407 ALA A O 1
ATOM 3246 N N . THR A 1 408 ? -28.799 0.054 -16.785 1.00 30.86 408 THR A N 1
ATOM 3247 C CA . THR A 1 408 ? -27.780 0.453 -17.782 1.00 30.86 408 THR A CA 1
ATOM 3248 C C . THR A 1 408 ? -27.974 -0.154 -19.173 1.00 30.86 408 THR A C 1
ATOM 3250 O O . THR A 1 408 ? -27.057 -0.113 -19.985 1.00 30.86 408 THR A O 1
ATOM 3253 N N . HIS A 1 409 ? -29.164 -0.666 -19.511 1.00 30.27 409 HIS A N 1
ATOM 3254 C CA . HIS A 1 409 ? -29.371 -1.268 -20.836 1.00 30.27 409 HIS A CA 1
ATOM 3255 C C . HIS A 1 409 ? -30.721 -0.959 -21.499 1.00 30.27 409 HIS A C 1
ATOM 3257 O O . HIS A 1 409 ? -31.352 -1.866 -22.021 1.00 30.27 409 HIS A O 1
ATOM 3263 N N . ASN A 1 410 ? -31.169 0.306 -21.499 1.00 29.69 410 ASN A N 1
ATOM 3264 C CA . ASN A 1 410 ? -32.285 0.763 -22.353 1.00 29.69 410 ASN A CA 1
ATOM 3265 C C . ASN A 1 410 ? -32.200 2.257 -22.758 1.00 29.69 410 ASN A C 1
ATOM 3267 O O . ASN A 1 410 ? -33.218 2.912 -22.941 1.00 29.69 410 ASN A O 1
ATOM 3271 N N . LEU A 1 411 ? -30.993 2.807 -22.943 1.00 28.70 411 LEU A N 1
ATOM 3272 C CA . LEU A 1 411 ? -30.793 4.168 -23.489 1.00 28.70 411 LEU A CA 1
ATOM 3273 C C . LEU A 1 411 ? -30.292 4.180 -24.946 1.00 28.70 411 LEU A C 1
ATOM 3275 O O . LEU A 1 411 ? -29.691 5.148 -25.392 1.00 28.70 411 LEU A O 1
ATOM 3279 N N . TRP A 1 412 ? -30.574 3.114 -25.700 1.00 30.67 412 TRP A N 1
ATOM 3280 C CA . TRP A 1 412 ? -30.346 3.041 -27.149 1.00 30.67 412 TRP A CA 1
ATOM 3281 C C . TRP A 1 412 ? -31.471 2.259 -27.846 1.00 30.67 412 TRP A C 1
ATOM 3283 O O . TRP A 1 412 ? -31.247 1.212 -28.446 1.00 30.67 412 TRP A O 1
ATOM 3293 N N . ARG A 1 413 ? -32.713 2.753 -27.765 1.00 26.61 413 ARG A N 1
ATOM 3294 C CA . ARG A 1 413 ? -33.718 2.538 -28.821 1.00 26.61 413 ARG A CA 1
ATOM 3295 C C . ARG A 1 413 ? -34.922 3.464 -28.652 1.00 26.61 413 ARG A C 1
ATOM 3297 O O . ARG A 1 413 ? -35.578 3.451 -27.623 1.00 26.61 413 ARG A O 1
ATOM 3304 N N . GLN A 1 414 ? -35.213 4.173 -29.738 1.00 27.02 414 GLN A N 1
ATOM 3305 C CA . GLN A 1 414 ? -36.498 4.777 -30.095 1.00 27.02 414 GLN A CA 1
ATOM 3306 C C . GLN A 1 414 ? -36.935 6.033 -29.336 1.00 27.02 414 GLN A C 1
ATOM 3308 O O . GLN A 1 414 ? -37.805 6.033 -28.475 1.00 27.02 414 GLN A O 1
ATOM 3313 N N . ASN A 1 415 ? -36.415 7.150 -29.843 1.00 27.09 415 ASN A N 1
ATOM 3314 C CA . ASN A 1 415 ? -37.238 8.315 -30.123 1.00 27.09 415 ASN A CA 1
ATOM 3315 C C . ASN A 1 415 ? -37.962 8.070 -31.463 1.00 27.09 415 ASN A C 1
ATOM 3317 O O . ASN A 1 415 ? -37.330 8.205 -32.507 1.00 27.09 415 ASN A O 1
ATOM 3321 N N . GLN A 1 416 ? -39.231 7.651 -31.446 1.00 25.84 416 GLN A N 1
ATOM 3322 C CA . GLN A 1 416 ? -40.171 7.835 -32.561 1.00 25.84 416 GLN A CA 1
ATOM 3323 C C . GLN A 1 416 ? -41.617 7.878 -32.039 1.00 25.84 416 GLN A C 1
ATOM 3325 O O . GLN A 1 416 ? -42.120 6.906 -31.492 1.00 25.84 416 GLN A O 1
ATOM 3330 N N . ASN A 1 417 ? -42.246 9.026 -32.294 1.00 26.42 417 ASN A N 1
ATOM 3331 C CA . ASN A 1 417 ? -43.655 9.244 -32.618 1.00 26.42 417 ASN A CA 1
ATOM 3332 C C . ASN A 1 417 ? -44.771 8.880 -31.619 1.00 26.42 417 ASN A C 1
ATOM 3334 O O . ASN A 1 417 ? -45.208 7.746 -31.500 1.00 26.42 417 ASN A O 1
ATOM 3338 N N . GLN A 1 418 ? -45.307 9.960 -31.038 1.00 26.02 418 GLN A N 1
ATOM 3339 C CA . GLN A 1 418 ? -46.685 10.456 -31.208 1.00 26.02 418 GLN A CA 1
ATOM 3340 C C . GLN A 1 418 ? -47.885 9.502 -31.010 1.00 26.02 418 GLN A C 1
ATOM 3342 O O . GLN A 1 418 ? -48.106 8.576 -31.780 1.00 26.02 418 GLN A O 1
ATOM 3347 N N . SER A 1 419 ? -48.783 9.978 -30.131 1.00 24.22 419 SER A N 1
ATOM 3348 C CA . SER A 1 419 ? -50.229 10.231 -30.338 1.00 24.22 419 SER A CA 1
ATOM 3349 C C . SER A 1 419 ? -51.252 9.413 -29.529 1.00 24.22 419 SER A C 1
ATOM 3351 O O . SER A 1 419 ? -51.259 8.189 -29.552 1.00 24.22 419 SER A O 1
ATOM 3353 N N . SER A 1 420 ? -52.203 10.172 -28.947 1.00 24.81 420 SER A N 1
ATOM 3354 C CA . SER A 1 420 ? -53.621 9.847 -28.640 1.00 24.81 420 SER A CA 1
ATOM 3355 C C . SER A 1 420 ? -53.902 8.849 -27.497 1.00 24.81 420 SER A C 1
ATOM 3357 O O . SER A 1 420 ? -53.175 7.885 -27.343 1.00 24.81 420 SER A O 1
ATOM 3359 N N . THR A 1 421 ? -54.918 8.947 -26.624 1.00 24.81 421 THR A N 1
ATOM 3360 C CA . THR A 1 421 ? -56.088 9.831 -26.398 1.00 24.81 421 THR A CA 1
ATOM 3361 C C . THR A 1 421 ? -56.785 9.371 -25.098 1.00 24.81 421 THR A C 1
ATOM 3363 O O . THR A 1 421 ? -56.833 8.169 -24.863 1.00 24.81 421 THR A O 1
ATOM 3366 N N . SER A 1 422 ? -57.455 10.303 -24.388 1.00 25.05 422 SER A N 1
ATOM 3367 C CA . SER A 1 422 ? -58.704 10.135 -23.580 1.00 25.05 422 SER A CA 1
ATOM 3368 C C . SER A 1 422 ? -58.675 9.227 -22.319 1.00 25.05 422 SER A C 1
ATOM 3370 O O . SER A 1 422 ? -57.994 8.219 -22.312 1.00 25.05 422 SER A O 1
ATOM 3372 N N . ALA A 1 423 ? -59.385 9.444 -21.203 1.00 25.94 423 ALA A N 1
ATOM 3373 C CA . ALA A 1 423 ? -60.444 10.371 -20.800 1.00 25.94 423 ALA A CA 1
ATOM 3374 C C . ALA A 1 423 ? -60.490 10.512 -19.250 1.00 25.94 423 ALA A C 1
ATOM 3376 O O . ALA A 1 423 ? -60.123 9.602 -18.513 1.00 25.94 423 ALA A O 1
ATOM 3377 N N . THR A 1 424 ? -60.973 11.669 -18.797 1.00 24.33 424 THR A N 1
ATOM 3378 C CA . THR A 1 424 ? -61.351 12.144 -17.440 1.00 24.33 424 THR A CA 1
ATOM 3379 C C . THR A 1 424 ? -62.806 11.682 -17.075 1.00 24.33 424 THR A C 1
ATOM 3381 O O . THR A 1 424 ? -63.349 10.936 -17.891 1.00 24.33 424 THR A O 1
ATOM 3384 N N . PRO A 1 425 ? -63.557 12.154 -16.023 1.00 42.94 425 PRO A N 1
ATOM 3385 C CA . PRO A 1 425 ? -63.259 13.056 -14.876 1.00 42.94 425 PRO A CA 1
ATOM 3386 C C . PRO A 1 425 ? -64.019 12.805 -13.517 1.00 42.94 425 PRO A C 1
ATOM 3388 O O . PRO A 1 425 ? -64.825 11.890 -13.387 1.00 42.94 425 PRO A O 1
ATOM 3391 N N . LEU A 1 426 ? -63.841 13.773 -12.580 1.00 25.56 426 LEU A N 1
ATOM 3392 C CA . LEU A 1 426 ? -64.738 14.278 -11.492 1.00 25.56 426 LEU A CA 1
ATOM 3393 C C . LEU A 1 426 ? -64.533 13.687 -10.065 1.00 25.56 426 LEU A C 1
ATOM 3395 O O . LEU A 1 426 ? -64.315 12.496 -9.935 1.00 25.56 426 LEU A O 1
ATOM 3399 N N . ARG A 1 427 ? -64.584 14.420 -8.926 1.00 26.30 427 ARG A N 1
ATOM 3400 C CA . ARG A 1 427 ? -65.239 15.699 -8.531 1.00 26.30 427 ARG A CA 1
ATOM 3401 C C . ARG A 1 427 ? -64.489 16.486 -7.421 1.00 26.30 427 ARG A C 1
ATOM 3403 O O . ARG A 1 427 ? -63.626 15.963 -6.731 1.00 26.30 427 ARG A O 1
ATOM 3410 N N . LEU A 1 428 ? -64.926 17.743 -7.266 1.00 25.11 428 LEU A N 1
ATOM 3411 C CA . LEU A 1 428 ? -64.450 18.891 -6.476 1.00 25.11 428 LEU A CA 1
ATOM 3412 C C . LEU A 1 428 ? -65.437 19.253 -5.330 1.00 25.11 428 LEU A C 1
ATOM 3414 O O . LEU A 1 428 ? -66.632 19.094 -5.565 1.00 25.11 428 LEU A O 1
ATOM 3418 N N . SER A 1 429 ? -64.965 19.816 -4.196 1.00 26.28 429 SER A N 1
ATOM 3419 C CA . SER A 1 429 ? -65.573 20.931 -3.393 1.00 26.28 429 SER A CA 1
ATOM 3420 C C . SER A 1 429 ? -64.952 20.993 -1.971 1.00 26.28 429 SER A C 1
ATOM 3422 O O . SER A 1 429 ? -65.101 20.035 -1.222 1.00 26.28 429 SER A O 1
ATOM 3424 N N . THR A 1 430 ? -64.065 21.928 -1.589 1.00 26.56 430 THR A N 1
ATOM 3425 C CA . THR A 1 430 ? -64.233 23.338 -1.121 1.00 26.56 430 THR A CA 1
ATOM 3426 C C . THR A 1 430 ? -65.135 23.571 0.100 1.00 26.56 430 THR A C 1
ATOM 3428 O O . THR A 1 430 ? -66.336 23.357 -0.015 1.00 26.56 430 THR A O 1
ATOM 3431 N N . MET A 1 431 ? -64.577 24.149 1.185 1.00 23.80 431 MET A N 1
ATOM 3432 C CA . MET A 1 431 ? -65.008 25.418 1.833 1.00 23.80 431 MET A CA 1
ATOM 3433 C C . MET A 1 431 ? -64.108 25.805 3.044 1.00 23.80 431 MET A C 1
ATOM 3435 O O . MET A 1 431 ? -63.716 24.955 3.837 1.00 23.80 431 MET A O 1
ATOM 3439 N N . THR A 1 432 ? -63.765 27.099 3.129 1.00 31.52 432 THR A N 1
ATOM 3440 C CA . THR A 1 432 ? -63.026 27.875 4.171 1.00 31.52 432 THR A CA 1
ATOM 3441 C C . THR A 1 432 ? -64.056 28.673 5.032 1.00 31.52 432 THR A C 1
ATOM 3443 O O . THR A 1 432 ? -65.210 28.241 4.997 1.00 31.52 432 THR A O 1
ATOM 3446 N N . PRO A 1 433 ? -63.824 29.836 5.723 1.00 42.44 433 PRO A N 1
ATOM 3447 C CA . PRO A 1 433 ? -62.623 30.611 6.151 1.00 42.44 433 PRO A CA 1
ATOM 3448 C C . PRO A 1 433 ? -62.720 31.256 7.580 1.00 42.44 433 PRO A C 1
ATOM 3450 O O . PRO A 1 433 ? -63.748 31.155 8.239 1.00 42.44 433 PRO A O 1
ATOM 3453 N N . THR A 1 434 ? -61.694 32.004 8.046 1.00 28.17 434 THR A N 1
ATOM 3454 C CA . THR A 1 434 ? -61.814 33.383 8.631 1.00 28.17 434 THR A CA 1
ATOM 3455 C C . THR A 1 434 ? -60.456 34.021 9.010 1.00 28.17 434 THR A C 1
ATOM 3457 O O . THR A 1 434 ? -59.417 33.375 9.020 1.00 28.17 434 THR A O 1
ATOM 3460 N N . THR A 1 435 ? -60.486 35.336 9.247 1.00 33.38 435 THR A N 1
ATOM 3461 C CA . THR A 1 435 ? -59.540 36.403 8.855 1.00 33.38 435 THR A CA 1
ATOM 3462 C C . THR A 1 435 ? -58.849 37.096 10.049 1.00 33.38 435 THR A C 1
ATOM 3464 O O . THR A 1 435 ? -59.482 37.208 11.094 1.00 33.38 435 THR A O 1
ATOM 3467 N N . LYS A 1 436 ? -57.670 37.737 9.873 1.00 29.72 436 LYS A N 1
ATOM 3468 C CA . LYS A 1 436 ? -57.397 39.142 10.304 1.00 29.72 436 LYS A CA 1
ATOM 3469 C C . LYS A 1 436 ? -56.037 39.699 9.819 1.00 29.72 436 LYS A C 1
ATOM 3471 O O . LYS A 1 436 ? -55.075 38.970 9.636 1.00 29.72 436 LYS A O 1
ATOM 3476 N N . LYS A 1 437 ? -56.055 41.016 9.566 1.00 31.98 437 LYS A N 1
ATOM 3477 C CA . LYS A 1 437 ? -55.155 41.912 8.800 1.00 31.98 437 LYS A CA 1
ATOM 3478 C C . LYS A 1 437 ? -53.929 42.430 9.580 1.00 31.98 437 LYS A C 1
ATOM 3480 O O . LYS A 1 437 ? -54.047 42.569 10.791 1.00 31.98 437 LYS A O 1
ATOM 3485 N N . LEU A 1 438 ? -52.903 42.937 8.867 1.00 27.77 438 LEU A N 1
ATOM 3486 C CA . LEU A 1 438 ? -52.308 44.284 9.078 1.00 27.77 438 LEU A CA 1
ATOM 3487 C C . LEU A 1 438 ? -51.362 44.730 7.917 1.00 27.77 438 LEU A C 1
ATOM 3489 O O . LEU A 1 438 ? -50.404 44.032 7.619 1.00 27.77 438 LEU A O 1
ATOM 3493 N N . TYR A 1 439 ? -51.730 45.864 7.279 1.00 29.83 439 TYR A N 1
ATOM 3494 C CA . TYR A 1 439 ? -51.000 46.956 6.565 1.00 29.83 439 TYR A CA 1
ATOM 3495 C C . TYR A 1 439 ? -49.619 46.683 5.904 1.00 29.83 439 TYR A C 1
ATOM 3497 O O . TYR A 1 439 ? -48.724 46.185 6.567 1.00 29.83 439 TYR A O 1
ATOM 3505 N N . ALA A 1 440 ? -49.336 46.918 4.607 1.00 29.86 440 ALA A N 1
ATOM 3506 C CA . ALA A 1 440 ? -49.483 48.071 3.680 1.00 29.86 440 ALA A CA 1
ATOM 3507 C C . ALA A 1 440 ? -48.512 49.254 3.926 1.00 29.86 440 ALA A C 1
ATOM 3509 O O . ALA A 1 440 ? -48.686 49.954 4.914 1.00 29.86 440 ALA A O 1
ATOM 3510 N N . PHE A 1 441 ? -47.559 49.493 3.002 1.00 29.02 441 PHE A N 1
ATOM 3511 C CA . PHE A 1 441 ? -47.261 50.800 2.368 1.00 29.02 441 PHE A CA 1
ATOM 3512 C C . PHE A 1 441 ? -46.307 50.648 1.155 1.00 29.02 441 PHE A C 1
ATOM 3514 O O . PHE A 1 441 ? -45.459 49.760 1.114 1.00 29.02 441 PHE A O 1
ATOM 3521 N N . GLU A 1 442 ? -46.532 51.493 0.150 1.00 28.97 442 GLU A N 1
ATOM 3522 C CA . GLU A 1 442 ? -46.063 51.459 -1.243 1.00 28.97 442 GLU A CA 1
ATOM 3523 C C . GLU A 1 442 ? -44.661 52.084 -1.482 1.00 28.97 442 GLU A C 1
ATOM 3525 O O . GLU A 1 442 ? -44.357 53.111 -0.892 1.00 28.97 442 GLU A O 1
ATOM 3530 N N . SER A 1 443 ? -43.875 51.468 -2.392 1.00 30.28 443 SER A N 1
ATOM 3531 C CA . SER A 1 443 ? -43.191 51.999 -3.615 1.00 30.28 443 SER A CA 1
ATOM 3532 C C . SER A 1 443 ? -42.359 53.323 -3.605 1.00 30.28 443 SER A C 1
ATOM 3534 O O . SER A 1 443 ? -42.433 54.114 -2.680 1.00 30.28 443 SER A O 1
ATOM 3536 N N . PRO A 1 444 ? -41.698 53.730 -4.721 1.00 43.66 444 PRO A N 1
ATOM 3537 C CA . PRO A 1 444 ? -40.655 53.061 -5.531 1.00 43.66 444 PRO A CA 1
ATOM 3538 C C . PRO A 1 444 ? -39.495 54.022 -5.937 1.00 43.66 444 PRO A C 1
ATOM 3540 O O . PRO A 1 444 ? -39.749 55.197 -6.169 1.00 43.66 444 PRO A O 1
ATOM 3543 N N . LEU A 1 445 ? -38.261 53.562 -6.213 1.00 32.31 445 LEU A N 1
ATOM 3544 C CA . LEU A 1 445 ? -37.292 54.373 -6.992 1.00 32.31 445 LEU A CA 1
ATOM 3545 C C . LEU A 1 445 ? -36.381 53.549 -7.932 1.00 32.31 445 LEU A C 1
ATOM 3547 O O . LEU A 1 445 ? -35.434 52.892 -7.522 1.00 32.31 445 LEU A O 1
ATOM 3551 N N . LYS A 1 446 ? -36.761 53.617 -9.216 1.00 33.94 446 LYS A N 1
ATOM 3552 C CA . LYS A 1 446 ? -35.994 53.777 -10.472 1.00 33.94 446 LYS A CA 1
ATOM 3553 C C . LYS A 1 446 ? -34.525 53.302 -10.600 1.00 33.94 446 LYS A C 1
ATOM 3555 O O . LYS A 1 446 ? -33.619 53.861 -10.008 1.00 33.94 446 LYS A O 1
ATOM 3560 N N . ALA A 1 447 ? -34.364 52.442 -11.616 1.00 32.31 447 ALA A N 1
ATOM 3561 C CA . ALA A 1 447 ? -33.472 52.547 -12.790 1.00 32.31 447 ALA A CA 1
ATOM 3562 C C . ALA A 1 447 ? -31.928 52.392 -12.670 1.00 32.31 447 ALA A C 1
ATOM 3564 O O . ALA A 1 447 ? -31.227 53.201 -12.081 1.00 32.31 447 ALA A O 1
ATOM 3565 N N . ARG A 1 448 ? -31.453 51.358 -13.396 1.00 34.25 448 ARG A N 1
ATOM 3566 C CA . ARG A 1 448 ? -30.145 51.107 -14.068 1.00 34.25 448 ARG A CA 1
ATOM 3567 C C . ARG A 1 448 ? -29.569 52.343 -14.812 1.00 34.25 448 ARG A C 1
ATOM 3569 O O . ARG A 1 448 ? -30.382 53.231 -15.068 1.00 34.25 448 ARG A O 1
ATOM 3576 N N . PRO A 1 449 ? -28.289 52.396 -15.288 1.00 45.59 449 PRO A N 1
ATOM 3577 C CA . PRO A 1 449 ? -27.502 51.306 -15.922 1.00 45.59 449 PRO A CA 1
ATOM 3578 C C . PRO A 1 449 ? -25.969 51.275 -15.644 1.00 45.59 449 PRO A C 1
ATOM 3580 O O . PRO A 1 449 ? -25.441 52.151 -14.979 1.00 45.59 449 PRO A O 1
ATOM 3583 N N . ILE A 1 450 ? -25.319 50.130 -15.911 1.00 41.19 450 ILE A N 1
ATOM 3584 C CA . ILE A 1 450 ? -24.204 49.913 -16.877 1.00 41.19 450 ILE A CA 1
ATOM 3585 C C . ILE A 1 450 ? -23.009 50.867 -16.702 1.00 41.19 450 ILE A C 1
ATOM 3587 O O . ILE A 1 450 ? -23.082 52.007 -17.142 1.00 41.19 450 ILE A O 1
ATOM 3591 N N . GLU A 1 451 ? -21.908 50.342 -16.157 1.00 40.69 451 GLU A N 1
ATOM 3592 C CA . GLU A 1 451 ? -20.634 50.084 -16.863 1.00 40.69 451 GLU A CA 1
ATOM 3593 C C . GLU A 1 451 ? -19.862 48.967 -16.148 1.00 40.69 451 GLU A C 1
ATOM 3595 O O . GLU A 1 451 ? -19.972 48.888 -14.899 1.00 40.69 451 GLU A O 1
#

InterPro domains:
  IPR002719 Retinoblastoma-associated protein, B-box [PF01857] (250-370)
  IPR002720 Retinoblastoma-associated protein, A-box [PF01858] (53-201)
  IPR002720 Retinoblastoma-associated protein, A-box [SM01368] (18-202)
  IPR028309 Retinoblastoma protein family [PTHR13742] (41-443)
  IPR036915 Cyclin-like superfamily [SSF47954] (65-202)
  IPR036915 Cyclin-like superfamily [SSF47954] (250-380)